Protein AF-A0A965ETP6-F1 (afdb_monomer_lite)

Sequence (610 aa):
ILLRVLRENGYLIGEVPGVQACDGDALMHALIEQGGQDPSWLTEGQLAGNPVRVSAVRYRQWFAALPTRLTDAVVAHWGPPPGDLFVDRSRDPDGEIVFAAMRSGNLVILVQPPRGFGDNPVAIYHDPDLPPSHHYLATYLWLRHEFGAHAMIHLGKHGNLEWLPGKTVGMSGECGTDAALGDLPLIYPFLVNDPGEGTQAKRRAHAVLVDHLIPPMARAETYGDIARLEQLLDEHANIAALDPAKLPAIRQQIWTLMRAAKMDHDLGLEERPGDDSFDDMLLHVDGWLCEIKDVQIRDGLHILGQTPSGSAELDLVLAILRARQLFGGEQHLPGLREALGLAEDGSDDRATVDAAEARARQMLAALQATGWDAARVEEITDDPAIAPILRFAAQEVVPRLAGTAGEIDQVLRALDGRYIAAGPSGSPLRGLVNVLPTGRNFYSVDPKAMPSRLAWETGVAMADSLLARYRADYGDWPRSVGLSAWGTSAMRTSGDDIAEVLALLGVRPVWDDASRRVVGLEAIPLGELGRPRIDVTVRISGFFRDAFPHVVVMLDDAVRLVAALDEPTEQNYVRAHAQADLAAHGDERRATTRIFGSKPGTYGAGLLQL

Secondary structure (DSSP, 8-state):
-HHHHHHHTT------TTTTTT-HHHHHHHHHHTT-S-TTT--HHHHHH-S-EEEHHHHHHHHTTS-HHHHHHHHHHH-STT-STTEE-SS-TT-EEE--EEEETTEEEEPPPP-STTT-HHHHHH-TT-PPPHHHHHHHHHHHHTS--S-EE--SS--SGGGSSS-SSS--TTSHHHHHHTT--EEEEEETT-HHHHHHHHHHS--EEEEEPPPPEEE----HHHHHHHHHHHHHHHHHHH-GGGHHHHHHHHHHHHHHHTHHHHTT-SSPPPTTTHHHHHHHHHHHHHHHHHSEEESS---TTPPP-THHHHHHHHHHHHSPEEETTTEEE--HHHHTT---SS-S-HHHHHHHHHHHHHHHHHHHHTTS-GGGGGGT---TTTHHHHHHIIIIIHHHHHGGGGHHHHHHHHHTTPPPPP-B-S-GGGT-GGG-S-SS--B---TTS-S-HHHHHHHHHHHHHHHHHHHHHHSS--SEEEEEE-HHHHHHHSSHHHHHHHHHHTEEEEE-TTT--EEEEEEPPHHHH-SPBPEEEEEE-HHHHHH-HHHHHHHHHHHHHHHHS---TTTBHHHHHHHHHHHHH--HHHHT--EEESPTT--S-STTT-

Structure (mmCIF, N/CA/C/O backbone):
data_AF-A0A965ETP6-F1
#
_entry.id   AF-A0A965ETP6-F1
#
loop_
_atom_site.group_PDB
_atom_site.id
_atom_site.type_symbol
_atom_site.label_atom_id
_atom_site.label_alt_id
_atom_site.label_comp_id
_atom_site.label_asym_id
_atom_site.label_entity_id
_atom_site.label_seq_id
_atom_site.pdbx_PDB_ins_code
_atom_site.Cartn_x
_atom_site.Cartn_y
_atom_site.Cartn_z
_atom_site.occupancy
_atom_site.B_iso_or_equiv
_atom_site.auth_seq_id
_atom_site.auth_comp_id
_atom_site.auth_asym_id
_atom_site.auth_atom_id
_atom_site.pdbx_PDB_model_num
ATOM 1 N N . ILE A 1 1 ? 16.055 -8.778 17.029 1.00 94.19 1 ILE A N 1
ATOM 2 C CA . ILE A 1 1 ? 15.356 -9.932 17.662 1.00 94.19 1 ILE A CA 1
ATOM 3 C C . ILE A 1 1 ? 15.576 -11.229 16.888 1.00 94.19 1 ILE A C 1
ATOM 5 O O . ILE A 1 1 ? 16.136 -12.141 17.479 1.00 94.19 1 ILE A O 1
ATOM 9 N N . LEU A 1 2 ? 15.236 -11.308 15.592 1.00 96.94 2 LEU A N 1
ATOM 10 C CA . LEU A 1 2 ? 15.428 -12.515 14.763 1.00 96.94 2 LEU A CA 1
ATOM 11 C C . LEU A 1 2 ? 16.804 -13.185 14.943 1.00 96.94 2 LEU A C 1
ATOM 13 O O . LEU A 1 2 ? 16.873 -14.380 15.192 1.00 96.94 2 LEU A O 1
ATOM 17 N N . LEU A 1 3 ? 17.897 -12.415 14.905 1.00 97.31 3 LEU A N 1
ATOM 18 C CA . LEU A 1 3 ? 19.255 -12.946 15.092 1.00 97.31 3 LEU A CA 1
ATOM 19 C C . LEU A 1 3 ? 19.464 -13.633 16.451 1.00 97.31 3 LEU A C 1
ATOM 21 O O . LEU A 1 3 ? 20.119 -14.668 16.530 1.00 97.31 3 LEU A O 1
ATOM 25 N N . ARG A 1 4 ? 18.881 -13.087 17.522 1.00 96.12 4 ARG A N 1
ATOM 26 C CA . ARG A 1 4 ? 18.942 -13.691 18.859 1.00 96.12 4 ARG A CA 1
ATOM 27 C C . ARG A 1 4 ? 18.197 -15.025 18.876 1.00 96.12 4 ARG A C 1
ATOM 29 O O . ARG A 1 4 ? 18.747 -16.011 19.345 1.00 96.12 4 ARG A O 1
ATOM 36 N N . VAL A 1 5 ? 17.008 -15.059 18.280 1.00 96.44 5 VAL A N 1
ATOM 37 C CA . VAL A 1 5 ? 16.199 -16.279 18.177 1.00 96.44 5 VAL A CA 1
ATOM 38 C C . VAL A 1 5 ? 16.895 -17.342 17.318 1.00 96.44 5 VAL A C 1
ATOM 40 O O . VAL A 1 5 ? 16.902 -18.515 17.682 1.00 96.44 5 VAL A O 1
ATOM 43 N N . LEU A 1 6 ? 17.562 -16.953 16.226 1.00 97.38 6 LEU A N 1
ATOM 44 C CA . LEU A 1 6 ? 18.417 -17.859 15.452 1.00 97.38 6 LEU A CA 1
ATOM 45 C C . LEU A 1 6 ? 19.529 -18.453 16.332 1.00 97.38 6 LEU A C 1
ATOM 47 O O . LEU A 1 6 ? 19.716 -19.667 16.345 1.00 97.38 6 LEU A O 1
ATOM 51 N N . ARG A 1 7 ? 20.233 -17.631 17.122 1.00 96.19 7 ARG A N 1
ATOM 52 C CA . ARG A 1 7 ? 21.262 -18.116 18.060 1.00 96.19 7 ARG A CA 1
ATOM 53 C C . ARG A 1 7 ? 20.692 -19.113 19.075 1.00 96.19 7 ARG A C 1
ATOM 55 O O . ARG A 1 7 ? 21.293 -20.157 19.304 1.00 96.19 7 ARG A O 1
ATOM 62 N N . GLU A 1 8 ? 19.538 -18.801 19.658 1.00 96.81 8 GLU A N 1
ATOM 63 C CA . GLU A 1 8 ? 18.832 -19.658 20.624 1.00 96.81 8 GLU A CA 1
ATOM 64 C C . GLU A 1 8 ? 18.399 -20.999 20.006 1.00 96.81 8 GLU A C 1
ATOM 66 O O . GLU A 1 8 ? 18.378 -22.014 20.697 1.00 96.81 8 GLU A O 1
ATOM 71 N N . ASN A 1 9 ? 18.145 -21.028 18.694 1.00 97.31 9 ASN A N 1
ATOM 72 C CA . ASN A 1 9 ? 17.800 -22.230 17.928 1.00 97.31 9 ASN A CA 1
ATOM 73 C C . ASN A 1 9 ? 19.018 -22.916 17.276 1.00 97.31 9 ASN A C 1
ATOM 75 O O . ASN A 1 9 ? 18.871 -23.718 16.357 1.00 97.31 9 ASN A O 1
ATOM 79 N N . GLY A 1 10 ? 20.234 -22.625 17.750 1.00 97.00 10 GLY A N 1
ATOM 80 C CA . GLY A 1 10 ? 21.447 -23.350 17.366 1.00 97.00 10 GLY A CA 1
ATOM 81 C C . GLY A 1 10 ? 22.128 -22.866 16.084 1.00 97.00 10 GLY A C 1
ATOM 82 O O . GLY A 1 10 ? 23.104 -23.482 15.649 1.00 97.00 10 GLY A O 1
ATOM 83 N N . TYR A 1 11 ? 21.682 -21.758 15.486 1.00 97.44 11 TYR A N 1
ATOM 84 C CA . TYR A 1 11 ? 22.394 -21.159 14.358 1.00 97.44 11 TYR A CA 1
ATOM 85 C C . TYR A 1 11 ? 23.701 -20.510 14.829 1.00 97.44 11 TYR A C 1
ATOM 87 O O . TYR A 1 11 ? 23.741 -19.731 15.785 1.00 97.44 11 TYR A O 1
ATOM 95 N N . LEU A 1 12 ? 24.784 -20.777 14.099 1.00 96.81 12 LEU A N 1
ATOM 96 C CA . LEU A 1 12 ? 26.093 -20.171 14.337 1.00 96.81 12 LEU A CA 1
ATOM 97 C C . LEU A 1 12 ? 26.132 -18.747 13.766 1.00 96.81 12 LEU A C 1
ATOM 99 O O . LEU A 1 12 ? 26.648 -18.538 12.676 1.00 96.81 12 LEU A O 1
ATOM 103 N N . ILE A 1 13 ? 25.587 -17.763 14.484 1.00 94.50 13 ILE A N 1
ATOM 104 C CA . ILE A 1 13 ? 25.542 -16.364 14.006 1.00 94.50 13 ILE A CA 1
ATOM 105 C C . ILE A 1 13 ? 26.790 -15.532 14.347 1.00 94.50 13 ILE A C 1
ATOM 107 O O . ILE A 1 13 ? 26.853 -14.364 13.984 1.00 94.50 13 ILE A O 1
ATOM 111 N N . GLY A 1 14 ? 27.746 -16.106 15.088 1.00 93.69 14 GLY A N 1
ATOM 112 C CA . GLY A 1 14 ? 28.944 -15.410 15.565 1.00 93.69 14 GLY A CA 1
ATOM 113 C C . GLY A 1 14 ? 28.653 -14.198 16.463 1.00 93.69 14 GLY A C 1
ATOM 114 O O . GLY A 1 14 ? 27.594 -14.102 17.100 1.00 93.69 14 GLY A O 1
ATOM 115 N N . GLU A 1 15 ? 29.619 -13.281 16.510 1.00 93.25 15 GLU A N 1
ATOM 116 C CA . GLU A 1 15 ? 29.504 -11.987 17.183 1.00 93.25 15 GLU A CA 1
ATOM 117 C C . GLU A 1 15 ? 29.003 -10.935 16.195 1.00 93.25 15 GLU A C 1
ATOM 119 O O . GLU A 1 15 ? 29.654 -10.640 15.193 1.00 93.25 15 GLU A O 1
ATOM 124 N N . VAL A 1 16 ? 27.817 -10.396 16.465 1.00 93.94 16 VAL A N 1
ATOM 125 C CA . VAL A 1 16 ? 27.179 -9.360 15.650 1.00 93.94 16 VAL A CA 1
ATOM 126 C C . VAL A 1 16 ? 26.887 -8.172 16.568 1.00 93.94 16 VAL A C 1
ATOM 128 O O . VAL A 1 16 ? 26.177 -8.362 17.567 1.00 93.94 16 VAL A O 1
ATOM 131 N N . PRO A 1 17 ? 27.409 -6.967 16.265 1.00 94.75 17 PRO A N 1
ATOM 132 C CA . PRO A 1 17 ? 27.145 -5.765 17.049 1.00 94.75 17 PRO A CA 1
ATOM 133 C C . PRO A 1 17 ? 25.648 -5.536 17.280 1.00 94.75 17 PRO A C 1
ATOM 135 O O . PRO A 1 17 ? 24.814 -5.837 16.427 1.00 94.75 17 PRO A O 1
ATOM 138 N N . GLY A 1 18 ? 25.301 -5.071 18.479 1.00 95.38 18 GLY A N 1
ATOM 139 C CA . GLY A 1 18 ? 23.917 -4.817 18.884 1.00 95.38 18 GLY A CA 1
ATOM 140 C C . GLY A 1 18 ? 23.096 -6.053 19.277 1.00 95.38 18 GLY A C 1
ATOM 141 O O . GLY A 1 18 ? 22.195 -5.942 20.104 1.00 95.38 18 GLY A O 1
ATOM 142 N N . VAL A 1 19 ? 23.421 -7.265 18.803 1.00 94.94 19 VAL A N 1
ATOM 143 C CA . VAL A 1 19 ? 22.578 -8.455 19.059 1.00 94.94 19 VAL A CA 1
ATOM 144 C C . VAL A 1 19 ? 22.539 -8.852 20.536 1.00 94.94 19 VAL A C 1
ATOM 146 O O . VAL A 1 19 ? 21.460 -9.126 21.058 1.00 94.94 19 VAL A O 1
ATOM 149 N N . GLN A 1 20 ? 23.686 -8.883 21.224 1.00 92.38 20 GLN A N 1
ATOM 150 C CA . GLN A 1 20 ? 23.729 -9.219 22.655 1.00 92.38 20 GLN A CA 1
ATOM 151 C C . GLN A 1 20 ? 23.128 -8.105 23.525 1.00 92.38 20 GLN A C 1
ATOM 153 O O . GLN A 1 20 ? 22.432 -8.396 24.494 1.00 92.38 20 GLN A O 1
ATOM 158 N N . ALA A 1 21 ? 23.364 -6.844 23.154 1.00 94.19 21 ALA A N 1
ATOM 159 C CA . ALA A 1 21 ? 22.856 -5.669 23.861 1.00 94.19 21 ALA A CA 1
ATOM 160 C C . ALA A 1 21 ? 21.373 -5.366 23.569 1.00 94.19 21 ALA A C 1
ATOM 162 O O . ALA A 1 21 ? 20.794 -4.508 24.223 1.00 94.19 21 ALA A O 1
ATOM 163 N N . CYS A 1 22 ? 20.755 -6.078 22.616 1.00 93.81 22 CYS A N 1
ATOM 164 C CA . CYS A 1 22 ? 19.420 -5.780 22.089 1.00 93.81 22 CYS A CA 1
ATOM 165 C C . CYS A 1 22 ? 19.294 -4.349 21.537 1.00 93.81 22 CYS A C 1
ATOM 167 O O . CYS A 1 22 ? 18.260 -3.708 21.692 1.00 93.81 22 CYS A O 1
ATOM 169 N N . ASP A 1 23 ? 20.342 -3.887 20.862 1.00 96.81 23 ASP A N 1
ATOM 170 C CA . ASP A 1 23 ? 20.470 -2.545 20.308 1.00 96.81 23 ASP A CA 1
ATOM 171 C C . ASP A 1 23 ? 20.410 -2.609 18.772 1.00 96.81 23 ASP A C 1
ATOM 173 O O . ASP A 1 23 ? 21.312 -3.137 18.114 1.00 96.81 23 ASP A O 1
ATOM 177 N N . GLY A 1 24 ? 19.301 -2.128 18.205 1.00 95.50 24 GLY A N 1
ATOM 178 C CA . GLY A 1 24 ? 19.099 -2.073 16.757 1.00 95.50 24 GLY A CA 1
ATOM 179 C C . GLY A 1 24 ? 19.993 -1.043 16.068 1.00 95.50 24 GLY A C 1
ATOM 180 O O . GLY A 1 24 ? 20.446 -1.293 14.951 1.00 95.50 24 GLY A O 1
ATOM 181 N N . ASP A 1 25 ? 20.313 0.060 16.744 1.00 96.31 25 ASP A N 1
ATOM 182 C CA . ASP A 1 25 ? 21.124 1.141 16.187 1.00 96.31 25 ASP A CA 1
ATOM 183 C C . ASP A 1 25 ? 22.576 0.692 16.064 1.00 96.31 25 ASP A C 1
ATOM 185 O O . ASP A 1 25 ? 23.187 0.852 15.010 1.00 96.31 25 ASP A O 1
ATOM 189 N N . ALA A 1 26 ? 23.115 0.025 17.090 1.00 95.69 26 ALA A N 1
ATOM 190 C CA . ALA A 1 26 ? 24.456 -0.555 17.026 1.00 95.69 26 ALA A CA 1
ATOM 191 C C . ALA A 1 26 ? 24.604 -1.580 15.885 1.00 95.69 26 ALA A C 1
ATOM 193 O O . ALA A 1 26 ? 25.652 -1.636 15.240 1.00 95.69 26 ALA A O 1
ATOM 194 N N . LEU A 1 27 ? 23.560 -2.372 15.608 1.00 93.94 27 LEU A N 1
ATOM 195 C CA . LEU A 1 27 ? 23.543 -3.294 14.469 1.00 93.94 27 LEU A CA 1
ATOM 196 C C . LEU A 1 27 ? 23.586 -2.537 13.132 1.00 93.94 27 LEU A C 1
ATOM 198 O O . LEU A 1 27 ? 24.368 -2.893 12.247 1.00 93.94 27 LEU A O 1
ATOM 202 N N . MET A 1 28 ? 22.753 -1.504 12.978 1.00 91.88 28 MET A N 1
ATOM 203 C CA . MET A 1 28 ? 22.665 -0.736 11.735 1.00 91.88 28 MET A CA 1
ATOM 204 C C . MET A 1 28 ? 23.913 0.113 11.484 1.00 91.88 28 MET A C 1
ATOM 206 O O . MET A 1 28 ? 24.421 0.111 10.364 1.00 91.88 28 MET A O 1
ATOM 210 N N . HIS A 1 29 ? 24.457 0.773 12.508 1.00 90.75 29 HIS A N 1
ATOM 211 C CA . HIS A 1 29 ? 25.712 1.519 12.407 1.00 90.75 29 HIS A CA 1
ATOM 212 C C . HIS A 1 29 ? 26.869 0.607 11.999 1.00 90.75 29 HIS A C 1
ATOM 214 O O . HIS A 1 29 ? 27.589 0.933 11.059 1.00 90.75 29 HIS A O 1
ATOM 220 N N . ALA A 1 30 ? 26.986 -0.578 12.610 1.00 89.25 30 ALA A N 1
ATOM 221 C CA . ALA A 1 30 ? 28.007 -1.543 12.219 1.00 89.25 30 ALA A CA 1
ATOM 222 C C . ALA A 1 30 ? 27.857 -1.981 10.755 1.00 89.25 30 ALA A C 1
ATOM 224 O O . ALA A 1 30 ? 28.854 -2.078 10.044 1.00 89.25 30 ALA A O 1
ATOM 225 N N . LEU A 1 31 ? 26.630 -2.215 10.274 1.00 86.56 31 LEU A N 1
ATOM 226 C CA . LEU A 1 31 ? 26.394 -2.562 8.870 1.00 86.56 31 LEU A CA 1
ATOM 227 C C . LEU A 1 31 ? 26.799 -1.427 7.913 1.00 86.56 31 LEU A C 1
ATOM 229 O O . LEU A 1 31 ? 27.405 -1.697 6.878 1.00 86.56 31 LEU A O 1
ATOM 233 N N . ILE A 1 32 ? 26.493 -0.173 8.260 1.00 83.69 32 ILE A N 1
ATOM 234 C CA . ILE A 1 32 ? 26.863 1.015 7.472 1.00 83.69 32 ILE A CA 1
ATOM 235 C C . ILE A 1 32 ? 28.391 1.186 7.433 1.00 83.69 32 ILE A C 1
ATOM 237 O O . ILE A 1 32 ? 28.961 1.427 6.366 1.00 83.69 32 ILE A O 1
ATOM 241 N N . GLU A 1 33 ? 29.066 0.994 8.570 1.00 82.38 33 GLU A N 1
ATOM 242 C CA . GLU A 1 33 ? 30.526 1.085 8.698 1.00 82.38 33 GLU A CA 1
ATOM 243 C C . GLU A 1 33 ? 31.281 0.054 7.848 1.00 82.38 33 GLU A C 1
ATOM 245 O O . GLU A 1 33 ? 32.391 0.345 7.398 1.00 82.38 33 GLU A O 1
ATOM 250 N N . GLN A 1 34 ? 30.683 -1.108 7.549 1.00 76.81 34 GLN A N 1
ATOM 251 C CA . GLN A 1 34 ? 31.262 -2.114 6.640 1.00 76.81 34 GLN A CA 1
ATOM 252 C C . GLN A 1 34 ? 31.211 -1.711 5.151 1.00 76.81 34 GLN A C 1
ATOM 254 O O . GLN A 1 34 ? 31.421 -2.542 4.265 1.00 76.81 34 GLN A O 1
ATOM 259 N N . GLY A 1 35 ? 30.978 -0.427 4.871 1.00 64.19 35 GLY A N 1
ATOM 260 C CA . GLY A 1 35 ? 31.162 0.176 3.558 1.00 64.19 35 GLY A CA 1
ATOM 261 C C . GLY A 1 35 ? 29.895 0.156 2.727 1.00 64.19 35 GLY A C 1
ATOM 262 O O . GLY A 1 35 ? 29.933 -0.361 1.615 1.00 64.19 35 GLY A O 1
ATOM 263 N N . GLY A 1 36 ? 28.793 0.695 3.271 1.00 68.31 36 GLY A N 1
ATOM 264 C CA . GLY A 1 36 ? 27.514 0.857 2.571 1.00 68.31 36 GLY A CA 1
ATOM 265 C C . GLY A 1 36 ? 27.671 1.263 1.099 1.00 68.31 36 GLY A C 1
ATOM 266 O O . GLY A 1 36 ? 28.614 1.949 0.719 1.00 68.31 36 GLY A O 1
ATOM 267 N N . GLN A 1 37 ? 26.745 0.824 0.249 1.00 75.75 37 GLN A N 1
ATOM 268 C CA . GLN A 1 37 ? 26.876 0.923 -1.214 1.00 75.75 37 GLN A CA 1
ATOM 269 C C . GLN A 1 37 ? 26.491 2.309 -1.761 1.00 75.75 37 GLN A C 1
ATOM 271 O O . GLN A 1 37 ? 25.932 2.424 -2.849 1.00 75.75 37 GLN A O 1
ATOM 276 N N . ASP A 1 38 ? 26.781 3.351 -0.984 1.00 74.69 38 ASP A N 1
ATOM 277 C CA . ASP A 1 38 ? 26.650 4.750 -1.366 1.00 74.69 38 ASP A CA 1
ATOM 278 C C . ASP A 1 38 ? 28.061 5.325 -1.582 1.00 74.69 38 ASP A C 1
ATOM 280 O O . ASP A 1 38 ? 28.820 5.462 -0.613 1.00 74.69 38 ASP A O 1
ATOM 284 N N . PRO A 1 39 ? 28.434 5.673 -2.828 1.00 68.62 39 PRO A N 1
ATOM 285 C CA . PRO A 1 39 ? 29.743 6.240 -3.143 1.00 68.62 39 PRO A CA 1
ATOM 286 C C . PRO A 1 39 ? 30.099 7.490 -2.327 1.00 68.62 39 PRO A C 1
ATOM 288 O O . PRO A 1 39 ? 31.278 7.777 -2.147 1.00 68.62 39 PRO A O 1
ATOM 291 N N . SER A 1 40 ? 29.103 8.223 -1.818 1.00 71.31 40 SER A N 1
ATOM 292 C CA . SER A 1 40 ? 29.313 9.439 -1.026 1.00 71.31 40 SER A CA 1
ATOM 293 C C . SER A 1 40 ? 29.797 9.148 0.400 1.00 71.31 40 SER A C 1
ATOM 295 O O . SER A 1 40 ? 30.370 10.028 1.041 1.00 71.31 40 SER A O 1
ATOM 297 N N . TRP A 1 41 ? 29.598 7.922 0.895 1.00 70.50 41 TRP A N 1
ATOM 298 C CA . TRP A 1 41 ? 29.967 7.493 2.252 1.00 70.50 41 TRP A CA 1
ATOM 299 C C . TRP A 1 41 ? 30.992 6.353 2.270 1.00 70.50 41 TRP A C 1
ATOM 301 O O . TRP A 1 41 ? 31.484 5.983 3.336 1.00 70.50 41 TRP A O 1
ATOM 311 N N . LEU A 1 42 ? 31.331 5.804 1.102 1.00 74.62 42 LEU A N 1
ATOM 312 C CA . LEU A 1 42 ? 32.296 4.724 0.953 1.00 74.62 42 LEU A CA 1
ATOM 313 C C . LEU A 1 42 ? 33.728 5.265 0.837 1.00 74.62 42 LEU A C 1
ATOM 315 O O . LEU A 1 42 ? 34.107 5.877 -0.159 1.00 74.62 42 LEU A O 1
ATOM 319 N N . THR A 1 43 ? 34.562 4.983 1.836 1.00 80.25 43 THR A N 1
ATOM 320 C CA . THR A 1 43 ? 35.993 5.328 1.803 1.00 80.25 43 THR A CA 1
ATOM 321 C C . THR A 1 43 ? 36.830 4.275 1.066 1.00 80.25 43 THR A C 1
ATOM 323 O O . THR A 1 43 ? 36.511 3.084 1.076 1.00 80.25 43 THR A O 1
ATOM 326 N N . GLU A 1 44 ? 37.974 4.683 0.500 1.00 76.06 44 GLU A N 1
ATOM 327 C CA . GLU A 1 44 ? 38.943 3.753 -0.110 1.00 76.06 44 GLU A CA 1
ATOM 328 C C . GLU A 1 44 ? 39.408 2.667 0.873 1.00 76.06 44 GLU A C 1
ATOM 330 O O . GLU A 1 44 ? 39.568 1.510 0.491 1.00 76.06 44 GLU A O 1
ATOM 335 N N . GLY A 1 45 ? 39.582 3.018 2.153 1.00 76.38 45 GLY A N 1
ATOM 336 C CA . GLY A 1 45 ? 39.966 2.070 3.199 1.00 76.38 45 GLY A CA 1
ATOM 337 C C . GLY A 1 45 ? 38.895 1.009 3.464 1.00 76.38 45 GLY A C 1
ATOM 338 O O . GLY A 1 45 ? 39.230 -0.167 3.604 1.00 76.38 45 GLY A O 1
ATOM 339 N N . GLN A 1 46 ? 37.615 1.399 3.477 1.00 78.81 46 GLN A N 1
ATOM 340 C CA . GLN A 1 46 ? 36.498 0.455 3.597 1.00 78.81 46 GLN A CA 1
ATOM 341 C C . GLN A 1 46 ? 36.426 -0.471 2.382 1.00 78.81 46 GLN A C 1
ATOM 343 O O . GLN A 1 46 ? 36.308 -1.680 2.555 1.00 78.81 46 GLN A O 1
ATOM 348 N N . LEU A 1 47 ? 36.568 0.065 1.166 1.00 76.75 47 LEU A N 1
ATOM 349 C CA . LEU A 1 47 ? 36.544 -0.726 -0.067 1.00 76.75 47 LEU A CA 1
ATOM 350 C C . LEU A 1 47 ? 37.727 -1.713 -0.143 1.00 76.75 47 LEU A C 1
ATOM 352 O O . LEU A 1 47 ? 37.533 -2.915 -0.334 1.00 76.75 47 LEU A O 1
ATOM 356 N N . ALA A 1 48 ? 38.958 -1.234 0.060 1.00 76.25 48 ALA A N 1
ATOM 357 C CA . ALA A 1 48 ? 40.168 -2.054 -0.016 1.00 76.25 48 ALA A CA 1
ATOM 358 C C . ALA A 1 48 ? 40.271 -3.074 1.133 1.00 76.25 48 ALA A C 1
ATOM 360 O O . ALA A 1 48 ? 40.837 -4.160 0.962 1.00 76.25 48 ALA A O 1
ATOM 361 N N . GLY A 1 49 ? 39.737 -2.733 2.309 1.00 76.12 49 GLY A N 1
ATOM 362 C CA . GLY A 1 49 ? 39.709 -3.582 3.500 1.00 76.12 49 GLY A CA 1
ATOM 363 C C . GLY A 1 49 ? 38.604 -4.640 3.504 1.00 76.12 49 GLY A C 1
ATOM 364 O O . GLY A 1 49 ? 38.678 -5.580 4.295 1.00 76.12 49 GLY A O 1
ATOM 365 N N . ASN A 1 50 ? 37.607 -4.528 2.624 1.00 76.69 50 ASN A N 1
ATOM 366 C CA . ASN A 1 50 ? 36.432 -5.391 2.649 1.00 76.69 50 ASN A CA 1
ATOM 367 C C . ASN A 1 50 ? 36.789 -6.861 2.324 1.00 76.69 50 ASN A C 1
ATOM 369 O O . ASN A 1 50 ? 37.402 -7.131 1.287 1.00 76.69 50 ASN A O 1
ATOM 373 N N . PRO A 1 51 ? 36.414 -7.837 3.173 1.00 76.88 51 PRO A N 1
ATOM 374 C CA . PRO A 1 51 ? 36.716 -9.250 2.947 1.00 76.88 51 PRO A CA 1
ATOM 375 C C . PRO A 1 51 ? 35.769 -9.936 1.947 1.00 76.88 51 PRO A C 1
ATOM 377 O O . PRO A 1 51 ? 36.011 -11.081 1.558 1.00 76.88 51 PRO A O 1
ATOM 380 N N . VAL A 1 52 ? 34.670 -9.287 1.555 1.00 85.38 52 VAL A N 1
ATOM 381 C CA . VAL A 1 52 ? 33.643 -9.829 0.660 1.00 85.38 52 VAL A CA 1
ATOM 382 C C . VAL A 1 52 ? 33.884 -9.325 -0.755 1.00 85.38 52 VAL A C 1
ATOM 384 O O . VAL A 1 52 ? 33.513 -8.210 -1.118 1.00 85.38 52 VAL A O 1
ATOM 387 N N . ARG A 1 53 ? 34.545 -10.170 -1.548 1.00 90.00 53 ARG A N 1
ATOM 388 C CA . ARG A 1 53 ? 35.022 -9.845 -2.891 1.00 90.00 53 ARG A CA 1
ATOM 389 C C . ARG A 1 53 ? 34.797 -11.030 -3.825 1.00 90.00 53 ARG A C 1
ATOM 391 O O . ARG A 1 53 ? 34.915 -12.170 -3.384 1.00 90.00 53 ARG A O 1
ATOM 398 N N . VAL A 1 54 ? 34.512 -10.763 -5.096 1.00 94.56 54 VAL A N 1
ATOM 399 C CA . VAL A 1 54 ? 34.480 -11.764 -6.176 1.00 94.56 54 VAL A CA 1
ATOM 400 C C . VAL A 1 54 ? 35.511 -11.374 -7.224 1.00 94.56 54 VAL A C 1
ATOM 402 O O . VAL A 1 54 ? 35.482 -10.254 -7.735 1.00 94.56 54 VAL A O 1
ATOM 405 N N . SER A 1 55 ? 36.403 -12.298 -7.587 1.00 95.81 55 SER A N 1
ATOM 406 C CA . SER A 1 55 ? 37.383 -12.029 -8.642 1.00 95.81 55 SER A CA 1
ATOM 407 C C . SER A 1 55 ? 36.696 -11.839 -9.992 1.00 95.81 55 SER A C 1
ATOM 409 O O . SER A 1 55 ? 35.762 -12.568 -10.355 1.00 95.81 55 SER A O 1
ATOM 411 N N . ALA A 1 56 ? 37.183 -10.889 -10.789 1.00 97.06 56 ALA A N 1
ATOM 412 C CA . ALA A 1 56 ? 36.624 -10.635 -12.109 1.00 97.06 56 ALA A CA 1
ATOM 413 C C . ALA A 1 56 ? 36.717 -11.867 -13.020 1.00 97.06 56 ALA A C 1
ATOM 415 O O . ALA A 1 56 ? 35.823 -12.100 -13.830 1.00 97.06 56 ALA A O 1
ATOM 416 N N . VAL A 1 57 ? 37.751 -12.703 -12.862 1.00 96.56 57 VAL A N 1
ATOM 417 C CA . VAL A 1 57 ? 37.884 -13.977 -13.587 1.00 96.56 57 VAL A CA 1
ATOM 418 C C . VAL A 1 57 ? 36.713 -14.910 -13.280 1.00 96.56 57 VAL A C 1
ATOM 420 O O . VAL A 1 57 ? 36.076 -15.417 -14.206 1.00 96.56 57 VAL A O 1
ATOM 423 N N . ARG A 1 58 ? 36.399 -15.117 -11.995 1.00 96.06 58 ARG A N 1
ATOM 424 C CA . ARG A 1 58 ? 35.291 -15.980 -11.570 1.00 96.06 58 ARG A CA 1
ATOM 425 C C . ARG A 1 58 ? 33.955 -15.436 -12.059 1.00 96.06 58 ARG A C 1
ATOM 427 O O . ARG A 1 58 ? 33.148 -16.190 -12.604 1.00 96.06 58 ARG A O 1
ATOM 434 N N . TYR A 1 59 ? 33.755 -14.129 -11.913 1.00 98.12 59 TYR A N 1
ATOM 435 C CA . TYR A 1 59 ? 32.550 -13.463 -12.378 1.00 98.12 59 TYR A CA 1
ATOM 436 C C . TYR A 1 59 ? 32.361 -13.599 -13.894 1.00 98.12 59 TYR A C 1
ATOM 438 O O . TYR A 1 59 ? 31.289 -14.001 -14.337 1.00 98.12 59 TYR A O 1
ATOM 446 N N . ARG A 1 60 ? 33.408 -13.353 -14.695 1.00 98.25 60 ARG A N 1
ATOM 447 C CA . ARG A 1 60 ? 33.371 -13.496 -16.161 1.00 98.25 60 ARG A CA 1
ATOM 448 C C . ARG A 1 60 ? 32.995 -14.910 -16.599 1.00 98.25 60 ARG A C 1
ATOM 450 O O . ARG A 1 60 ? 32.197 -15.058 -17.519 1.00 98.25 60 ARG A O 1
ATOM 457 N N . GLN A 1 61 ? 33.537 -15.937 -15.941 1.00 97.56 61 GLN A N 1
ATOM 458 C CA . GLN A 1 61 ? 33.209 -17.336 -16.243 1.00 97.56 61 GLN A CA 1
ATOM 459 C C . GLN A 1 61 ? 31.726 -17.639 -16.020 1.00 97.56 61 GLN A C 1
ATOM 461 O O . GLN A 1 61 ? 31.102 -18.291 -16.852 1.00 97.56 61 GLN A O 1
ATOM 466 N N . TRP A 1 62 ? 31.161 -17.162 -14.909 1.00 97.88 62 TRP A N 1
ATOM 467 C CA . TRP A 1 62 ? 29.738 -17.325 -14.623 1.00 97.88 62 TRP A CA 1
ATOM 468 C C . TRP A 1 62 ? 28.866 -16.507 -15.581 1.00 97.88 62 TRP A C 1
ATOM 470 O O . TRP A 1 62 ? 27.922 -17.036 -16.159 1.00 97.88 62 TRP A O 1
ATOM 480 N N . PHE A 1 63 ? 29.215 -15.238 -15.799 1.00 98.38 63 PHE A N 1
ATOM 481 C CA . PHE A 1 63 ? 28.463 -14.326 -16.656 1.00 98.38 63 PHE A CA 1
ATOM 482 C C . PHE A 1 63 ? 28.389 -14.834 -18.103 1.00 98.38 63 PHE A C 1
ATOM 484 O O . PHE A 1 63 ? 27.341 -14.738 -18.730 1.00 98.38 63 PHE A O 1
ATOM 491 N N . ALA A 1 64 ? 29.459 -15.458 -18.608 1.00 97.94 64 ALA A N 1
ATOM 492 C CA . ALA A 1 64 ? 29.493 -16.064 -19.940 1.00 97.94 64 ALA A CA 1
ATOM 493 C C . ALA A 1 64 ? 28.555 -17.277 -20.113 1.00 97.94 64 ALA A C 1
ATOM 495 O O . ALA A 1 64 ? 28.292 -17.678 -21.244 1.00 97.94 64 ALA A O 1
ATOM 496 N N . ALA A 1 65 ? 28.065 -17.872 -19.020 1.00 97.00 65 ALA A N 1
ATOM 497 C CA . ALA A 1 65 ? 27.094 -18.965 -19.062 1.00 97.00 65 ALA A CA 1
ATOM 498 C C . ALA A 1 65 ? 25.633 -18.477 -19.069 1.00 97.00 65 ALA A C 1
ATOM 500 O O . ALA A 1 65 ? 24.724 -19.286 -19.266 1.00 97.00 65 ALA A O 1
ATOM 501 N N . LEU A 1 66 ? 25.391 -17.179 -18.844 1.00 97.94 66 LEU A N 1
ATOM 502 C CA . LEU A 1 66 ? 24.052 -16.599 -18.898 1.00 97.94 66 LEU A CA 1
ATOM 503 C C . LEU A 1 66 ? 23.573 -16.439 -20.353 1.00 97.94 66 LEU A C 1
ATOM 505 O O . LEU A 1 66 ? 24.391 -16.301 -21.266 1.00 97.94 66 LEU A O 1
ATOM 509 N N . PRO A 1 67 ? 22.250 -16.421 -20.599 1.00 98.12 67 PRO A N 1
ATOM 510 C CA . PRO A 1 67 ? 21.711 -16.188 -21.934 1.00 98.12 67 PRO A CA 1
ATOM 511 C C . PRO A 1 67 ? 22.155 -14.850 -22.531 1.00 98.12 67 PRO A C 1
ATOM 513 O O . PRO A 1 67 ? 22.118 -13.814 -21.862 1.00 98.12 67 PRO A O 1
ATOM 516 N N . THR A 1 68 ? 22.479 -14.867 -23.827 1.00 97.38 68 THR A N 1
ATOM 517 C CA . THR A 1 68 ? 23.070 -13.719 -24.531 1.00 97.38 68 THR A CA 1
ATOM 518 C C . THR A 1 68 ? 22.210 -12.466 -24.456 1.00 97.38 68 THR A C 1
ATOM 520 O O . THR A 1 68 ? 22.725 -11.377 -24.252 1.00 97.38 68 THR A O 1
ATOM 523 N N . ARG A 1 69 ? 20.880 -12.602 -24.520 1.00 96.56 69 ARG A N 1
ATOM 524 C CA . ARG A 1 69 ? 19.971 -11.454 -24.417 1.00 96.56 69 ARG A CA 1
ATOM 525 C C . ARG A 1 69 ? 20.157 -10.667 -23.117 1.00 96.56 69 ARG A C 1
ATOM 527 O O . ARG A 1 69 ? 20.086 -9.440 -23.133 1.00 96.56 69 ARG A O 1
ATOM 534 N N . LEU A 1 70 ? 20.373 -11.364 -22.000 1.00 97.62 70 LEU A N 1
ATOM 535 C CA . LEU A 1 70 ? 20.623 -10.721 -20.714 1.00 97.62 70 LEU A CA 1
ATOM 536 C C . LEU A 1 70 ? 22.030 -10.125 -20.683 1.00 97.62 70 LEU A C 1
ATOM 538 O O . LEU A 1 70 ? 22.186 -8.969 -20.291 1.00 97.62 70 LEU A O 1
ATOM 542 N N . THR A 1 71 ? 23.044 -10.884 -21.106 1.00 98.31 71 THR A N 1
ATOM 543 C CA . THR A 1 71 ? 24.430 -10.405 -21.064 1.00 98.31 71 THR A CA 1
ATOM 544 C C . THR A 1 71 ? 24.643 -9.195 -21.962 1.00 98.31 71 THR A C 1
ATOM 546 O O . THR A 1 71 ? 25.287 -8.245 -21.534 1.00 98.31 71 THR A O 1
ATOM 549 N N . ASP A 1 72 ? 24.055 -9.183 -23.159 1.00 98.25 72 ASP A N 1
ATOM 550 C CA . ASP A 1 72 ? 24.147 -8.074 -24.111 1.00 98.25 72 ASP A CA 1
ATOM 551 C C . ASP A 1 72 ? 23.497 -6.811 -23.540 1.00 98.25 72 ASP A C 1
ATOM 553 O O . ASP A 1 72 ? 24.077 -5.730 -23.622 1.00 98.25 72 ASP A O 1
ATOM 557 N N . ALA A 1 73 ? 22.329 -6.941 -22.897 1.00 96.94 73 ALA A N 1
ATOM 558 C CA . ALA A 1 73 ? 21.665 -5.816 -22.246 1.00 96.94 73 ALA A CA 1
ATOM 559 C C . ALA A 1 73 ? 22.519 -5.241 -21.106 1.00 96.94 73 ALA A C 1
ATOM 561 O O . ALA A 1 73 ? 22.699 -4.024 -21.030 1.00 96.94 73 ALA A O 1
ATOM 562 N N . VAL A 1 74 ? 23.060 -6.105 -20.237 1.00 97.88 74 VAL A N 1
ATOM 563 C CA . VAL A 1 74 ? 23.940 -5.691 -19.135 1.00 97.88 74 VAL A CA 1
ATOM 564 C C . VAL A 1 74 ? 25.189 -5.004 -19.685 1.00 97.88 74 VAL A C 1
ATOM 566 O O . VAL A 1 74 ? 25.501 -3.907 -19.239 1.00 97.88 74 VAL A O 1
ATOM 569 N N . VAL A 1 75 ? 25.858 -5.590 -20.683 1.00 98.12 75 VAL A N 1
ATOM 570 C CA . VAL A 1 75 ? 27.087 -5.027 -21.261 1.00 98.12 75 VAL A CA 1
ATOM 571 C C . VAL A 1 75 ? 26.837 -3.689 -21.951 1.00 98.12 75 VAL A C 1
ATOM 573 O O . VAL A 1 75 ? 27.654 -2.778 -21.834 1.00 98.12 75 VAL A O 1
ATOM 576 N N . ALA A 1 76 ? 25.695 -3.534 -22.624 1.00 96.44 76 ALA A N 1
ATOM 577 C CA . ALA A 1 76 ? 25.329 -2.279 -23.270 1.00 96.44 76 ALA A CA 1
ATOM 578 C C . ALA A 1 76 ? 25.208 -1.107 -22.279 1.00 96.44 76 ALA A C 1
ATOM 580 O O . ALA A 1 76 ? 25.533 0.019 -22.644 1.00 96.44 76 ALA A O 1
ATOM 581 N N . HIS A 1 77 ? 24.770 -1.364 -21.040 1.00 94.81 77 HIS A N 1
ATOM 582 C CA . HIS A 1 77 ? 24.578 -0.320 -20.024 1.00 94.81 77 HIS A CA 1
ATOM 583 C C . HIS A 1 77 ? 25.758 -0.184 -19.059 1.00 94.81 77 HIS A C 1
ATOM 585 O O . HIS A 1 77 ? 26.045 0.915 -18.595 1.00 94.81 77 HIS A O 1
ATOM 591 N N . TRP A 1 78 ? 26.425 -1.292 -18.739 1.00 96.00 78 TRP A N 1
ATOM 592 C CA . TRP A 1 78 ? 27.401 -1.375 -17.648 1.00 96.00 78 TRP A CA 1
ATOM 593 C C . TRP A 1 78 ? 28.823 -1.709 -18.115 1.00 96.00 78 TRP A C 1
ATOM 595 O O . TRP A 1 78 ? 29.712 -1.884 -17.281 1.00 96.00 78 TRP A O 1
ATOM 605 N N . GLY A 1 79 ? 29.047 -1.775 -19.431 1.00 97.44 79 GLY A N 1
ATOM 606 C CA . GLY A 1 79 ? 30.333 -2.126 -20.025 1.00 97.44 79 GLY A CA 1
ATOM 607 C C . GLY A 1 79 ? 30.635 -3.627 -19.956 1.00 97.44 79 GLY A C 1
ATOM 608 O O . GLY A 1 79 ? 29.799 -4.424 -19.545 1.00 97.44 79 GLY A O 1
ATOM 609 N N . PRO A 1 80 ? 31.817 -4.071 -20.407 1.00 97.94 80 PRO A N 1
ATOM 610 C CA . PRO A 1 80 ? 32.207 -5.471 -20.291 1.00 97.94 80 PRO A CA 1
ATOM 611 C C . PRO A 1 80 ? 32.430 -5.877 -18.818 1.00 97.94 80 PRO A C 1
ATOM 613 O O . PRO A 1 80 ? 32.916 -5.070 -18.023 1.00 97.94 80 PRO A O 1
ATOM 616 N N . PRO A 1 81 ? 32.173 -7.146 -18.439 1.00 97.88 81 PRO A N 1
ATOM 617 C CA . PRO A 1 81 ? 32.433 -7.629 -17.082 1.00 97.88 81 PRO A CA 1
ATOM 618 C C . PRO A 1 81 ? 33.926 -7.479 -16.705 1.00 97.88 81 PRO A C 1
ATOM 620 O O . PRO A 1 81 ? 34.793 -7.849 -17.506 1.00 97.88 81 PRO A O 1
ATOM 623 N N . PRO A 1 82 ? 34.267 -7.009 -15.487 1.00 97.25 82 PRO A N 1
ATOM 624 C CA . PRO A 1 82 ? 33.413 -6.886 -14.297 1.00 97.25 82 PRO A CA 1
ATOM 625 C C . PRO A 1 82 ? 32.639 -5.558 -14.162 1.00 97.25 82 PRO A C 1
ATOM 627 O O . PRO A 1 82 ? 31.997 -5.353 -13.135 1.00 97.25 82 PRO A O 1
ATOM 630 N N . GLY A 1 83 ? 32.672 -4.676 -15.165 1.00 95.62 83 GLY A N 1
ATOM 631 C CA . GLY A 1 83 ? 32.201 -3.293 -15.052 1.00 95.62 83 GLY A CA 1
ATOM 632 C C . GLY A 1 83 ? 33.152 -2.418 -14.235 1.00 95.62 83 GLY A C 1
ATOM 633 O O . GLY A 1 83 ? 34.306 -2.787 -14.011 1.00 95.62 83 GLY A O 1
ATOM 634 N N . ASP A 1 84 ? 32.647 -1.271 -13.776 1.00 91.62 84 ASP A N 1
ATOM 635 C CA . ASP A 1 84 ? 33.420 -0.302 -12.983 1.00 91.62 84 ASP A CA 1
ATOM 636 C C . ASP A 1 84 ? 32.821 0.001 -11.598 1.00 91.62 84 ASP A C 1
ATOM 638 O O . ASP A 1 84 ? 33.512 0.536 -10.732 1.00 91.62 84 ASP A O 1
ATOM 642 N N . LEU A 1 85 ? 31.562 -0.379 -11.346 1.00 89.75 85 LEU A N 1
ATOM 643 C CA . LEU A 1 85 ? 30.921 -0.168 -10.045 1.00 89.75 85 LEU A CA 1
ATOM 644 C C . LEU A 1 85 ? 31.520 -1.090 -8.979 1.00 89.75 85 LEU A C 1
ATOM 646 O O . LEU A 1 85 ? 31.437 -2.313 -9.096 1.00 89.75 85 LEU A O 1
ATOM 650 N N . PHE A 1 86 ? 32.074 -0.482 -7.926 1.00 89.56 86 PHE A N 1
ATOM 651 C CA . PHE A 1 86 ? 32.675 -1.164 -6.774 1.00 89.56 86 PHE A CA 1
ATOM 652 C C . PHE A 1 86 ? 33.755 -2.192 -7.159 1.00 89.56 86 PHE A C 1
ATOM 654 O O . PHE A 1 86 ? 33.881 -3.244 -6.533 1.00 89.56 86 PHE A O 1
ATOM 661 N N . VAL A 1 87 ? 34.543 -1.890 -8.197 1.00 91.44 87 VAL A N 1
ATOM 662 C CA . VAL A 1 87 ? 35.665 -2.732 -8.631 1.00 91.44 87 VAL A CA 1
ATOM 663 C C . VAL A 1 87 ? 36.974 -2.195 -8.066 1.00 91.44 87 VAL A C 1
ATOM 665 O O . VAL A 1 87 ? 37.440 -1.123 -8.449 1.00 91.44 87 VAL A O 1
ATOM 668 N N . ASP A 1 88 ? 37.601 -2.973 -7.190 1.00 90.31 88 ASP A N 1
ATOM 669 C CA . ASP A 1 88 ? 38.927 -2.685 -6.654 1.00 90.31 88 ASP A CA 1
ATOM 670 C C . ASP A 1 88 ? 39.997 -3.449 -7.450 1.00 90.31 88 ASP A C 1
ATOM 672 O O . ASP A 1 88 ? 39.921 -4.665 -7.629 1.00 90.31 88 ASP A O 1
ATOM 676 N N . ARG A 1 89 ? 41.005 -2.720 -7.936 1.00 92.38 89 ARG A N 1
ATOM 677 C CA . ARG A 1 89 ? 42.137 -3.252 -8.717 1.00 92.38 89 ARG A CA 1
ATOM 678 C C . ARG A 1 89 ? 43.463 -3.203 -7.946 1.00 92.38 89 ARG A C 1
ATOM 680 O O . ARG A 1 89 ? 44.524 -3.419 -8.524 1.00 92.38 89 ARG A O 1
ATOM 687 N N . SER A 1 90 ? 43.425 -2.897 -6.647 1.00 88.75 90 SER A N 1
ATOM 688 C CA . SER A 1 90 ? 44.625 -2.764 -5.809 1.00 88.75 90 SER A CA 1
ATOM 689 C C . SER A 1 90 ? 45.346 -4.095 -5.555 1.00 88.75 90 SER A C 1
ATOM 691 O O . SER A 1 90 ? 46.570 -4.110 -5.437 1.00 88.75 90 SER A O 1
ATOM 693 N N . ARG A 1 91 ? 44.601 -5.209 -5.476 1.00 87.38 91 ARG A N 1
ATOM 694 C CA . ARG A 1 91 ? 45.136 -6.559 -5.204 1.00 87.38 91 ARG A CA 1
ATOM 695 C C . ARG A 1 91 ? 45.299 -7.406 -6.462 1.00 87.38 91 ARG A C 1
ATOM 697 O O . ARG A 1 91 ? 46.273 -8.147 -6.569 1.00 87.38 91 ARG A O 1
ATOM 704 N N . ASP A 1 92 ? 44.353 -7.289 -7.388 1.00 90.94 92 ASP A N 1
ATOM 705 C CA . ASP A 1 92 ? 44.332 -8.000 -8.663 1.00 90.94 92 ASP A CA 1
ATOM 706 C C . ASP A 1 92 ? 44.126 -6.979 -9.795 1.00 90.94 92 ASP A C 1
ATOM 708 O O . ASP A 1 92 ? 43.093 -6.298 -9.806 1.00 90.94 92 ASP A O 1
ATOM 712 N N . PRO A 1 93 ? 45.070 -6.842 -10.746 1.00 92.69 93 PRO A N 1
ATOM 713 C CA . PRO A 1 93 ? 44.912 -5.924 -11.871 1.00 92.69 93 PRO A CA 1
ATOM 714 C C . PRO A 1 93 ? 43.719 -6.275 -12.776 1.00 92.69 93 PRO A C 1
ATOM 716 O O . PRO A 1 93 ? 43.185 -5.376 -13.428 1.00 92.69 93 PRO A O 1
ATOM 719 N N . ASP A 1 94 ? 43.262 -7.535 -12.794 1.00 93.00 94 ASP A N 1
ATOM 720 C CA . ASP A 1 94 ? 42.054 -7.945 -13.523 1.00 93.00 94 ASP A CA 1
ATOM 721 C C . ASP A 1 94 ? 40.756 -7.474 -12.837 1.00 93.00 94 ASP A C 1
ATOM 723 O O . ASP A 1 94 ? 39.695 -7.463 -13.477 1.00 93.00 94 ASP A O 1
ATOM 727 N N . GLY A 1 95 ? 40.848 -7.061 -11.568 1.00 94.88 95 GLY A N 1
ATOM 728 C CA . GLY A 1 95 ? 39.785 -6.490 -10.746 1.00 94.88 95 GLY A CA 1
ATOM 729 C C . GLY A 1 95 ? 39.066 -7.484 -9.834 1.00 94.88 95 GLY A C 1
ATOM 730 O O . GLY A 1 95 ? 38.873 -8.657 -10.157 1.00 94.88 95 GLY A O 1
ATOM 731 N N . GLU A 1 96 ? 38.601 -6.980 -8.696 1.00 94.56 96 GLU A N 1
ATOM 732 C CA . GLU A 1 96 ? 37.722 -7.683 -7.765 1.00 94.56 96 GLU A CA 1
ATOM 733 C C . GLU A 1 96 ? 36.488 -6.825 -7.481 1.00 94.56 96 GLU A C 1
ATOM 735 O O . GLU A 1 96 ? 36.603 -5.654 -7.127 1.00 94.56 96 GLU A O 1
ATOM 740 N N . ILE A 1 97 ? 35.300 -7.407 -7.639 1.00 93.81 97 ILE A N 1
ATOM 741 C CA . ILE A 1 97 ? 34.033 -6.748 -7.317 1.00 93.81 97 ILE A CA 1
ATOM 742 C C . ILE A 1 97 ? 33.820 -6.860 -5.807 1.00 93.81 97 ILE A C 1
ATOM 744 O O . ILE A 1 97 ? 33.851 -7.969 -5.271 1.00 93.81 97 ILE A O 1
ATOM 748 N N . VAL A 1 98 ? 33.611 -5.735 -5.131 1.00 89.69 98 VAL A N 1
ATOM 749 C CA . VAL A 1 98 ? 33.516 -5.634 -3.670 1.00 89.69 98 VAL A CA 1
ATOM 750 C C . VAL A 1 98 ? 32.089 -5.296 -3.247 1.00 89.69 98 VAL A C 1
ATOM 752 O O . VAL A 1 98 ? 31.450 -4.475 -3.893 1.00 89.69 98 VAL A O 1
ATOM 755 N N . PHE A 1 99 ? 31.605 -5.879 -2.144 1.00 85.19 99 PHE A N 1
ATOM 756 C CA . PHE A 1 99 ? 30.237 -5.652 -1.654 1.00 85.19 99 PHE A CA 1
ATOM 757 C C . PHE A 1 99 ? 30.207 -5.286 -0.174 1.00 85.19 99 PHE A C 1
ATOM 759 O O . PHE A 1 99 ? 30.857 -5.935 0.645 1.00 85.19 99 PHE A O 1
ATOM 766 N N . ALA A 1 100 ? 29.370 -4.318 0.194 1.00 79.94 100 ALA A N 1
ATOM 767 C CA . ALA A 1 100 ? 29.072 -4.007 1.592 1.00 79.94 100 ALA A CA 1
ATOM 768 C C . ALA A 1 100 ? 28.377 -5.194 2.276 1.00 79.94 100 ALA A C 1
ATOM 770 O O . ALA A 1 100 ? 27.214 -5.489 1.980 1.00 79.94 100 ALA A O 1
ATOM 771 N N . ALA A 1 101 ? 29.073 -5.885 3.176 1.00 85.62 101 ALA A N 1
ATOM 772 C CA . ALA A 1 101 ? 28.522 -7.035 3.877 1.00 85.62 101 ALA A CA 1
ATOM 773 C C . ALA A 1 101 ? 29.244 -7.285 5.203 1.00 85.62 101 ALA A C 1
ATOM 775 O O . ALA A 1 101 ? 30.470 -7.260 5.286 1.00 85.62 101 ALA A O 1
ATOM 776 N N . MET A 1 102 ? 28.470 -7.615 6.231 1.00 88.12 102 MET A N 1
ATOM 777 C CA . MET A 1 102 ? 28.959 -8.052 7.530 1.00 88.12 102 MET A CA 1
ATOM 778 C C . MET A 1 102 ? 28.788 -9.567 7.643 1.00 88.12 102 MET A C 1
ATOM 780 O O . MET A 1 102 ? 27.669 -10.074 7.749 1.00 88.12 102 MET A O 1
ATOM 784 N N . ARG A 1 103 ? 29.903 -10.301 7.615 1.00 90.00 103 ARG A N 1
ATOM 785 C CA . ARG A 1 103 ? 29.918 -11.752 7.848 1.00 90.00 103 ARG A CA 1
ATOM 786 C C . ARG A 1 103 ? 30.212 -12.046 9.315 1.00 90.00 103 ARG A C 1
ATOM 788 O O . ARG A 1 103 ? 31.155 -11.489 9.869 1.00 90.00 103 ARG A O 1
ATOM 795 N N . SER A 1 104 ? 29.454 -12.958 9.915 1.00 92.44 104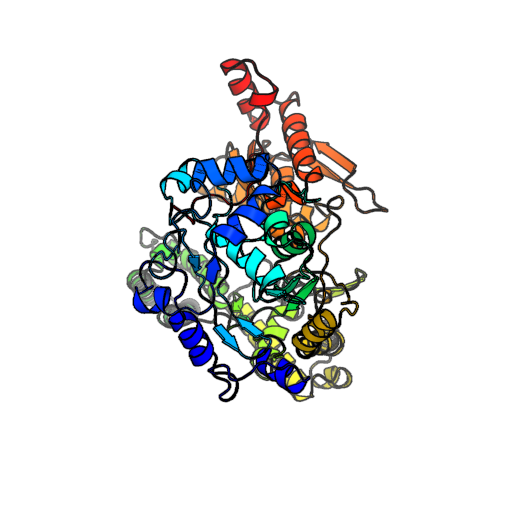 SER A N 1
ATOM 796 C CA . SER A 1 104 ? 29.709 -13.452 11.268 1.00 92.44 104 SER A CA 1
ATOM 797 C C . SER A 1 104 ? 29.224 -14.894 11.418 1.00 92.44 104 SER A C 1
ATOM 799 O O . SER A 1 104 ? 28.049 -15.195 11.218 1.00 92.44 104 SER A O 1
ATOM 801 N N . GLY A 1 105 ? 30.144 -15.819 11.712 1.00 92.94 105 GLY A N 1
ATOM 802 C CA . GLY A 1 105 ? 29.851 -17.256 11.693 1.00 92.94 105 GLY A CA 1
ATOM 803 C C . GLY A 1 105 ? 29.308 -17.719 10.333 1.00 92.94 105 GLY A C 1
ATOM 804 O O . GLY A 1 105 ? 29.911 -17.455 9.296 1.00 92.94 105 GLY A O 1
ATOM 805 N N . ASN A 1 106 ? 28.148 -18.375 10.351 1.00 96.06 106 ASN A N 1
ATOM 806 C CA . ASN A 1 106 ? 27.390 -18.829 9.181 1.00 96.06 106 ASN A CA 1
ATOM 807 C C . ASN A 1 106 ? 26.324 -17.812 8.730 1.00 96.06 106 ASN A C 1
ATOM 809 O O . ASN A 1 106 ? 25.400 -18.171 8.001 1.00 96.06 106 ASN A O 1
ATOM 813 N N . LEU A 1 107 ? 26.411 -16.558 9.180 1.00 95.69 107 LEU A N 1
ATOM 814 C CA . LEU A 1 107 ? 25.509 -15.477 8.802 1.00 95.69 107 LEU A CA 1
ATOM 815 C C . LEU A 1 107 ? 26.249 -14.433 7.962 1.00 95.69 107 LEU A C 1
ATOM 817 O O . LEU A 1 107 ? 27.390 -14.067 8.248 1.00 95.69 107 LEU A O 1
ATOM 821 N N . VAL A 1 108 ? 25.555 -13.899 6.961 1.00 94.25 108 VAL A N 1
ATOM 822 C CA . VAL A 1 108 ? 25.926 -12.645 6.309 1.00 94.25 108 VAL A CA 1
ATOM 823 C C . VAL A 1 108 ? 24.740 -11.691 6.347 1.00 94.25 108 VAL A C 1
ATOM 825 O O . VAL A 1 108 ? 23.615 -12.077 6.035 1.00 94.25 108 VAL A O 1
ATOM 828 N N . ILE A 1 109 ? 24.997 -10.450 6.749 1.00 93.50 109 ILE A N 1
ATOM 829 C CA . ILE A 1 109 ? 24.048 -9.339 6.688 1.00 93.50 109 ILE A CA 1
ATOM 830 C C . ILE A 1 109 ? 24.585 -8.362 5.654 1.00 93.50 109 ILE A C 1
ATOM 832 O O . ILE A 1 109 ? 25.727 -7.918 5.761 1.00 93.50 109 ILE A O 1
ATOM 836 N N . LEU A 1 110 ? 23.786 -8.046 4.642 1.00 90.88 110 LEU A N 1
ATOM 837 C CA . LEU A 1 110 ? 24.174 -7.120 3.585 1.00 90.88 110 LEU A CA 1
ATOM 838 C C . LEU A 1 110 ? 23.016 -6.210 3.211 1.00 90.88 110 LEU A C 1
ATOM 840 O O . LEU A 1 110 ? 21.849 -6.581 3.339 1.00 90.88 110 LEU A O 1
ATOM 844 N N . VAL A 1 111 ? 23.365 -5.020 2.736 1.00 88.88 111 VAL A N 1
ATOM 845 C CA . VAL A 1 111 ? 22.413 -4.111 2.101 1.00 88.88 111 VAL A CA 1
ATOM 846 C C . VAL A 1 111 ? 22.201 -4.597 0.673 1.00 88.88 111 VAL A C 1
ATOM 848 O O . VAL A 1 111 ? 23.165 -4.927 -0.021 1.00 88.88 111 VAL A O 1
ATOM 851 N N . GLN A 1 112 ? 20.944 -4.674 0.234 1.00 91.81 112 GLN A N 1
ATOM 852 C CA . GLN A 1 112 ? 20.650 -5.070 -1.138 1.00 91.81 112 GLN A CA 1
ATOM 853 C C . GLN A 1 112 ? 21.335 -4.114 -2.126 1.00 91.81 112 GLN A C 1
ATOM 855 O O . GLN A 1 112 ? 21.270 -2.899 -1.918 1.00 91.81 112 GLN A O 1
ATOM 860 N N . PRO A 1 113 ? 21.932 -4.623 -3.221 1.00 91.12 113 PRO A N 1
ATOM 861 C CA . PRO A 1 113 ? 22.628 -3.745 -4.138 1.00 91.12 113 PRO A CA 1
ATOM 862 C C . PRO A 1 113 ? 21.758 -2.676 -4.799 1.00 91.12 113 PRO A C 1
ATOM 864 O O . PRO A 1 113 ? 20.570 -2.923 -5.070 1.00 91.12 113 PRO A O 1
ATOM 867 N N . PRO A 1 114 ? 22.326 -1.484 -5.076 1.00 89.88 114 PRO A N 1
ATOM 868 C CA . PRO A 1 114 ? 21.587 -0.394 -5.676 1.00 89.88 114 PRO A CA 1
ATOM 869 C C . PRO A 1 114 ? 21.118 -0.788 -7.071 1.00 89.88 114 PRO A C 1
ATOM 871 O O . PRO A 1 114 ? 21.752 -1.551 -7.802 1.00 89.88 114 PRO A O 1
ATOM 874 N N . ARG A 1 115 ? 19.977 -0.221 -7.456 1.00 90.38 115 ARG A N 1
ATOM 875 C CA . ARG A 1 115 ? 19.335 -0.505 -8.738 1.00 90.38 115 ARG A CA 1
ATOM 876 C C . ARG A 1 115 ? 20.120 0.033 -9.945 1.00 90.38 115 ARG A C 1
ATOM 878 O O . ARG A 1 115 ? 19.922 -0.482 -11.046 1.00 90.38 115 ARG A O 1
ATOM 885 N N . GLY A 1 116 ? 20.958 1.053 -9.731 1.00 84.44 116 GLY A N 1
ATOM 886 C CA . GLY A 1 116 ? 21.836 1.674 -10.731 1.00 84.44 116 GLY A CA 1
ATOM 887 C C . GLY A 1 116 ? 21.366 3.023 -11.299 1.00 84.44 116 GLY A C 1
ATOM 888 O O . GLY A 1 116 ? 22.117 3.660 -12.025 1.00 84.44 116 GLY A O 1
ATOM 889 N N . PHE A 1 117 ? 20.158 3.502 -10.976 1.00 82.44 117 PHE A N 1
ATOM 890 C CA . PHE A 1 117 ? 19.660 4.785 -11.510 1.00 82.44 117 PHE A CA 1
ATOM 891 C C . PHE A 1 117 ? 20.463 6.008 -11.031 1.00 82.44 117 PHE A C 1
ATOM 893 O O . PHE A 1 117 ? 20.617 6.955 -11.793 1.00 82.44 117 PHE A O 1
ATOM 900 N N . GLY A 1 118 ? 21.013 5.979 -9.810 1.00 79.94 118 GLY A N 1
ATOM 901 C CA . GLY A 1 118 ? 21.899 7.045 -9.317 1.00 79.94 118 GLY A CA 1
ATOM 902 C C . GLY A 1 118 ? 23.257 7.078 -10.028 1.00 79.94 118 GLY A C 1
ATOM 903 O O . GLY A 1 118 ? 23.804 8.152 -10.252 1.00 79.94 118 GLY A O 1
ATOM 904 N N . ASP A 1 119 ? 23.761 5.913 -10.447 1.00 79.56 119 ASP A N 1
ATOM 905 C CA . ASP A 1 119 ? 25.030 5.774 -11.175 1.00 79.56 119 ASP A CA 1
ATOM 906 C C . ASP A 1 119 ? 24.896 6.110 -12.671 1.00 79.56 119 ASP A C 1
ATOM 908 O O . ASP A 1 119 ? 25.883 6.418 -13.338 1.00 79.56 119 ASP A O 1
ATOM 912 N N . ASN A 1 120 ? 23.671 6.072 -13.208 1.00 74.88 120 ASN A N 1
ATOM 913 C CA . ASN A 1 120 ? 23.348 6.516 -14.561 1.00 74.88 120 ASN A CA 1
ATOM 914 C C . ASN A 1 120 ? 22.072 7.384 -14.569 1.00 74.88 120 ASN A C 1
ATOM 916 O O . ASN A 1 120 ? 20.998 6.898 -14.933 1.00 74.88 120 ASN A O 1
ATOM 920 N N . PRO A 1 121 ? 22.166 8.683 -14.224 1.00 76.88 121 PRO A N 1
ATOM 921 C CA . PRO A 1 121 ? 21.002 9.567 -14.189 1.00 76.88 121 PRO A CA 1
ATOM 922 C C . PRO A 1 121 ? 20.306 9.738 -15.548 1.00 76.88 121 PRO A C 1
ATOM 924 O O . PRO A 1 121 ? 19.107 9.996 -15.604 1.00 76.88 121 PRO A O 1
ATOM 927 N N . VAL A 1 122 ? 21.025 9.554 -16.665 1.00 71.94 122 VAL A N 1
ATOM 928 C CA . VAL A 1 122 ? 20.436 9.593 -18.017 1.00 71.94 122 VAL A CA 1
ATOM 929 C C . VAL A 1 122 ? 19.433 8.446 -18.208 1.00 71.94 122 VAL A C 1
ATOM 931 O O . VAL A 1 122 ? 18.384 8.647 -18.824 1.00 71.94 122 VAL A O 1
ATOM 934 N N . ALA A 1 123 ? 19.691 7.281 -17.603 1.00 68.25 123 ALA A N 1
ATOM 935 C CA . ALA A 1 123 ? 18.790 6.127 -17.644 1.00 68.25 123 ALA A CA 1
ATOM 936 C C . ALA A 1 123 ? 17.439 6.388 -16.961 1.00 68.25 123 ALA A C 1
ATOM 938 O O . ALA A 1 123 ? 16.452 5.742 -17.305 1.00 68.25 123 ALA A O 1
ATOM 939 N N . ILE A 1 124 ? 17.352 7.353 -16.038 1.00 77.81 124 ILE A N 1
ATOM 940 C CA . ILE A 1 124 ? 16.076 7.746 -15.417 1.00 77.81 124 ILE A CA 1
ATOM 941 C C . ILE A 1 124 ? 15.092 8.254 -16.481 1.00 77.81 124 ILE A C 1
ATOM 943 O O . ILE A 1 124 ? 13.903 7.940 -16.428 1.00 77.81 124 ILE A O 1
ATOM 947 N N . TYR A 1 125 ? 15.591 9.000 -17.472 1.00 49.91 125 TYR A N 1
ATOM 948 C CA . TYR A 1 125 ? 14.776 9.600 -18.530 1.00 49.91 125 TYR A CA 1
ATOM 949 C C . TYR A 1 125 ? 14.441 8.625 -19.663 1.00 49.91 125 TYR A C 1
ATOM 951 O O . TYR A 1 125 ? 13.377 8.741 -20.275 1.00 49.91 125 TYR A O 1
ATOM 959 N N . HIS A 1 126 ? 15.347 7.694 -19.972 1.00 72.31 126 HIS A N 1
ATOM 960 C CA . HIS A 1 126 ? 15.281 6.914 -21.212 1.00 72.31 126 HIS A CA 1
ATOM 961 C C . HIS A 1 126 ? 15.102 5.405 -21.010 1.00 72.31 126 HIS A C 1
ATOM 963 O O . HIS A 1 126 ? 14.478 4.762 -21.858 1.00 72.31 126 HIS A O 1
ATOM 969 N N . ASP A 1 127 ? 15.547 4.851 -19.878 1.00 79.75 127 ASP A N 1
ATOM 970 C CA . ASP A 1 127 ? 15.758 3.409 -19.715 1.00 79.75 127 ASP A CA 1
ATOM 971 C C . ASP A 1 127 ? 15.039 2.854 -18.470 1.00 79.75 127 ASP A C 1
ATOM 973 O O . ASP A 1 127 ? 15.668 2.399 -17.507 1.00 79.75 127 ASP A O 1
ATOM 977 N N . PRO A 1 128 ? 13.691 2.803 -18.464 1.00 84.25 128 PRO A N 1
ATOM 978 C CA . PRO A 1 128 ? 12.949 2.148 -17.384 1.00 84.25 128 PRO A CA 1
ATOM 979 C C . PRO A 1 128 ? 13.252 0.637 -17.289 1.00 84.25 128 PRO A C 1
ATOM 981 O O . PRO A 1 128 ? 12.933 -0.006 -16.289 1.00 84.25 128 PRO A O 1
ATOM 984 N N . ASP A 1 129 ? 13.846 0.055 -18.334 1.00 90.06 129 ASP A N 1
ATOM 985 C CA . ASP A 1 129 ? 14.354 -1.315 -18.435 1.00 90.06 129 ASP A CA 1
ATOM 986 C C . ASP A 1 129 ? 15.850 -1.459 -18.120 1.00 90.06 129 ASP A C 1
ATOM 988 O O . ASP A 1 129 ? 16.411 -2.508 -18.433 1.00 90.06 129 ASP A O 1
ATOM 992 N N . LEU A 1 130 ? 16.485 -0.478 -17.461 1.00 93.12 130 LEU A N 1
ATOM 993 C CA . LEU A 1 130 ? 17.884 -0.553 -17.015 1.00 93.12 130 LEU A CA 1
ATOM 994 C C . LEU A 1 130 ? 18.190 -1.944 -16.418 1.00 93.12 130 LEU A C 1
ATOM 996 O O . LEU A 1 130 ? 17.560 -2.309 -15.430 1.00 93.12 130 LEU A O 1
ATOM 1000 N N . PRO A 1 131 ? 19.097 -2.770 -16.954 1.00 96.31 131 PRO A N 1
ATOM 1001 C CA . PRO A 1 131 ? 19.368 -4.096 -16.393 1.00 96.31 131 PRO A CA 1
ATOM 1002 C C . PRO A 1 131 ? 20.113 -4.003 -15.047 1.00 96.31 131 PRO A C 1
ATOM 1004 O O . PRO A 1 131 ? 20.669 -2.946 -14.734 1.00 96.31 131 PRO A O 1
ATOM 1007 N N . PRO A 1 132 ? 20.151 -5.076 -14.229 1.00 97.12 132 PRO A N 1
ATOM 1008 C CA . PRO A 1 132 ? 21.010 -5.099 -13.044 1.00 97.12 132 PRO A CA 1
ATOM 1009 C C . PRO A 1 132 ? 22.481 -4.898 -13.438 1.00 97.12 132 PRO A C 1
ATOM 1011 O O . PRO A 1 132 ? 22.923 -5.395 -14.475 1.00 97.12 132 PRO A O 1
ATOM 1014 N N . SER A 1 133 ? 23.239 -4.180 -12.608 1.00 97.06 133 SER A N 1
ATOM 1015 C CA . SER A 1 133 ? 24.673 -3.974 -12.833 1.00 97.06 133 SER A CA 1
ATOM 1016 C C . SER A 1 133 ? 25.477 -5.250 -12.587 1.00 97.06 133 SER A C 1
ATOM 1018 O O . SER A 1 133 ? 25.001 -6.207 -11.967 1.00 97.06 133 SER A O 1
ATOM 1020 N N . HIS A 1 134 ? 26.738 -5.260 -13.028 1.00 97.81 134 HIS A N 1
ATOM 1021 C CA . HIS A 1 134 ? 27.619 -6.384 -12.729 1.00 97.81 134 HIS A CA 1
ATOM 1022 C C . HIS A 1 134 ? 27.840 -6.576 -11.222 1.00 97.81 134 HIS A C 1
ATOM 1024 O O . HIS A 1 134 ? 27.843 -7.711 -10.755 1.00 97.81 134 HIS A O 1
ATOM 1030 N N . HIS A 1 135 ? 27.931 -5.484 -10.460 1.00 95.25 135 HIS A N 1
ATOM 1031 C CA . HIS A 1 135 ? 27.993 -5.513 -8.999 1.00 95.25 135 HIS A CA 1
ATOM 1032 C C . HIS A 1 135 ? 26.754 -6.180 -8.379 1.00 95.25 135 HIS A C 1
ATOM 1034 O O . HIS A 1 135 ? 26.883 -7.079 -7.544 1.00 95.25 135 HIS A O 1
ATOM 1040 N N . TYR A 1 136 ? 25.556 -5.820 -8.853 1.00 96.75 136 TYR A N 1
ATOM 1041 C CA . TYR A 1 136 ? 24.306 -6.434 -8.409 1.00 96.75 136 TYR A CA 1
ATOM 1042 C C . TYR A 1 136 ? 24.322 -7.954 -8.622 1.00 96.75 136 TYR A C 1
ATOM 1044 O O . TYR A 1 136 ? 24.091 -8.727 -7.692 1.00 96.75 136 TYR A O 1
ATOM 1052 N N . LEU A 1 137 ? 24.627 -8.393 -9.846 1.00 98.00 137 LEU A N 1
ATOM 1053 C CA . LEU A 1 137 ? 24.655 -9.813 -10.203 1.00 98.00 137 LEU A CA 1
ATOM 1054 C C . LEU A 1 137 ? 25.732 -10.581 -9.427 1.00 98.00 137 LEU A C 1
ATOM 1056 O O . LEU A 1 137 ? 25.474 -11.676 -8.926 1.00 98.00 137 LEU A O 1
ATOM 1060 N N . ALA A 1 138 ? 26.921 -9.996 -9.281 1.00 97.31 138 ALA A N 1
ATOM 1061 C CA . ALA A 1 138 ? 28.026 -10.613 -8.564 1.00 97.31 138 ALA A CA 1
ATOM 1062 C C . ALA A 1 138 ? 27.733 -10.788 -7.062 1.00 97.31 138 ALA A C 1
ATOM 1064 O O . ALA A 1 138 ? 28.154 -11.792 -6.492 1.00 97.31 138 ALA A O 1
ATOM 1065 N N . THR A 1 139 ? 26.948 -9.895 -6.439 1.00 95.25 139 THR A N 1
ATOM 1066 C CA . THR A 1 139 ? 26.524 -10.055 -5.032 1.00 95.25 139 THR A CA 1
ATOM 1067 C C . THR A 1 139 ? 25.709 -11.335 -4.848 1.00 95.25 139 THR A C 1
ATOM 1069 O O . THR A 1 139 ? 25.960 -12.124 -3.936 1.00 95.25 139 THR A O 1
ATOM 1072 N N . TYR A 1 140 ? 24.738 -11.576 -5.731 1.00 96.81 140 TYR A N 1
ATOM 1073 C CA . TYR A 1 140 ? 23.881 -12.758 -5.634 1.00 96.81 140 TYR A CA 1
ATOM 1074 C C . TYR A 1 140 ? 24.590 -14.045 -6.078 1.00 96.81 140 TYR A C 1
ATOM 1076 O O . TYR A 1 140 ? 24.396 -15.092 -5.458 1.00 96.81 140 TYR A O 1
ATOM 1084 N N . LEU A 1 141 ? 25.481 -13.975 -7.075 1.00 96.56 141 LEU A N 1
ATOM 1085 C CA . LEU A 1 141 ? 26.412 -15.065 -7.398 1.00 96.56 141 LEU A CA 1
ATOM 1086 C C . LEU A 1 141 ? 27.233 -15.464 -6.163 1.00 96.56 141 LEU A C 1
ATOM 1088 O O . LEU A 1 141 ? 27.336 -16.652 -5.846 1.00 96.56 141 LEU A O 1
ATOM 1092 N N . TRP A 1 142 ? 27.786 -14.472 -5.461 1.00 96.31 142 TRP A N 1
ATOM 1093 C CA . TRP A 1 142 ? 28.589 -14.675 -4.262 1.00 96.31 142 TRP A CA 1
ATOM 1094 C C . TRP A 1 142 ? 27.788 -15.375 -3.157 1.00 96.31 142 TRP A C 1
ATOM 1096 O O . TRP A 1 142 ? 28.236 -16.399 -2.634 1.00 96.31 142 TRP A O 1
ATOM 1106 N N . LEU A 1 143 ? 26.574 -14.892 -2.862 1.00 96.38 143 LEU A N 1
ATOM 1107 C CA . LEU A 1 143 ? 25.670 -15.511 -1.886 1.00 96.38 143 LEU A CA 1
ATOM 1108 C C . LEU A 1 143 ? 25.406 -16.990 -2.187 1.00 96.38 143 LEU A C 1
ATOM 1110 O O . LEU A 1 143 ? 25.419 -17.822 -1.283 1.00 96.38 143 LEU A O 1
ATOM 1114 N N . ARG A 1 144 ? 25.181 -17.328 -3.458 1.00 95.75 144 ARG A N 1
ATOM 1115 C CA . ARG A 1 144 ? 24.811 -18.684 -3.878 1.00 95.75 144 ARG A CA 1
ATOM 1116 C C . ARG A 1 144 ? 25.979 -19.657 -3.878 1.00 95.75 144 ARG A C 1
ATOM 1118 O O . ARG A 1 144 ? 25.815 -20.806 -3.486 1.00 95.75 144 ARG A O 1
ATOM 1125 N N . HIS A 1 145 ? 27.138 -19.225 -4.366 1.00 94.44 145 HIS A N 1
ATOM 1126 C CA . HIS A 1 145 ? 28.193 -20.156 -4.769 1.00 94.44 145 HIS A CA 1
ATOM 1127 C C . HIS A 1 145 ? 29.479 -20.045 -3.956 1.00 94.44 145 HIS A C 1
ATOM 1129 O O . HIS A 1 145 ? 30.233 -21.013 -3.916 1.00 94.44 145 HIS A O 1
ATOM 1135 N N . GLU A 1 146 ? 29.742 -18.900 -3.327 1.00 93.88 146 GLU A N 1
ATOM 1136 C CA . GLU A 1 146 ? 30.951 -18.704 -2.521 1.00 93.88 146 GLU A CA 1
ATOM 1137 C C . GLU A 1 146 ? 30.635 -18.676 -1.030 1.00 93.88 146 GLU A C 1
ATOM 1139 O O . GLU A 1 146 ? 31.293 -19.363 -0.254 1.00 93.88 146 GLU A O 1
ATOM 1144 N N . PHE A 1 147 ? 29.596 -17.942 -0.626 1.00 95.56 147 PHE A N 1
ATOM 1145 C CA . PHE A 1 147 ? 29.042 -18.086 0.718 1.00 95.56 147 PHE A CA 1
ATOM 1146 C C . PHE A 1 147 ? 28.327 -19.427 0.887 1.00 95.56 147 PHE A C 1
ATOM 1148 O O . PHE A 1 147 ? 28.407 -20.037 1.949 1.00 95.56 147 PHE A O 1
ATOM 1155 N N . GLY A 1 148 ? 27.629 -19.875 -0.163 1.00 96.81 148 GLY A N 1
ATOM 1156 C CA . GLY A 1 148 ? 26.830 -21.096 -0.118 1.00 96.81 148 GLY A CA 1
ATOM 1157 C C . GLY A 1 148 ? 25.608 -20.952 0.786 1.00 96.81 148 GLY A C 1
ATOM 1158 O O . GLY A 1 148 ? 25.344 -21.833 1.601 1.00 96.81 148 GLY A O 1
ATOM 1159 N N . ALA A 1 149 ? 24.879 -19.832 0.683 1.00 98.06 149 ALA A N 1
ATOM 1160 C CA . ALA A 1 149 ? 23.652 -19.622 1.444 1.00 98.06 149 ALA A CA 1
ATOM 1161 C C . ALA A 1 149 ? 22.666 -20.775 1.202 1.00 98.06 149 ALA A C 1
ATOM 1163 O O . ALA A 1 149 ? 22.311 -21.072 0.064 1.00 98.06 149 ALA A O 1
ATOM 1164 N N . HIS A 1 150 ? 22.171 -21.377 2.284 1.00 98.56 150 HIS A N 1
ATOM 1165 C CA . HIS A 1 150 ? 21.083 -22.356 2.206 1.00 98.56 150 HIS A CA 1
ATOM 1166 C C . HIS A 1 150 ? 19.719 -21.690 1.988 1.00 98.56 150 HIS A C 1
ATOM 1168 O O . HIS A 1 150 ? 18.821 -22.292 1.410 1.00 98.56 150 HIS A O 1
ATOM 1174 N N . ALA A 1 151 ? 19.562 -20.456 2.468 1.00 98.44 151 ALA A N 1
ATOM 1175 C CA . ALA A 1 151 ? 18.376 -19.629 2.303 1.00 98.44 151 ALA A CA 1
ATOM 1176 C C . ALA A 1 151 ? 18.754 -18.153 2.477 1.00 98.44 151 ALA A C 1
ATOM 1178 O O . ALA A 1 151 ? 19.758 -17.828 3.117 1.00 98.44 151 ALA A O 1
ATOM 1179 N N . MET A 1 152 ? 17.927 -17.262 1.938 1.00 98.19 152 MET A N 1
ATOM 1180 C CA . MET A 1 152 ? 18.016 -15.819 2.125 1.00 98.19 152 MET A CA 1
ATOM 1181 C C . MET A 1 152 ? 16.762 -15.316 2.833 1.00 98.19 152 MET A C 1
ATOM 1183 O O . MET A 1 152 ? 15.650 -15.684 2.458 1.00 98.19 152 MET A O 1
ATOM 1187 N N . ILE A 1 153 ? 16.944 -14.440 3.823 1.00 98.56 153 ILE A N 1
ATOM 1188 C CA . ILE A 1 153 ? 15.848 -13.701 4.452 1.00 98.56 153 ILE A CA 1
ATOM 1189 C C . ILE A 1 153 ? 15.928 -12.256 3.982 1.00 98.56 153 ILE A C 1
ATOM 1191 O O . ILE A 1 153 ? 16.932 -11.590 4.227 1.00 98.56 153 ILE A O 1
ATOM 1195 N N . HIS A 1 154 ? 14.877 -11.769 3.331 1.00 97.81 154 HIS A N 1
ATOM 1196 C CA . HIS A 1 154 ? 14.762 -10.356 2.984 1.00 97.81 154 HIS A CA 1
ATOM 1197 C C . HIS A 1 154 ? 13.881 -9.661 4.023 1.00 97.81 154 HIS A C 1
ATOM 1199 O O . HIS A 1 154 ? 12.746 -10.071 4.238 1.00 97.81 154 HIS A O 1
ATOM 1205 N N . LEU A 1 155 ? 14.399 -8.645 4.715 1.00 95.00 155 LEU A N 1
ATOM 1206 C CA . LEU A 1 155 ? 13.673 -7.984 5.801 1.00 95.00 155 LEU A CA 1
ATOM 1207 C C . LEU A 1 155 ? 12.962 -6.722 5.307 1.00 95.00 155 LEU A C 1
ATOM 1209 O O . LEU A 1 155 ? 13.613 -5.731 4.992 1.00 95.00 155 LEU A O 1
ATOM 1213 N N . GLY A 1 156 ? 11.627 -6.757 5.313 1.00 77.69 156 GLY A N 1
ATOM 1214 C CA . GLY A 1 156 ? 10.774 -5.593 5.085 1.00 77.69 156 GLY A CA 1
ATOM 1215 C C . GLY A 1 156 ? 10.312 -5.412 3.637 1.00 77.69 156 GLY A C 1
ATOM 1216 O O . GLY A 1 156 ? 11.010 -5.742 2.676 1.00 77.69 156 GLY A O 1
ATOM 1217 N N . LYS A 1 157 ? 9.105 -4.859 3.493 1.00 82.81 157 LYS A N 1
ATOM 1218 C CA . LYS A 1 157 ? 8.520 -4.440 2.215 1.00 82.81 157 LYS A CA 1
ATOM 1219 C C . LYS A 1 157 ? 9.216 -3.161 1.722 1.00 82.81 157 LYS A C 1
ATOM 1221 O O . LYS A 1 157 ? 9.155 -2.145 2.403 1.00 82.81 157 LYS A O 1
ATOM 1226 N N . HIS A 1 158 ? 9.833 -3.135 0.545 1.00 88.69 158 HIS A N 1
ATOM 1227 C CA . HIS A 1 158 ? 10.295 -4.281 -0.242 1.00 88.69 158 HIS A CA 1
ATOM 1228 C C . HIS A 1 158 ? 11.677 -4.002 -0.841 1.00 88.69 158 HIS A C 1
ATOM 1230 O O . HIS A 1 158 ? 12.106 -2.851 -0.924 1.00 88.69 158 HIS A O 1
ATOM 1236 N N . GLY A 1 159 ? 12.349 -5.062 -1.280 1.00 91.75 159 GLY A N 1
ATOM 1237 C CA . GLY A 1 159 ? 13.564 -4.997 -2.066 1.00 91.75 159 GLY A CA 1
ATOM 1238 C C . GLY A 1 159 ? 13.281 -4.672 -3.530 1.00 91.75 159 GLY A C 1
ATOM 1239 O O . GLY A 1 159 ? 12.152 -4.434 -3.949 1.00 91.75 159 GLY A O 1
ATOM 1240 N N . ASN A 1 160 ? 14.335 -4.661 -4.338 1.00 95.31 160 ASN A N 1
ATOM 1241 C CA . ASN A 1 160 ? 14.288 -4.337 -5.763 1.00 95.31 160 ASN A CA 1
ATOM 1242 C C . ASN A 1 160 ? 14.469 -5.564 -6.690 1.00 95.31 160 ASN A C 1
ATOM 1244 O O . ASN A 1 160 ? 14.381 -5.419 -7.911 1.00 95.31 160 ASN A O 1
ATOM 1248 N N . LEU A 1 161 ? 14.691 -6.767 -6.141 1.00 97.62 161 LEU A N 1
ATOM 1249 C CA . LEU A 1 161 ? 15.062 -7.979 -6.894 1.00 97.62 161 LEU A CA 1
ATOM 1250 C C . LEU A 1 161 ? 13.889 -8.512 -7.719 1.00 97.62 161 LEU A C 1
ATOM 1252 O O . LEU A 1 161 ? 14.007 -8.781 -8.917 1.00 97.62 161 LEU A O 1
ATOM 1256 N N . GLU A 1 162 ? 12.725 -8.606 -7.092 1.00 97.62 162 GLU A N 1
ATOM 1257 C CA . GLU A 1 162 ? 11.458 -9.022 -7.684 1.00 97.62 162 GLU A CA 1
ATOM 1258 C C . GLU A 1 162 ? 10.885 -7.985 -8.664 1.00 97.62 162 GLU A C 1
ATOM 1260 O O . GLU A 1 162 ? 9.890 -8.253 -9.337 1.00 97.62 162 GLU A O 1
ATOM 1265 N N . TRP A 1 163 ? 11.533 -6.824 -8.793 1.00 97.19 163 TRP A N 1
ATOM 1266 C CA . TRP A 1 163 ? 11.175 -5.725 -9.695 1.00 97.19 163 TRP A CA 1
ATOM 1267 C C . TRP A 1 163 ? 12.188 -5.519 -10.826 1.00 97.19 163 TRP A C 1
ATOM 1269 O O . TRP A 1 163 ? 12.027 -4.607 -11.640 1.00 97.19 163 TRP A O 1
ATOM 1279 N N . LEU A 1 164 ? 13.218 -6.366 -10.928 1.00 97.50 164 LEU A N 1
ATOM 1280 C CA . LEU A 1 164 ? 14.164 -6.302 -12.040 1.00 97.50 164 LEU A CA 1
ATOM 1281 C C . LEU A 1 164 ? 13.467 -6.556 -13.390 1.00 97.50 164 LEU A C 1
ATOM 1283 O O . LEU A 1 164 ? 12.458 -7.280 -13.441 1.00 97.50 164 LEU A O 1
ATOM 1287 N N . PRO A 1 165 ? 13.997 -5.999 -14.496 1.00 97.38 165 PRO A N 1
ATOM 1288 C CA . PRO A 1 165 ? 13.435 -6.215 -15.820 1.00 97.38 165 PRO A CA 1
ATOM 1289 C C . PRO A 1 165 ? 13.342 -7.701 -16.180 1.00 97.38 165 PRO A C 1
ATOM 1291 O O . PRO A 1 165 ? 14.234 -8.502 -15.880 1.00 97.38 165 PRO A O 1
ATOM 1294 N N . GLY A 1 166 ? 12.237 -8.084 -16.815 1.00 97.12 166 GLY A N 1
ATOM 1295 C CA . GLY A 1 166 ? 11.994 -9.461 -17.241 1.00 97.12 166 GLY A CA 1
ATOM 1296 C C . GLY A 1 166 ? 10.519 -9.745 -17.492 1.00 97.12 166 GLY A C 1
ATOM 1297 O O . GLY A 1 166 ? 9.691 -8.840 -17.517 1.00 97.12 166 GLY A O 1
ATOM 1298 N N . LYS A 1 167 ? 10.169 -11.023 -17.650 1.00 98.00 167 LYS A N 1
ATOM 1299 C CA . LYS A 1 167 ? 8.769 -11.456 -17.780 1.00 98.00 167 LYS A CA 1
ATOM 1300 C C . LYS A 1 167 ? 7.948 -11.066 -16.543 1.00 98.00 167 LYS A C 1
ATOM 1302 O O . LYS A 1 167 ? 8.497 -10.877 -15.455 1.00 98.00 167 LYS A O 1
ATOM 1307 N N . THR A 1 168 ? 6.637 -10.958 -16.740 1.00 96.69 168 THR A N 1
ATOM 1308 C CA . THR A 1 168 ? 5.651 -10.599 -15.709 1.00 96.69 168 THR A CA 1
ATOM 1309 C C . THR A 1 168 ? 5.559 -11.670 -14.615 1.00 96.69 168 THR A C 1
ATOM 1311 O O . THR A 1 168 ? 5.605 -11.376 -13.429 1.00 96.69 168 THR A O 1
ATOM 1314 N N . VAL A 1 169 ? 5.505 -12.940 -15.016 1.00 95.56 169 VAL A N 1
ATOM 1315 C CA . VAL A 1 169 ? 5.555 -14.146 -14.175 1.00 95.56 169 VAL A CA 1
ATOM 1316 C C . VAL A 1 169 ? 6.071 -15.311 -15.029 1.00 95.56 169 VAL A C 1
ATOM 1318 O O . VAL A 1 169 ? 6.082 -15.206 -16.257 1.00 95.56 169 VAL A O 1
ATOM 1321 N N . GLY A 1 170 ? 6.498 -16.416 -14.407 1.00 96.94 170 GLY A N 1
ATOM 1322 C CA . GLY A 1 170 ? 7.062 -17.560 -15.131 1.00 96.94 170 GLY A CA 1
ATOM 1323 C C . GLY A 1 170 ? 8.428 -17.193 -15.698 1.00 96.94 170 GLY A C 1
ATOM 1324 O O . GLY A 1 170 ? 8.597 -17.038 -16.909 1.00 96.94 170 GLY A O 1
ATOM 1325 N N . MET A 1 171 ? 9.369 -16.948 -14.787 1.00 98.00 171 MET A N 1
ATOM 1326 C CA . MET A 1 171 ? 10.683 -16.406 -15.113 1.00 98.00 171 MET A CA 1
ATOM 1327 C C . MET A 1 171 ? 11.445 -17.326 -16.073 1.00 98.00 171 MET A C 1
ATOM 1329 O O . MET A 1 171 ? 11.289 -18.543 -16.060 1.00 98.00 171 MET A O 1
ATOM 1333 N N . SER A 1 172 ? 12.244 -16.716 -16.944 1.00 98.00 172 SER A N 1
ATOM 1334 C CA . SER A 1 172 ? 13.179 -17.406 -17.836 1.00 98.00 172 SER A CA 1
ATOM 1335 C C . SER A 1 172 ? 14.609 -17.079 -17.429 1.00 98.00 172 SER A C 1
ATOM 1337 O O . SER A 1 172 ? 14.814 -16.029 -16.825 1.00 98.00 172 SER A O 1
ATOM 1339 N N . GLY A 1 173 ? 15.593 -17.845 -17.913 1.00 96.12 173 GLY A N 1
ATOM 1340 C CA . GLY A 1 173 ? 17.017 -17.532 -17.711 1.00 96.12 173 GLY A CA 1
ATOM 1341 C C . GLY A 1 173 ? 17.467 -16.155 -18.231 1.00 96.12 173 GLY A C 1
ATOM 1342 O O . GLY A 1 173 ? 18.539 -15.682 -17.880 1.00 96.12 173 GLY A O 1
ATOM 1343 N N . GLU A 1 174 ? 16.660 -15.492 -19.070 1.00 97.00 174 GLU A N 1
ATOM 1344 C CA . GLU A 1 174 ? 16.901 -14.118 -19.543 1.00 97.00 174 GLU A CA 1
ATOM 1345 C C . GLU A 1 174 ? 16.424 -13.032 -18.556 1.00 97.00 174 GLU A C 1
ATOM 1347 O O . GLU A 1 174 ? 16.660 -11.846 -18.782 1.00 97.00 174 GLU A O 1
ATOM 1352 N N . CYS A 1 175 ? 15.698 -13.392 -17.494 1.00 98.38 175 CYS A N 1
ATOM 1353 C CA . CYS A 1 175 ? 15.160 -12.430 -16.536 1.00 98.38 175 CYS A CA 1
ATOM 1354 C C . CYS A 1 175 ? 16.213 -12.050 -15.489 1.00 98.38 175 CYS A C 1
ATOM 1356 O O . CYS A 1 175 ? 16.824 -12.929 -14.886 1.00 98.38 175 CYS A O 1
ATOM 1358 N N . GLY A 1 176 ? 16.338 -10.755 -15.171 1.00 97.88 176 GLY A N 1
ATOM 1359 C CA . GLY A 1 176 ? 17.313 -10.289 -14.175 1.00 97.88 176 GLY A CA 1
ATOM 1360 C C . GLY A 1 176 ? 17.119 -10.921 -12.791 1.00 97.88 176 GLY A C 1
ATOM 1361 O O . GLY A 1 176 ? 18.092 -11.304 -12.147 1.00 97.88 176 GLY A O 1
ATOM 1362 N N . THR A 1 177 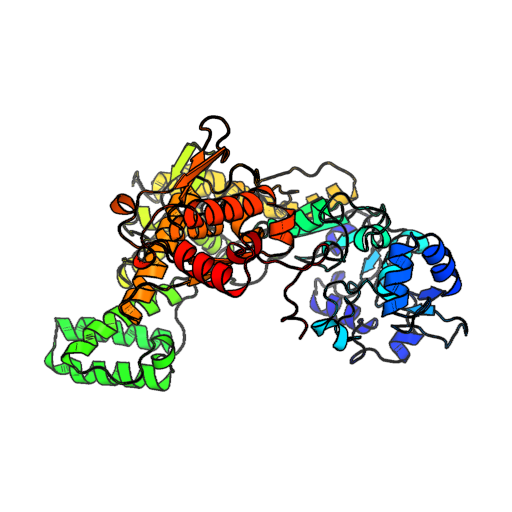? 15.864 -11.092 -12.362 1.00 97.94 177 THR A N 1
ATOM 1363 C CA . THR A 1 177 ? 15.521 -11.741 -11.086 1.00 97.94 177 THR A CA 1
ATOM 1364 C C . THR A 1 177 ? 15.985 -13.198 -11.024 1.00 97.94 177 THR A C 1
ATOM 1366 O O . THR A 1 177 ? 16.521 -13.615 -10.002 1.00 97.94 177 THR A O 1
ATOM 1369 N N . ASP A 1 178 ? 15.817 -13.951 -12.115 1.00 98.38 178 ASP A N 1
ATOM 1370 C CA . ASP A 1 178 ? 16.200 -15.368 -12.205 1.00 98.38 178 ASP A CA 1
ATOM 1371 C C . ASP A 1 178 ? 17.723 -15.526 -12.206 1.00 98.38 178 ASP A C 1
ATOM 1373 O O . ASP A 1 178 ? 18.277 -16.282 -11.409 1.00 98.38 178 ASP A O 1
ATOM 1377 N N . ALA A 1 179 ? 18.416 -14.718 -13.015 1.00 98.00 179 ALA A N 1
ATOM 1378 C CA . ALA A 1 179 ? 19.872 -14.722 -13.072 1.00 98.00 179 ALA A CA 1
ATOM 1379 C C . ALA A 1 179 ? 20.512 -14.383 -11.716 1.00 98.00 179 ALA A C 1
ATOM 1381 O O . ALA A 1 179 ? 21.489 -15.022 -11.324 1.00 98.00 179 ALA A O 1
ATOM 1382 N N . ALA A 1 180 ? 19.951 -13.413 -10.984 1.00 98.06 180 ALA A N 1
ATOM 1383 C CA . ALA A 1 180 ? 20.406 -13.075 -9.642 1.00 98.06 180 ALA A CA 1
ATOM 1384 C C . ALA A 1 180 ? 20.094 -14.207 -8.644 1.00 98.06 180 ALA A C 1
ATOM 1386 O O . ALA A 1 180 ? 21.008 -14.846 -8.120 1.00 98.06 180 ALA A O 1
ATOM 1387 N N . LEU A 1 181 ? 18.812 -14.489 -8.397 1.00 98.31 181 LEU A N 1
ATOM 1388 C CA . LEU A 1 181 ? 18.390 -15.348 -7.288 1.00 98.31 181 LEU A CA 1
ATOM 1389 C C . LEU A 1 181 ? 18.660 -16.841 -7.532 1.00 98.31 181 LEU A C 1
ATOM 1391 O O . LEU A 1 181 ? 19.077 -17.543 -6.610 1.00 98.31 181 LEU A O 1
ATOM 1395 N N . GLY A 1 182 ? 18.448 -17.317 -8.763 1.00 97.50 182 GLY A N 1
ATOM 1396 C CA . GLY A 1 182 ? 18.455 -18.736 -9.128 1.00 97.50 182 GLY A CA 1
ATOM 1397 C C . GLY A 1 182 ? 17.705 -19.608 -8.125 1.00 97.50 182 GLY A C 1
ATOM 1398 O O . GLY A 1 182 ? 16.610 -19.262 -7.705 1.00 97.50 182 GLY A O 1
ATOM 1399 N N . ASP A 1 183 ? 18.314 -20.710 -7.693 1.00 98.00 183 ASP A N 1
ATOM 1400 C CA . ASP A 1 183 ? 17.644 -21.692 -6.828 1.00 98.00 183 ASP A CA 1
ATOM 1401 C C . ASP A 1 183 ? 17.663 -21.341 -5.329 1.00 98.00 183 ASP A C 1
ATOM 1403 O O . ASP A 1 183 ? 17.248 -22.157 -4.507 1.00 98.00 183 ASP A O 1
ATOM 1407 N N . LEU A 1 184 ? 18.170 -20.163 -4.940 1.00 98.56 184 LEU A N 1
ATOM 1408 C CA . LEU A 1 184 ? 18.284 -19.789 -3.529 1.00 98.56 184 LEU A CA 1
ATOM 1409 C C . LEU A 1 184 ? 16.885 -19.586 -2.918 1.00 98.56 184 LEU A C 1
ATOM 1411 O O . LEU A 1 184 ? 16.160 -18.693 -3.374 1.00 98.56 184 LEU A O 1
ATOM 1415 N N . PRO A 1 185 ? 16.492 -20.353 -1.880 1.00 98.75 185 PRO A N 1
ATOM 1416 C CA . PRO A 1 185 ? 15.216 -20.150 -1.209 1.00 98.75 185 PRO A CA 1
ATOM 1417 C C . PRO A 1 185 ? 15.127 -18.748 -0.607 1.00 98.75 185 PRO A C 1
ATOM 1419 O O . PRO A 1 185 ? 16.009 -18.330 0.147 1.00 98.75 185 PRO A O 1
ATOM 1422 N N . LEU A 1 186 ? 14.049 -18.035 -0.926 1.00 98.81 186 LEU A N 1
ATOM 1423 C CA . LEU A 1 186 ? 13.778 -16.693 -0.425 1.00 98.81 186 LEU A CA 1
ATOM 1424 C C . LEU A 1 186 ? 12.652 -16.737 0.608 1.00 98.81 186 LEU A C 1
ATOM 1426 O O . LEU A 1 186 ? 11.507 -17.029 0.274 1.00 98.81 186 LEU A O 1
ATOM 1430 N N . ILE A 1 187 ? 12.975 -16.414 1.857 1.00 98.88 187 ILE A N 1
ATOM 1431 C CA . ILE A 1 187 ? 12.016 -16.225 2.946 1.00 98.88 187 ILE A CA 1
ATOM 1432 C C . ILE A 1 187 ? 11.842 -14.728 3.154 1.00 98.88 187 ILE A C 1
ATOM 1434 O O . ILE A 1 187 ? 12.821 -13.988 3.245 1.00 98.88 187 ILE A O 1
ATOM 1438 N N . TYR A 1 188 ? 10.600 -14.268 3.221 1.00 98.69 188 TYR A N 1
ATOM 1439 C CA . TYR A 1 188 ? 10.333 -12.842 3.155 1.00 98.69 188 TYR A CA 1
ATOM 1440 C C . TYR A 1 188 ? 9.287 -12.403 4.189 1.00 98.69 188 TYR A C 1
ATOM 1442 O O . TYR A 1 188 ? 8.085 -12.494 3.930 1.00 98.69 188 TYR A O 1
ATOM 1450 N N . PRO A 1 189 ? 9.726 -11.899 5.359 1.00 98.50 189 PRO A N 1
ATOM 1451 C CA . PRO A 1 189 ? 8.880 -11.110 6.241 1.00 98.50 189 PRO A CA 1
ATOM 1452 C C . PRO A 1 189 ? 8.237 -9.925 5.514 1.00 98.50 189 PRO A C 1
ATOM 1454 O O . PRO A 1 189 ? 8.946 -9.034 5.042 1.00 98.50 189 PRO A O 1
ATOM 1457 N N . PHE A 1 190 ? 6.907 -9.927 5.406 1.00 98.50 190 PHE A N 1
ATOM 1458 C CA . PHE A 1 190 ? 6.173 -8.990 4.548 1.00 98.50 190 PHE A CA 1
ATOM 1459 C C . PHE A 1 190 ? 4.937 -8.417 5.242 1.00 98.50 190 PHE A C 1
ATOM 1461 O O . PHE A 1 190 ? 4.250 -9.116 5.971 1.00 98.50 190 PHE A O 1
ATOM 1468 N N . LEU A 1 191 ? 4.603 -7.156 4.997 1.00 98.19 191 LEU A N 1
ATOM 1469 C CA . LEU A 1 191 ? 3.457 -6.520 5.642 1.00 98.19 191 LEU A CA 1
ATOM 1470 C C . LEU A 1 191 ? 2.120 -7.122 5.153 1.00 98.19 191 LEU A C 1
ATOM 1472 O O . LEU A 1 191 ? 1.870 -7.177 3.948 1.00 98.19 191 LEU A O 1
ATOM 1476 N N . VAL A 1 192 ? 1.243 -7.540 6.078 1.00 97.75 192 VAL A N 1
ATOM 1477 C CA . VAL A 1 192 ? -0.026 -8.240 5.762 1.00 97.75 192 VAL A CA 1
ATOM 1478 C C . VAL A 1 192 ? -0.991 -7.430 4.885 1.00 97.75 192 VAL A C 1
ATOM 1480 O O . VAL A 1 192 ? -1.761 -8.001 4.107 1.00 97.75 192 VAL A O 1
ATOM 1483 N N . ASN A 1 193 ? -0.941 -6.097 4.974 1.00 95.69 193 ASN A N 1
ATOM 1484 C CA . ASN A 1 193 ? -1.816 -5.200 4.222 1.00 95.69 193 ASN A CA 1
ATOM 1485 C C . ASN A 1 193 ? -1.210 -4.685 2.905 1.00 95.69 193 ASN A C 1
ATOM 1487 O O . ASN A 1 193 ? -1.853 -3.856 2.266 1.00 95.69 193 ASN A O 1
ATOM 1491 N N . ASP A 1 194 ? -0.065 -5.222 2.463 1.00 95.88 194 ASP A N 1
ATOM 1492 C CA . ASP A 1 194 ? 0.567 -4.921 1.167 1.00 95.88 194 ASP A CA 1
ATOM 1493 C C . ASP A 1 194 ? 0.553 -6.144 0.223 1.00 95.88 194 ASP A C 1
ATOM 1495 O O . ASP A 1 194 ? 1.596 -6.683 -0.176 1.00 95.88 194 ASP A O 1
ATOM 1499 N N . PRO A 1 195 ? -0.647 -6.623 -0.157 1.00 95.19 195 PRO A N 1
ATOM 1500 C CA . PRO A 1 195 ? -0.811 -7.871 -0.893 1.00 95.19 195 PRO A CA 1
ATOM 1501 C C . PRO A 1 195 ? -0.207 -7.844 -2.294 1.00 95.19 195 PRO A C 1
ATOM 1503 O O . PRO A 1 195 ? 0.238 -8.881 -2.798 1.00 95.19 195 PRO A O 1
ATOM 1506 N N . GLY A 1 196 ? -0.205 -6.676 -2.943 1.00 94.50 196 GLY A N 1
ATOM 1507 C CA . GLY A 1 196 ? 0.277 -6.543 -4.310 1.00 94.50 196 GLY A CA 1
ATOM 1508 C C . GLY A 1 196 ? 1.770 -6.815 -4.397 1.00 94.50 196 GLY A C 1
ATOM 1509 O O . GLY A 1 196 ? 2.217 -7.712 -5.111 1.00 94.50 196 GLY A O 1
ATOM 1510 N N . GLU A 1 197 ? 2.544 -6.089 -3.604 1.00 95.94 197 GLU A N 1
ATOM 1511 C CA . GLU A 1 197 ? 3.995 -6.200 -3.610 1.00 95.94 197 GLU A CA 1
ATOM 1512 C C . GLU A 1 197 ? 4.477 -7.564 -3.104 1.00 95.94 197 GLU A C 1
ATOM 1514 O O . GLU A 1 197 ? 5.359 -8.159 -3.723 1.00 95.94 197 GLU A O 1
ATOM 1519 N N . GLY A 1 198 ? 3.838 -8.138 -2.078 1.00 97.25 198 GLY A N 1
ATOM 1520 C CA . GLY A 1 198 ? 4.181 -9.496 -1.649 1.00 97.25 198 GLY A CA 1
ATOM 1521 C C . GLY A 1 198 ? 3.847 -10.545 -2.715 1.00 97.25 198 GLY A C 1
ATOM 1522 O O . GLY A 1 198 ? 4.623 -11.471 -2.951 1.00 97.25 198 GLY A O 1
ATOM 1523 N N . THR A 1 199 ? 2.737 -10.381 -3.446 1.00 98.19 199 THR A N 1
ATOM 1524 C CA . THR A 1 199 ? 2.407 -11.260 -4.581 1.00 98.19 199 THR A CA 1
ATOM 1525 C C . THR A 1 199 ? 3.462 -11.178 -5.689 1.00 98.19 199 THR A C 1
ATOM 1527 O O . THR A 1 199 ? 3.762 -12.202 -6.310 1.00 98.19 199 THR A O 1
ATOM 1530 N N . GLN A 1 200 ? 4.055 -10.004 -5.923 1.00 97.88 200 GLN A N 1
ATOM 1531 C CA . GLN A 1 200 ? 5.145 -9.852 -6.888 1.00 97.88 200 GLN A CA 1
ATOM 1532 C C . GLN A 1 200 ? 6.368 -10.685 -6.486 1.00 97.88 200 GLN A C 1
ATOM 1534 O O . GLN A 1 200 ? 6.868 -11.467 -7.299 1.00 97.88 200 GLN A O 1
ATOM 1539 N N . ALA A 1 201 ? 6.788 -10.600 -5.220 1.00 98.31 201 ALA A N 1
ATOM 1540 C CA . ALA A 1 201 ? 7.890 -11.403 -4.692 1.00 98.31 201 ALA A CA 1
ATOM 1541 C C . ALA A 1 201 ? 7.613 -12.914 -4.812 1.00 98.31 201 ALA A C 1
ATOM 1543 O O . ALA A 1 201 ? 8.461 -13.669 -5.292 1.00 98.31 201 ALA A O 1
ATOM 1544 N N . LYS A 1 202 ? 6.392 -13.362 -4.483 1.00 98.56 202 LYS A N 1
ATOM 1545 C CA . LYS A 1 202 ? 5.981 -14.772 -4.636 1.00 98.56 202 LYS A CA 1
ATOM 1546 C C . LYS A 1 202 ? 6.091 -15.262 -6.082 1.00 98.56 202 LYS A C 1
ATOM 1548 O O . LYS A 1 202 ? 6.513 -16.389 -6.323 1.00 98.56 202 LYS A O 1
ATOM 1553 N N . ARG A 1 203 ? 5.671 -14.438 -7.048 1.00 98.38 203 ARG A N 1
ATOM 1554 C CA . ARG A 1 203 ? 5.548 -14.826 -8.465 1.00 98.38 203 ARG A CA 1
ATOM 1555 C C . ARG A 1 203 ? 6.848 -14.707 -9.253 1.00 98.38 203 ARG A C 1
ATOM 1557 O O . ARG A 1 203 ? 7.058 -15.501 -10.169 1.00 98.38 203 ARG A O 1
ATOM 1564 N N . ARG A 1 204 ? 7.685 -13.714 -8.940 1.00 98.44 204 ARG A N 1
ATOM 1565 C CA . ARG A 1 204 ? 8.903 -13.405 -9.710 1.00 98.44 204 ARG A CA 1
ATOM 1566 C C . ARG A 1 204 ? 10.192 -13.860 -9.035 1.00 98.44 204 ARG A C 1
ATOM 1568 O O . ARG A 1 204 ? 11.190 -13.992 -9.730 1.00 98.44 204 ARG A O 1
ATOM 1575 N N . ALA A 1 205 ? 10.166 -14.111 -7.728 1.00 98.25 205 ALA A N 1
ATOM 1576 C CA . ALA A 1 205 ? 11.341 -14.465 -6.930 1.00 98.25 205 ALA A CA 1
ATOM 1577 C C . ALA A 1 205 ? 11.104 -15.677 -6.007 1.00 98.25 205 ALA A C 1
ATOM 1579 O O . ALA A 1 205 ? 11.798 -15.821 -5.006 1.00 98.25 205 ALA A O 1
ATOM 1580 N N . HIS A 1 206 ? 10.078 -16.496 -6.298 1.00 98.25 206 HIS A N 1
ATOM 1581 C CA . HIS A 1 206 ? 9.698 -17.706 -5.540 1.00 98.25 206 HIS A CA 1
ATOM 1582 C C . HIS A 1 206 ? 9.705 -17.526 -4.012 1.00 98.25 206 HIS A C 1
ATOM 1584 O O . HIS A 1 206 ? 10.029 -18.448 -3.263 1.00 98.25 206 HIS A O 1
ATOM 1590 N N . ALA A 1 207 ? 9.327 -16.331 -3.549 1.00 98.56 207 ALA A N 1
ATOM 1591 C CA . ALA A 1 207 ? 9.368 -15.991 -2.138 1.00 98.56 207 ALA A CA 1
ATOM 1592 C C . ALA A 1 207 ? 8.327 -16.785 -1.333 1.00 98.56 207 ALA A C 1
ATOM 1594 O O . ALA A 1 207 ? 7.140 -16.829 -1.678 1.00 98.56 207 ALA A O 1
ATOM 1595 N N . VAL A 1 208 ? 8.762 -17.349 -0.210 1.00 98.81 208 VAL A N 1
ATOM 1596 C CA . VAL A 1 208 ? 7.894 -17.799 0.877 1.00 98.81 208 VAL A CA 1
ATOM 1597 C C . VAL A 1 208 ? 7.700 -16.615 1.808 1.00 98.81 208 VAL A C 1
ATOM 1599 O O . VAL A 1 208 ? 8.617 -16.228 2.534 1.00 98.81 208 VAL A O 1
ATOM 1602 N N . LEU A 1 209 ? 6.510 -16.017 1.774 1.00 98.69 209 LEU A N 1
ATOM 1603 C CA . LEU A 1 209 ? 6.206 -14.924 2.683 1.00 98.69 209 LEU A CA 1
ATOM 1604 C C . LEU A 1 209 ? 5.963 -15.468 4.090 1.00 98.69 209 LEU A C 1
ATOM 1606 O O . LEU A 1 209 ? 5.387 -16.545 4.264 1.00 98.69 209 LEU A O 1
ATOM 1610 N N . VAL A 1 210 ? 6.375 -14.685 5.075 1.00 98.62 210 VAL A N 1
ATOM 1611 C CA . VAL A 1 210 ? 5.933 -14.810 6.462 1.00 98.62 210 VAL A CA 1
ATOM 1612 C C . VAL A 1 210 ? 5.366 -13.453 6.821 1.00 98.62 210 VAL A C 1
ATOM 1614 O O . VAL A 1 210 ? 6.111 -12.524 7.118 1.00 98.62 210 VAL A O 1
ATOM 1617 N N . ASP A 1 211 ? 4.061 -13.286 6.656 1.00 98.50 211 ASP A N 1
ATOM 1618 C CA . ASP A 1 211 ? 3.469 -11.974 6.838 1.00 98.50 211 ASP A CA 1
ATOM 1619 C C . ASP A 1 211 ? 3.589 -11.484 8.282 1.00 98.50 211 ASP A C 1
ATOM 1621 O O . ASP A 1 211 ? 3.721 -12.276 9.216 1.00 98.50 211 ASP A O 1
ATOM 1625 N N . HIS A 1 212 ? 3.608 -10.168 8.454 1.00 98.62 212 HIS A N 1
ATOM 1626 C CA . HIS A 1 212 ? 3.700 -9.538 9.756 1.00 98.62 212 HIS A CA 1
ATOM 1627 C C . HIS A 1 212 ? 2.623 -8.479 9.955 1.00 98.62 212 HIS A C 1
ATOM 1629 O O . HIS A 1 212 ? 2.065 -7.936 8.990 1.00 98.62 212 HIS A O 1
ATOM 1635 N N . LEU A 1 213 ? 2.346 -8.188 11.224 1.00 98.50 213 LEU A N 1
ATOM 1636 C CA . LEU A 1 213 ? 1.326 -7.238 11.640 1.00 98.50 213 LEU A CA 1
ATOM 1637 C C . LEU A 1 213 ? 1.627 -5.821 11.134 1.00 98.50 213 LEU A C 1
ATOM 1639 O O . LEU A 1 213 ? 2.772 -5.445 10.860 1.00 98.50 213 LEU A O 1
ATOM 1643 N N . ILE A 1 214 ? 0.557 -5.041 10.990 1.00 98.19 214 ILE A N 1
ATOM 1644 C CA . ILE A 1 214 ? 0.633 -3.593 10.793 1.00 98.19 214 ILE A CA 1
ATOM 1645 C C . ILE A 1 214 ? 1.291 -2.918 12.011 1.00 98.19 214 ILE A C 1
ATOM 1647 O O . ILE A 1 214 ? 1.306 -3.509 13.093 1.00 98.19 214 ILE A O 1
ATOM 1651 N N . PRO A 1 215 ? 1.850 -1.700 11.870 1.00 97.31 215 PRO A N 1
ATOM 1652 C CA . PRO A 1 215 ? 2.286 -0.937 13.036 1.00 97.31 215 PRO A CA 1
ATOM 1653 C C . PRO A 1 215 ? 1.134 -0.740 14.037 1.00 97.31 215 PRO A C 1
ATOM 1655 O O . PRO A 1 215 ? -0.033 -0.805 13.639 1.00 97.31 215 PRO A O 1
ATOM 1658 N N . PRO A 1 216 ? 1.443 -0.468 15.318 1.00 95.88 216 PRO A N 1
ATOM 1659 C CA . PRO A 1 216 ? 0.428 -0.002 16.255 1.00 95.88 216 PRO A CA 1
ATOM 1660 C C . PRO A 1 216 ? -0.256 1.245 15.685 1.00 95.88 216 PRO A C 1
ATOM 1662 O O . PRO A 1 216 ? 0.400 2.111 15.100 1.00 95.88 216 PRO A O 1
ATOM 1665 N N . MET A 1 217 ? -1.577 1.302 15.825 1.00 97.88 217 MET A N 1
ATOM 1666 C CA . MET A 1 217 ? -2.415 2.380 15.310 1.00 97.88 217 MET A CA 1
ATOM 1667 C C . MET A 1 217 ? -3.094 3.080 16.477 1.00 97.88 217 MET A C 1
ATOM 1669 O O . MET A 1 217 ? -3.512 2.407 17.417 1.00 97.88 217 MET A O 1
ATOM 1673 N N . ALA A 1 218 ? -3.220 4.399 16.388 1.00 95.75 218 ALA A N 1
ATOM 1674 C CA . ALA A 1 218 ? -3.963 5.210 17.337 1.00 95.75 218 ALA A CA 1
ATOM 1675 C C . ALA A 1 218 ? -4.693 6.346 16.611 1.00 95.75 218 ALA A C 1
ATOM 1677 O O . ALA A 1 218 ? -4.374 6.697 15.469 1.00 95.75 218 ALA A O 1
ATOM 1678 N N . ARG A 1 219 ? -5.670 6.935 17.300 1.00 97.00 219 ARG A N 1
ATOM 1679 C CA . ARG A 1 219 ? -6.319 8.172 16.867 1.00 97.00 219 ARG A CA 1
ATOM 1680 C C . ARG A 1 219 ? -5.294 9.314 16.864 1.00 97.00 219 ARG A C 1
ATOM 1682 O O . ARG A 1 219 ? -4.467 9.381 17.770 1.00 97.00 219 ARG A O 1
ATOM 1689 N N . ALA A 1 220 ? -5.326 10.179 15.851 1.00 96.62 220 ALA A N 1
ATOM 1690 C CA . ALA A 1 220 ? -4.345 11.257 15.702 1.00 96.62 220 ALA A CA 1
ATOM 1691 C C . ALA A 1 220 ? -4.376 12.275 16.853 1.00 96.62 220 ALA A C 1
ATOM 1693 O O . ALA A 1 220 ? -3.320 12.764 17.257 1.00 96.62 220 ALA A O 1
ATOM 1694 N N . GLU A 1 221 ? -5.570 12.541 17.394 1.00 95.75 221 GLU A N 1
ATOM 1695 C CA . GLU A 1 221 ? -5.830 13.574 18.402 1.00 95.75 221 GLU A CA 1
ATOM 1696 C C . GLU A 1 221 ? -5.479 14.997 17.926 1.00 95.75 221 GLU A C 1
ATOM 1698 O O . GLU A 1 221 ? -4.929 15.234 16.850 1.00 95.75 221 GLU A O 1
ATOM 1703 N N . THR A 1 222 ? -5.824 15.993 18.739 1.00 95.12 222 THR A N 1
ATOM 1704 C CA . THR A 1 222 ? -5.460 17.396 18.496 1.00 95.12 222 THR A CA 1
ATOM 1705 C C . THR A 1 222 ? -4.202 17.791 19.264 1.00 95.12 222 THR A C 1
ATOM 1707 O O . THR A 1 222 ? -3.997 17.363 20.400 1.00 95.12 222 THR A O 1
ATOM 1710 N N . TYR A 1 223 ? -3.407 18.709 18.711 1.00 95.06 223 TYR A N 1
ATOM 1711 C CA . TYR A 1 223 ? -2.249 19.295 19.391 1.00 95.06 223 TYR A CA 1
ATOM 1712 C C . TYR A 1 223 ? -2.055 20.769 19.017 1.00 95.06 223 TYR A C 1
ATOM 1714 O O . TYR A 1 223 ? -2.585 21.252 18.017 1.00 95.06 223 TYR A O 1
ATOM 1722 N N . GLY A 1 224 ? -1.271 21.498 19.819 1.00 97.00 224 GLY A N 1
ATOM 1723 C CA . GLY A 1 224 ? -0.866 22.875 19.517 1.00 97.00 224 GLY A CA 1
ATOM 1724 C C . GLY A 1 224 ? -2.044 23.799 19.188 1.00 97.00 224 GLY A C 1
ATOM 1725 O O . GLY A 1 224 ? -3.004 23.888 19.950 1.00 97.00 224 GLY A O 1
ATOM 1726 N N . ASP A 1 225 ? -1.964 24.489 18.050 1.00 97.38 225 ASP A N 1
ATOM 1727 C CA . ASP A 1 225 ? -3.007 25.403 17.573 1.00 97.38 225 ASP A CA 1
ATOM 1728 C C . ASP A 1 225 ? -4.326 24.729 17.203 1.00 97.38 225 ASP A C 1
ATOM 1730 O O . ASP A 1 225 ? -5.372 25.351 17.351 1.00 97.38 225 ASP A O 1
ATOM 1734 N N . ILE A 1 226 ? -4.300 23.463 16.784 1.00 96.56 226 ILE A N 1
ATOM 1735 C CA . ILE A 1 226 ? -5.511 22.707 16.441 1.00 96.56 226 ILE A CA 1
ATOM 1736 C C . ILE A 1 226 ? -6.352 22.480 17.705 1.00 96.56 226 ILE A C 1
ATOM 1738 O O . ILE A 1 226 ? -7.550 22.740 17.709 1.00 96.56 226 ILE A O 1
ATOM 1742 N N . ALA A 1 227 ? -5.709 22.109 18.817 1.00 96.44 227 ALA A N 1
ATOM 1743 C CA . ALA A 1 227 ? -6.383 21.976 20.111 1.00 96.44 227 ALA A CA 1
ATOM 1744 C C . ALA A 1 227 ? -6.896 23.327 20.649 1.00 96.44 227 ALA A C 1
ATOM 1746 O O . ALA A 1 227 ? -7.931 23.390 21.308 1.00 96.44 227 ALA A O 1
ATOM 1747 N N . ARG A 1 228 ? -6.187 24.432 20.365 1.00 96.81 228 ARG A N 1
ATOM 1748 C CA . ARG A 1 228 ? -6.669 25.786 20.698 1.00 96.81 228 ARG A CA 1
ATOM 1749 C C . ARG A 1 228 ? -7.897 26.167 19.876 1.00 96.81 228 ARG A C 1
ATOM 1751 O O . ARG A 1 228 ? -8.812 26.773 20.421 1.00 96.81 228 ARG A O 1
ATOM 1758 N N . LEU A 1 229 ? -7.918 25.823 18.588 1.00 97.19 229 LEU A N 1
ATOM 1759 C CA . LEU A 1 229 ? -9.065 26.073 17.721 1.00 97.19 229 LEU A CA 1
ATOM 1760 C C . LEU A 1 229 ? -10.286 25.298 18.211 1.00 97.19 229 LEU A C 1
ATOM 1762 O O . LEU A 1 229 ? -11.350 25.893 18.330 1.00 97.19 229 LEU A O 1
ATOM 1766 N N . GLU A 1 230 ? -10.112 24.029 18.581 1.00 95.62 230 GLU A N 1
ATOM 1767 C CA . GLU A 1 230 ? -11.176 23.216 19.174 1.00 95.62 230 GLU A CA 1
ATOM 1768 C C . GLU A 1 230 ? -11.842 23.912 20.373 1.00 95.62 230 GLU A C 1
ATOM 1770 O O . GLU A 1 230 ? -13.061 24.069 20.411 1.00 95.62 230 GLU A O 1
ATOM 1775 N N . GLN A 1 231 ? -11.037 24.429 21.306 1.00 96.38 231 GLN A N 1
ATOM 1776 C CA . GLN A 1 231 ? -11.535 25.157 22.479 1.00 96.38 231 GLN A CA 1
ATOM 1777 C C . GLN A 1 231 ? -12.320 26.421 22.102 1.00 96.38 231 GLN A C 1
ATOM 1779 O O . GLN A 1 231 ? -13.323 26.737 22.742 1.00 96.38 231 GLN A O 1
ATOM 1784 N N . LEU A 1 232 ? -11.879 27.150 21.072 1.00 97.12 232 LEU A N 1
ATOM 1785 C CA . LEU A 1 232 ? -12.578 28.347 20.600 1.00 97.12 232 LEU A CA 1
ATOM 1786 C C . LEU A 1 232 ? -13.900 28.015 19.897 1.00 97.12 232 LEU A C 1
ATOM 1788 O O . LEU A 1 232 ? -14.832 28.813 19.988 1.00 97.12 232 LEU A O 1
ATOM 1792 N N . LEU A 1 233 ? -14.000 26.869 19.216 1.00 95.25 233 LEU A N 1
ATOM 1793 C CA . LEU A 1 233 ? -15.254 26.401 18.613 1.00 95.25 233 LEU A CA 1
ATOM 1794 C C . LEU A 1 233 ? -16.274 26.024 19.695 1.00 95.25 233 LEU A C 1
ATOM 1796 O O . LEU A 1 233 ? -17.427 26.450 19.628 1.00 95.25 233 LEU A O 1
ATOM 1800 N N . ASP A 1 234 ? -15.838 25.335 20.753 1.00 93.50 234 ASP A N 1
ATOM 1801 C CA . ASP A 1 234 ? -16.694 25.034 21.907 1.00 93.50 234 ASP A CA 1
ATOM 1802 C C . ASP A 1 234 ? -17.153 26.320 22.625 1.00 93.50 234 ASP A C 1
ATOM 1804 O O . ASP A 1 234 ? -18.313 26.451 23.036 1.00 93.50 234 ASP A O 1
ATOM 1808 N N . GLU A 1 235 ? -16.263 27.307 22.779 1.00 95.31 235 GLU A N 1
ATOM 1809 C CA . GLU A 1 235 ? -16.616 28.617 23.336 1.00 95.31 235 GLU A CA 1
ATOM 1810 C C . GLU A 1 235 ? -17.599 29.371 22.428 1.00 95.31 235 GLU A C 1
ATOM 1812 O O . GLU A 1 235 ? -18.564 29.958 22.926 1.00 95.31 235 GLU A O 1
ATOM 1817 N N . HIS A 1 236 ? -17.409 29.321 21.105 1.00 95.50 236 HIS A N 1
ATOM 1818 C CA . HIS A 1 236 ? -18.333 29.912 20.135 1.00 95.50 236 HIS A CA 1
ATOM 1819 C C . HIS A 1 236 ? -19.733 29.309 20.258 1.00 95.50 236 HIS A C 1
ATOM 1821 O O . HIS A 1 236 ? -20.684 30.076 20.415 1.00 95.50 236 HIS A O 1
ATOM 1827 N N . ALA A 1 237 ? -19.865 27.980 20.301 1.00 92.25 237 ALA A N 1
ATOM 1828 C CA . ALA A 1 237 ? -21.158 27.311 20.448 1.00 92.25 237 ALA A CA 1
ATOM 1829 C C . ALA A 1 237 ? -21.880 27.723 21.747 1.00 92.25 237 ALA A C 1
ATOM 1831 O O . ALA A 1 237 ? -23.081 28.014 21.747 1.00 92.25 237 ALA A O 1
ATOM 1832 N N . ASN A 1 238 ? -21.139 27.838 22.856 1.00 92.62 238 ASN A N 1
ATOM 1833 C CA . ASN A 1 238 ? -21.678 28.322 24.129 1.00 92.62 238 ASN A CA 1
ATOM 1834 C C . ASN A 1 238 ? -22.128 29.791 24.056 1.00 92.62 238 ASN A C 1
ATOM 1836 O O . ASN A 1 238 ? -23.206 30.138 24.547 1.00 92.62 238 ASN A O 1
ATOM 1840 N N . ILE A 1 239 ? -21.327 30.664 23.439 1.00 94.44 239 ILE A N 1
ATOM 1841 C CA . ILE A 1 239 ? -21.662 32.082 23.247 1.00 94.44 239 ILE A CA 1
ATOM 1842 C C . ILE A 1 239 ? -22.884 32.235 22.335 1.00 94.44 239 ILE A C 1
ATOM 1844 O O . ILE A 1 239 ? -23.762 33.041 22.642 1.00 94.44 239 ILE A O 1
ATOM 1848 N N . ALA A 1 240 ? -22.984 31.446 21.264 1.00 92.12 240 ALA A N 1
ATOM 1849 C CA . ALA A 1 240 ? -24.126 31.449 20.354 1.00 92.12 240 ALA A CA 1
ATOM 1850 C C . ALA A 1 240 ? -25.441 31.131 21.084 1.00 92.12 240 ALA A C 1
ATOM 1852 O O . ALA A 1 240 ? -26.467 31.751 20.804 1.00 92.12 240 ALA A O 1
ATOM 1853 N N . ALA A 1 241 ? -25.407 30.211 22.052 1.00 92.94 241 ALA A N 1
ATOM 1854 C CA . ALA A 1 241 ? -26.578 29.830 22.836 1.00 92.94 241 ALA A CA 1
ATOM 1855 C C . ALA A 1 241 ? -26.913 30.810 23.979 1.00 92.94 241 ALA A C 1
ATOM 1857 O O . ALA A 1 241 ? -28.089 30.990 24.303 1.00 92.94 241 ALA A O 1
ATOM 1858 N N . LEU A 1 242 ? -25.906 31.420 24.618 1.00 94.00 242 LEU A N 1
ATOM 1859 C CA . LEU A 1 242 ? -26.078 32.149 25.885 1.00 94.00 242 LEU A CA 1
ATOM 1860 C C . LEU A 1 242 ? -25.943 33.674 25.779 1.00 94.00 242 LEU A C 1
ATOM 1862 O O . LEU A 1 242 ? -26.618 34.391 26.517 1.00 94.00 242 LEU A O 1
ATOM 1866 N N . ASP A 1 243 ? -25.069 34.187 24.910 1.00 94.12 243 ASP A N 1
ATOM 1867 C CA . ASP A 1 243 ? -24.778 35.623 24.786 1.00 94.12 243 ASP A CA 1
ATOM 1868 C C . ASP A 1 243 ? -24.4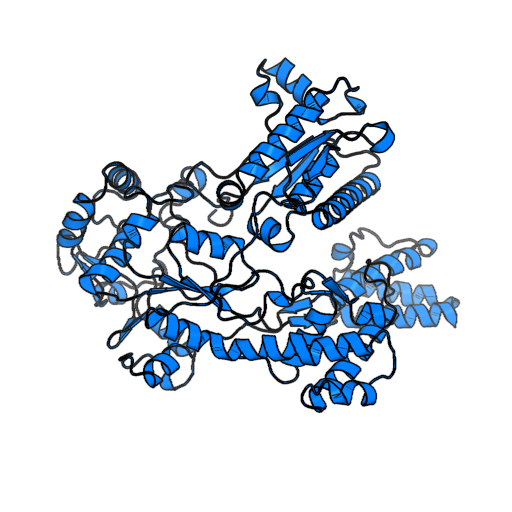08 36.014 23.337 1.00 94.12 243 ASP A C 1
ATOM 1870 O O . ASP A 1 243 ? -23.255 36.365 23.054 1.00 94.12 243 ASP A O 1
ATOM 1874 N N . PRO A 1 244 ? -25.375 35.995 22.393 1.00 91.69 244 PRO A N 1
ATOM 1875 C CA . PRO A 1 244 ? -25.106 36.228 20.970 1.00 91.69 244 PRO A CA 1
ATOM 1876 C C . PRO A 1 244 ? -24.442 37.577 20.662 1.00 91.69 244 PRO A C 1
ATOM 1878 O O . PRO A 1 244 ? -23.769 37.727 19.643 1.00 91.69 244 PRO A O 1
ATOM 1881 N N . ALA A 1 245 ? -24.579 38.565 21.556 1.00 93.06 245 ALA A N 1
ATOM 1882 C CA . ALA A 1 245 ? -23.942 39.872 21.416 1.00 93.06 245 ALA A CA 1
ATOM 1883 C C . ALA A 1 245 ? -22.401 39.794 21.413 1.00 93.06 245 ALA A C 1
ATOM 1885 O O . ALA A 1 245 ? -21.744 40.717 20.930 1.00 93.06 245 ALA A O 1
ATOM 1886 N N . LYS A 1 246 ? -21.815 38.700 21.921 1.00 93.56 246 LYS A N 1
ATOM 1887 C CA . LYS A 1 246 ? -20.363 38.463 21.938 1.00 93.56 246 LYS A CA 1
ATOM 1888 C C . LYS A 1 246 ? -19.834 37.674 20.737 1.00 93.56 246 LYS A C 1
ATOM 1890 O O . LYS A 1 246 ? -18.613 37.563 20.607 1.00 93.56 246 LYS A O 1
ATOM 1895 N N . LEU A 1 247 ? -20.694 37.187 19.836 1.00 93.75 247 LEU A N 1
ATOM 1896 C CA . LEU A 1 247 ? -20.272 36.418 18.656 1.00 93.75 247 LEU A CA 1
ATOM 1897 C C . LEU A 1 247 ? -19.182 37.110 17.818 1.00 93.75 247 LEU A C 1
ATOM 1899 O O . LEU A 1 247 ? -18.193 36.452 17.493 1.00 93.75 247 LEU A O 1
ATOM 1903 N N . PRO A 1 248 ? -19.245 38.427 17.533 1.00 94.19 248 PRO A N 1
ATOM 1904 C CA . PRO A 1 248 ? -18.196 39.082 16.749 1.00 94.19 248 PRO A CA 1
ATOM 1905 C C . PRO A 1 248 ? -16.795 38.967 17.373 1.00 94.19 248 PRO A C 1
ATOM 1907 O O . PRO A 1 248 ? -15.803 38.853 16.654 1.00 94.19 248 PRO A O 1
ATOM 1910 N N . ALA A 1 249 ? -16.697 38.958 18.707 1.00 94.50 249 ALA A N 1
ATOM 1911 C CA . ALA A 1 249 ? -15.416 38.880 19.403 1.00 94.50 249 ALA A CA 1
ATOM 1912 C C . ALA A 1 249 ? -14.788 37.481 19.306 1.00 94.50 249 ALA A C 1
ATOM 1914 O O . ALA A 1 249 ? -13.594 37.374 19.027 1.00 94.50 249 ALA A O 1
ATOM 1915 N N . ILE A 1 250 ? -15.573 36.416 19.503 1.00 96.38 250 ILE A N 1
ATOM 1916 C CA . ILE A 1 250 ? -15.070 35.038 19.383 1.00 96.38 250 ILE A CA 1
ATOM 1917 C C . ILE A 1 250 ? -14.768 34.682 17.920 1.00 96.38 250 ILE A C 1
ATOM 1919 O O . ILE A 1 250 ? -13.716 34.113 17.640 1.00 96.38 250 ILE A O 1
ATOM 1923 N N . ARG A 1 251 ? -15.587 35.144 16.962 1.00 96.38 251 ARG A N 1
ATOM 1924 C CA . ARG A 1 251 ? -15.311 35.001 15.519 1.00 96.38 251 ARG A CA 1
ATOM 1925 C C . ARG A 1 251 ? -13.983 35.653 15.123 1.00 96.38 251 ARG A C 1
ATOM 1927 O O . ARG A 1 251 ? -13.200 35.069 14.376 1.00 96.38 251 ARG A O 1
ATOM 1934 N N . GLN A 1 252 ? -13.684 36.840 15.659 1.00 95.81 252 GLN A N 1
ATOM 1935 C CA . GLN A 1 252 ? -12.399 37.503 15.427 1.00 95.81 252 GLN A CA 1
ATOM 1936 C C . GLN A 1 252 ? -11.222 36.706 16.012 1.00 95.81 252 GLN A C 1
ATOM 1938 O O . GLN A 1 252 ? -10.166 36.645 15.380 1.00 95.81 252 GLN A O 1
ATOM 1943 N N . GLN A 1 253 ? -11.383 36.096 17.192 1.00 97.38 253 GLN A N 1
ATOM 1944 C CA . GLN A 1 253 ? -10.349 35.249 17.800 1.00 97.38 253 GLN A CA 1
ATOM 1945 C C . GLN A 1 253 ? -10.089 33.989 16.971 1.00 97.38 253 GLN A C 1
ATOM 1947 O O . GLN A 1 253 ? -8.933 33.730 16.640 1.00 97.38 253 GLN A O 1
ATOM 1952 N N . ILE A 1 254 ? -11.149 33.280 16.566 1.00 97.44 254 ILE A N 1
ATOM 1953 C CA . ILE A 1 254 ? -11.066 32.102 15.692 1.00 97.44 254 ILE A CA 1
ATOM 1954 C C . ILE A 1 254 ? -10.335 32.455 14.396 1.00 97.44 254 ILE A C 1
ATOM 1956 O O . ILE A 1 254 ? -9.328 31.835 14.065 1.00 97.44 254 ILE A O 1
ATOM 1960 N N . TRP A 1 255 ? -10.759 33.517 13.705 1.00 97.25 255 TRP A N 1
ATOM 1961 C CA . TRP A 1 255 ? -10.117 33.930 12.455 1.00 97.25 255 TRP A CA 1
ATOM 1962 C C . TRP A 1 255 ? -8.642 34.312 12.636 1.00 97.25 255 TRP A C 1
ATOM 1964 O O . TRP A 1 255 ? -7.788 33.960 11.821 1.00 97.25 255 TRP A O 1
ATOM 1974 N N . THR A 1 256 ? -8.328 35.028 13.719 1.00 97.38 256 THR A N 1
ATOM 1975 C CA . THR A 1 256 ? -6.948 35.424 14.032 1.00 97.38 256 THR A CA 1
ATOM 1976 C C . THR A 1 256 ? -6.071 34.196 14.267 1.00 97.38 256 THR A C 1
ATOM 1978 O O . THR A 1 256 ? -4.954 34.148 13.751 1.00 97.38 256 THR A O 1
ATOM 1981 N N . LEU A 1 257 ? -6.582 33.196 14.993 1.00 97.75 257 LEU A N 1
ATOM 1982 C CA . LEU A 1 257 ? -5.889 31.933 15.223 1.00 97.75 257 LEU A CA 1
ATOM 1983 C C . LEU A 1 257 ? -5.660 31.180 13.909 1.00 97.75 257 LEU A C 1
ATOM 1985 O O . LEU A 1 257 ? -4.520 30.840 13.604 1.00 97.75 257 LEU A O 1
ATOM 1989 N N . MET A 1 258 ? -6.711 30.992 13.106 1.00 97.38 258 MET A N 1
ATOM 1990 C CA . MET A 1 258 ? -6.633 30.271 11.832 1.00 97.38 258 MET A CA 1
ATOM 1991 C C . MET A 1 258 ? -5.581 30.885 10.901 1.00 97.38 258 MET A C 1
ATOM 1993 O O . MET A 1 258 ? -4.720 30.173 10.390 1.00 97.38 258 MET A O 1
ATOM 1997 N N . ARG A 1 259 ? -5.571 32.219 10.756 1.00 96.62 259 ARG A N 1
ATOM 1998 C CA . ARG A 1 259 ? -4.586 32.941 9.929 1.00 96.62 259 ARG A CA 1
ATOM 1999 C C . ARG A 1 259 ? -3.160 32.868 10.468 1.00 96.62 259 ARG A C 1
ATOM 2001 O O . ARG A 1 259 ? -2.207 32.848 9.683 1.00 96.62 259 ARG A O 1
ATOM 2008 N N . ALA A 1 260 ? -2.996 32.880 11.790 1.00 97.06 260 ALA A N 1
ATOM 2009 C CA . ALA A 1 260 ? -1.687 32.752 12.423 1.00 97.06 260 ALA A CA 1
ATOM 2010 C C . ALA A 1 260 ? -1.118 31.334 12.254 1.00 97.06 260 ALA A C 1
ATOM 2012 O O . ALA A 1 260 ? 0.071 31.190 11.976 1.00 97.06 260 ALA A O 1
ATOM 2013 N N . ALA A 1 261 ? -1.976 30.317 12.366 1.00 96.88 261 ALA A N 1
ATOM 2014 C CA . ALA A 1 261 ? -1.627 28.902 12.269 1.00 96.88 261 ALA A CA 1
ATOM 2015 C C . ALA A 1 261 ? -1.651 28.340 10.835 1.00 96.88 261 ALA A C 1
ATOM 2017 O O . ALA A 1 261 ? -1.322 27.175 10.645 1.00 96.88 261 ALA A O 1
ATOM 2018 N N . LYS A 1 262 ? -1.998 29.163 9.836 1.00 97.06 262 LYS A N 1
ATOM 2019 C CA . LYS A 1 262 ? -2.108 28.798 8.412 1.00 97.06 262 LYS A CA 1
ATOM 2020 C C . LYS A 1 262 ? -3.235 27.830 8.052 1.00 97.06 262 LYS A C 1
ATOM 2022 O O . LYS A 1 262 ? -3.261 27.355 6.927 1.00 97.06 262 LYS A O 1
ATOM 2027 N N . MET A 1 263 ? -4.212 27.645 8.937 1.00 97.12 263 MET A N 1
ATOM 2028 C CA . MET A 1 263 ? -5.387 26.795 8.691 1.00 97.12 263 MET A CA 1
ATOM 2029 C C . MET A 1 263 ? -6.307 27.353 7.596 1.00 97.12 263 MET A C 1
ATOM 2031 O O . MET A 1 263 ? -7.102 26.627 7.014 1.00 97.12 263 MET A O 1
ATOM 2035 N N . ASP A 1 264 ? -6.197 28.646 7.285 1.00 93.81 264 ASP A N 1
ATOM 2036 C CA . ASP A 1 264 ? -6.842 29.250 6.121 1.00 93.81 264 ASP A CA 1
ATOM 2037 C C . ASP A 1 264 ? -6.391 28.607 4.801 1.00 93.81 264 ASP A C 1
ATOM 2039 O O . ASP A 1 264 ? -7.191 28.489 3.878 1.00 93.81 264 ASP A O 1
ATOM 2043 N N . HIS A 1 265 ? -5.144 28.131 4.720 1.00 93.69 265 HIS A N 1
ATOM 2044 C CA . HIS A 1 265 ? -4.672 27.361 3.572 1.00 93.69 265 HIS A CA 1
ATOM 2045 C C . HIS A 1 265 ? -5.309 25.964 3.527 1.00 93.69 265 HIS A C 1
ATOM 2047 O O . HIS A 1 265 ? -5.792 25.557 2.474 1.00 93.69 265 HIS A O 1
ATOM 2053 N N . ASP A 1 266 ? -5.341 25.246 4.654 1.00 91.06 266 ASP A N 1
ATOM 2054 C CA . ASP A 1 266 ? -5.944 23.910 4.771 1.00 91.06 266 ASP A CA 1
ATOM 2055 C C . ASP A 1 266 ? -7.424 23.900 4.357 1.00 91.06 266 ASP A C 1
ATOM 2057 O O . ASP A 1 266 ? -7.875 22.983 3.675 1.00 91.06 266 ASP A O 1
ATOM 2061 N N . LEU A 1 267 ? -8.158 24.950 4.728 1.00 92.75 267 LEU A N 1
ATOM 2062 C CA . LEU A 1 267 ? -9.593 25.105 4.475 1.00 92.75 267 LEU A CA 1
ATOM 2063 C C . LEU A 1 267 ? -9.913 25.837 3.159 1.00 92.75 267 LEU A C 1
ATOM 2065 O O . LEU A 1 267 ? -11.081 26.068 2.854 1.00 92.75 267 LEU A O 1
ATOM 2069 N N . GLY A 1 268 ? -8.899 26.247 2.387 1.00 92.38 268 GLY A N 1
ATOM 2070 C CA . GLY A 1 268 ? -9.092 26.960 1.118 1.00 92.38 268 GLY A CA 1
ATOM 2071 C C . GLY A 1 268 ? -9.742 28.345 1.257 1.00 92.38 268 GLY A C 1
ATOM 2072 O O . GLY A 1 268 ? -10.479 28.774 0.371 1.00 92.38 268 GLY A O 1
ATOM 2073 N N . LEU A 1 269 ? -9.494 29.049 2.364 1.00 91.81 269 LEU A N 1
ATOM 2074 C CA . LEU A 1 269 ? -10.076 30.356 2.677 1.00 91.81 269 LEU A CA 1
ATOM 2075 C C . LEU A 1 269 ? -9.109 31.493 2.310 1.00 91.81 269 LEU A C 1
ATOM 2077 O O . LEU A 1 269 ? -8.208 31.836 3.076 1.00 91.81 269 LEU A O 1
ATOM 2081 N N . GLU A 1 270 ? -9.309 32.123 1.150 1.00 89.62 270 GLU A N 1
ATOM 2082 C CA . GLU A 1 270 ? -8.481 33.264 0.716 1.00 89.62 270 GLU A CA 1
ATOM 2083 C C . GLU A 1 270 ? -8.745 34.537 1.540 1.00 89.62 270 GLU A C 1
ATOM 2085 O O . GLU A 1 270 ? -7.818 35.273 1.896 1.00 89.62 270 GLU A O 1
ATOM 2090 N N . GLU A 1 271 ? -10.013 34.779 1.879 1.00 91.81 271 GLU A N 1
ATOM 2091 C CA . GLU A 1 271 ? -10.479 35.959 2.607 1.00 91.81 271 GLU A CA 1
ATOM 2092 C C . GLU A 1 271 ? -11.377 35.577 3.790 1.00 91.81 271 GLU A C 1
ATOM 2094 O O . GLU A 1 271 ? -11.921 34.475 3.862 1.00 91.81 271 GLU A O 1
ATOM 2099 N N . ARG A 1 272 ? -11.544 36.509 4.738 1.00 92.25 272 ARG A N 1
ATOM 2100 C CA . ARG A 1 272 ? -12.451 36.315 5.876 1.00 92.25 272 ARG A CA 1
ATOM 2101 C C . ARG A 1 272 ? -13.904 36.378 5.382 1.00 92.25 272 ARG A C 1
ATOM 2103 O O . ARG A 1 272 ? -14.277 37.418 4.834 1.00 92.25 272 ARG A O 1
ATOM 2110 N N . PRO A 1 273 ? -14.745 35.363 5.652 1.00 91.69 273 PRO A N 1
ATOM 2111 C CA . PRO A 1 273 ? -16.175 35.447 5.369 1.00 91.69 273 PRO A CA 1
ATOM 2112 C C . PRO A 1 273 ? -16.834 36.621 6.105 1.00 91.69 273 PRO A C 1
ATOM 2114 O O . PRO A 1 273 ? -16.408 37.004 7.200 1.00 91.69 273 PRO A O 1
ATOM 2117 N N . GLY A 1 274 ? -17.906 37.168 5.527 1.00 88.94 274 GLY A N 1
ATOM 2118 C CA . GLY A 1 274 ? -18.748 38.146 6.217 1.00 88.94 274 GLY A CA 1
ATOM 2119 C C . GLY A 1 274 ? -19.399 37.538 7.462 1.00 88.94 274 GLY A C 1
ATOM 2120 O O . GLY A 1 274 ? -19.590 36.323 7.531 1.00 88.94 274 GLY A O 1
ATOM 2121 N N . ASP A 1 275 ? -19.766 38.375 8.435 1.00 85.38 275 ASP A N 1
ATOM 2122 C CA . ASP A 1 275 ? -20.289 37.915 9.732 1.00 85.38 275 ASP A CA 1
ATOM 2123 C C . ASP A 1 275 ? -21.551 37.039 9.608 1.00 85.38 275 ASP A C 1
ATOM 2125 O O . ASP A 1 275 ? -21.734 36.141 10.428 1.00 85.38 275 ASP A O 1
ATOM 2129 N N . ASP A 1 276 ? -22.374 37.251 8.577 1.00 86.19 276 ASP A N 1
ATOM 2130 C CA . ASP A 1 276 ? -23.594 36.468 8.315 1.00 86.19 276 ASP A CA 1
ATOM 2131 C C . ASP A 1 276 ? -23.303 35.060 7.762 1.00 86.19 276 ASP A C 1
ATOM 2133 O O . ASP A 1 276 ? -24.138 34.172 7.874 1.00 86.19 276 ASP A O 1
ATOM 2137 N N . SER A 1 277 ? -22.114 34.853 7.187 1.00 89.75 277 SER A N 1
ATOM 2138 C CA . SER A 1 277 ? -21.647 33.584 6.595 1.00 89.75 277 SER A CA 1
ATOM 2139 C C . SER A 1 277 ? -20.546 32.902 7.414 1.00 89.75 277 SER A C 1
ATOM 2141 O O . SER A 1 277 ? -20.035 31.850 7.037 1.00 89.75 277 SER A O 1
ATOM 2143 N N . PHE A 1 278 ? -20.114 33.529 8.512 1.00 92.19 278 PHE A N 1
ATOM 2144 C CA . PHE A 1 278 ? -18.982 33.043 9.294 1.00 92.19 278 PHE A CA 1
ATOM 2145 C C . PHE A 1 278 ? -19.313 31.730 10.002 1.00 92.19 278 PHE A C 1
ATOM 2147 O O . PHE A 1 278 ? -18.476 30.837 10.036 1.00 92.19 278 PHE A O 1
ATOM 2154 N N . ASP A 1 279 ? -20.529 31.598 10.532 1.00 90.06 279 ASP A N 1
ATOM 2155 C CA . ASP A 1 279 ? -20.934 30.391 11.255 1.00 90.06 279 ASP A CA 1
ATOM 2156 C C . ASP A 1 279 ? -21.124 29.195 10.303 1.00 90.06 279 ASP A C 1
ATOM 2158 O O . ASP A 1 279 ? -20.763 28.082 10.667 1.00 90.06 279 ASP A O 1
ATOM 2162 N N . ASP A 1 280 ? -21.561 29.420 9.057 1.00 89.75 280 ASP A N 1
ATOM 2163 C CA . ASP A 1 280 ? -21.586 28.374 8.021 1.00 89.75 280 ASP A CA 1
ATOM 2164 C C . ASP A 1 280 ? -20.168 27.879 7.691 1.00 89.75 280 ASP A C 1
ATOM 2166 O O . ASP A 1 280 ? -19.942 26.682 7.520 1.00 89.75 280 ASP A O 1
ATOM 2170 N N . MET A 1 281 ? -19.186 28.788 7.649 1.00 93.81 281 MET A N 1
ATOM 2171 C CA . MET A 1 281 ? -17.776 28.413 7.505 1.00 93.81 281 MET A CA 1
ATOM 2172 C C . MET A 1 281 ? -17.295 27.593 8.707 1.00 93.81 281 MET A C 1
ATOM 2174 O O . MET A 1 281 ? -16.581 26.614 8.509 1.00 93.81 281 MET A O 1
ATOM 2178 N N . LEU A 1 282 ? -17.723 27.919 9.932 1.00 93.12 282 LEU A N 1
ATOM 2179 C CA . LEU A 1 282 ? -17.357 27.132 11.113 1.00 93.12 282 LEU A CA 1
ATOM 2180 C C . LEU A 1 282 ? -17.880 25.694 11.062 1.00 93.12 282 LEU A C 1
ATOM 2182 O O . LEU A 1 282 ? -17.177 24.817 11.545 1.00 93.12 282 LEU A O 1
ATOM 2186 N N . LEU A 1 283 ? -19.017 25.421 10.413 1.00 90.69 283 LEU A N 1
ATOM 2187 C CA . LEU A 1 283 ? -19.469 24.039 10.185 1.00 90.69 283 LEU A CA 1
ATOM 2188 C C . LEU A 1 283 ? -18.466 23.244 9.335 1.00 90.69 283 LEU A C 1
ATOM 2190 O O . LEU A 1 283 ? -18.203 22.075 9.611 1.00 90.69 283 LEU A O 1
ATOM 2194 N N . HIS A 1 284 ? -17.862 23.883 8.327 1.00 90.56 284 HIS A N 1
ATOM 2195 C CA . HIS A 1 284 ? -16.790 23.268 7.543 1.00 90.56 284 HIS A CA 1
ATOM 2196 C C . HIS A 1 284 ? -15.524 23.048 8.385 1.00 90.56 284 HIS A C 1
ATOM 2198 O O . HIS A 1 284 ? -14.899 21.992 8.284 1.00 90.56 284 HIS A O 1
ATOM 2204 N N . VAL A 1 285 ? -15.175 24.009 9.249 1.00 93.62 285 VAL A N 1
ATOM 2205 C CA . VAL A 1 285 ? -14.043 23.884 10.182 1.00 93.62 285 VAL A CA 1
ATOM 2206 C C . VAL A 1 285 ? -14.261 22.756 11.185 1.00 93.62 285 VAL A C 1
ATOM 2208 O O . VAL A 1 285 ? -13.329 21.995 11.426 1.00 93.62 285 VAL A O 1
ATOM 2211 N N . ASP A 1 286 ? -15.463 22.620 11.748 1.00 91.38 286 ASP A N 1
ATOM 2212 C CA . ASP A 1 286 ? -15.807 21.546 12.684 1.00 91.38 286 ASP A CA 1
ATOM 2213 C C . ASP A 1 286 ? -15.672 20.169 12.022 1.00 91.38 286 ASP A C 1
ATOM 2215 O O . ASP A 1 286 ? -15.066 19.274 12.611 1.00 91.38 286 ASP A O 1
ATOM 2219 N N . GLY A 1 287 ? -16.162 20.012 10.786 1.00 91.81 287 GLY A N 1
ATOM 2220 C CA . GLY A 1 287 ? -15.998 18.778 10.011 1.00 91.81 287 GLY A CA 1
ATOM 2221 C C . GLY A 1 287 ? -14.528 18.449 9.741 1.00 91.81 287 GLY A C 1
ATOM 2222 O O . GLY A 1 287 ? -14.068 17.354 10.062 1.00 91.81 287 GLY A O 1
ATOM 2223 N N . TRP A 1 288 ? -13.756 19.420 9.240 1.00 94.25 288 TRP A N 1
ATOM 2224 C CA . TRP A 1 288 ? -12.314 19.261 9.012 1.00 94.25 288 TRP A CA 1
ATOM 2225 C C . TRP A 1 288 ? -11.561 18.894 10.297 1.00 94.25 288 TRP A C 1
ATOM 2227 O O . TRP A 1 288 ? -10.755 17.963 10.300 1.00 94.25 288 TRP A O 1
ATOM 2237 N N . LEU A 1 289 ? -11.845 19.590 11.401 1.00 94.12 289 LEU A N 1
ATOM 2238 C CA . LEU A 1 289 ? -11.228 19.342 12.700 1.00 94.12 289 LEU A CA 1
ATOM 2239 C C . LEU A 1 289 ? -11.564 17.938 13.217 1.00 94.12 289 LEU A C 1
ATOM 2241 O O . LEU A 1 289 ? -10.683 17.251 13.735 1.00 94.12 289 LEU A O 1
ATOM 2245 N N . CYS A 1 290 ? -12.819 17.510 13.062 1.00 93.75 290 CYS A N 1
ATOM 2246 C CA . CYS A 1 290 ? -13.261 16.169 13.420 1.00 93.75 290 CYS A CA 1
ATOM 2247 C C . CYS A 1 290 ? -12.482 15.102 12.640 1.00 93.75 290 CYS A C 1
ATOM 2249 O O . CYS A 1 290 ? -11.925 14.188 13.246 1.00 93.75 290 CYS A O 1
ATOM 2251 N N . GLU A 1 291 ? -12.369 15.244 11.317 1.00 93.38 291 GLU A N 1
ATOM 2252 C CA . GLU A 1 291 ? -11.664 14.279 10.467 1.00 93.38 291 GLU A CA 1
ATOM 2253 C C . GLU A 1 291 ? -10.173 14.163 10.817 1.00 93.38 291 GLU A C 1
ATOM 2255 O O . GLU A 1 291 ? -9.667 13.054 11.012 1.00 93.38 291 GLU A O 1
ATOM 2260 N N . ILE A 1 292 ? -9.455 15.288 10.941 1.00 95.44 292 ILE A N 1
ATOM 2261 C CA . ILE A 1 292 ? -8.010 15.258 11.232 1.00 95.44 292 ILE A CA 1
ATOM 2262 C C . ILE A 1 292 ? -7.707 14.774 12.651 1.00 95.44 292 ILE A C 1
ATOM 2264 O O . ILE A 1 292 ? -6.646 14.196 12.877 1.00 95.44 292 ILE A O 1
ATOM 2268 N N . LYS A 1 293 ? -8.620 15.004 13.604 1.00 96.56 293 LYS A N 1
ATOM 2269 C CA . LYS A 1 293 ? -8.512 14.501 14.975 1.00 96.56 293 LYS A CA 1
ATOM 2270 C C . LYS A 1 293 ? -8.767 13.001 15.017 1.00 96.56 293 LYS A C 1
ATOM 2272 O O . LYS A 1 293 ? -8.049 12.281 15.710 1.00 96.56 293 LYS A O 1
ATOM 2277 N N . ASP A 1 294 ? -9.791 12.535 14.302 1.00 96.75 294 ASP A N 1
ATOM 2278 C CA . ASP A 1 294 ? -10.289 11.167 14.416 1.00 96.75 294 ASP A CA 1
ATOM 2279 C C . ASP A 1 294 ? -9.545 10.151 13.540 1.00 96.75 294 ASP A C 1
ATOM 2281 O O . ASP A 1 294 ? -9.611 8.947 13.804 1.00 96.75 294 ASP A O 1
ATOM 2285 N N . VAL A 1 295 ? -8.810 10.594 12.517 1.00 95.62 295 VAL A N 1
ATOM 2286 C CA . VAL A 1 295 ? -8.102 9.690 11.604 1.00 95.62 295 VAL A CA 1
ATOM 2287 C C . VAL A 1 295 ? -7.102 8.782 12.335 1.00 95.62 295 VAL A C 1
ATOM 2289 O O . VAL A 1 295 ? -6.373 9.193 13.239 1.00 95.62 295 VAL A O 1
ATOM 2292 N N . GLN A 1 296 ? -7.057 7.513 11.922 1.00 97.00 296 GLN A N 1
ATOM 2293 C CA . GLN A 1 296 ? -6.106 6.534 12.445 1.00 97.00 296 GLN A CA 1
ATOM 2294 C C . GLN A 1 296 ? -4.724 6.736 11.820 1.00 97.00 296 G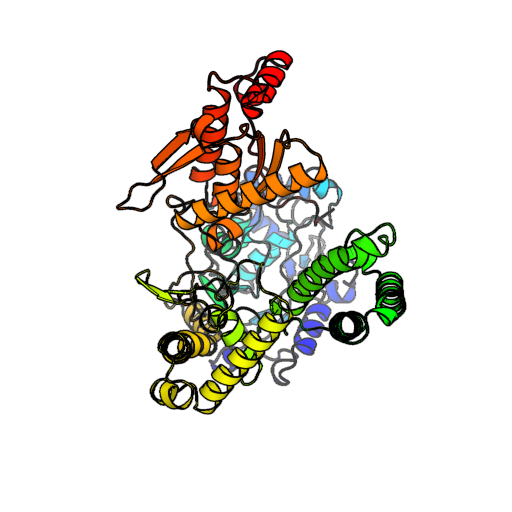LN A C 1
ATOM 2296 O O . GLN A 1 296 ? -4.560 6.648 10.600 1.00 97.00 296 GLN A O 1
ATOM 2301 N N . ILE A 1 297 ? -3.714 6.936 12.663 1.00 96.50 297 ILE A N 1
ATOM 2302 C CA . ILE A 1 297 ? -2.307 7.054 12.273 1.00 96.50 297 ILE A CA 1
ATOM 2303 C C . ILE A 1 297 ? -1.468 5.983 12.971 1.00 96.50 297 ILE A C 1
ATOM 2305 O O . ILE A 1 297 ? -1.896 5.364 13.941 1.00 96.50 297 ILE A O 1
ATOM 2309 N N . ARG A 1 298 ? -0.257 5.741 12.463 1.00 95.62 298 ARG A N 1
ATOM 2310 C CA . ARG A 1 298 ? 0.698 4.848 13.134 1.00 95.62 298 ARG A CA 1
ATOM 2311 C C . ARG A 1 298 ? 1.237 5.520 14.402 1.00 95.62 298 ARG A C 1
ATOM 2313 O O . ARG A 1 298 ? 1.731 6.642 14.312 1.00 95.62 298 ARG A O 1
ATOM 2320 N N . ASP A 1 299 ? 1.229 4.808 15.523 1.00 95.00 299 ASP A N 1
ATOM 2321 C CA . ASP A 1 299 ? 1.808 5.238 16.809 1.00 95.00 299 ASP A CA 1
ATOM 2322 C C . ASP A 1 299 ? 3.107 4.471 17.121 1.00 95.00 299 ASP A C 1
ATOM 2324 O O . ASP A 1 299 ? 3.367 3.979 18.216 1.00 95.00 299 ASP A O 1
ATOM 2328 N N . GLY A 1 300 ? 3.912 4.262 16.079 1.00 95.25 300 GLY A N 1
ATOM 2329 C CA . GLY A 1 300 ? 5.149 3.495 16.147 1.00 95.25 300 GLY A CA 1
ATOM 2330 C C . GLY A 1 300 ? 5.371 2.622 14.919 1.00 95.25 300 GLY A C 1
ATOM 2331 O O . GLY A 1 300 ? 4.784 2.828 13.853 1.00 95.25 300 GLY A O 1
ATOM 2332 N N . LEU A 1 301 ? 6.256 1.639 15.074 1.00 97.00 301 LEU A N 1
ATOM 2333 C CA . LEU A 1 301 ? 6.593 0.648 14.057 1.00 97.00 301 LEU A CA 1
ATOM 2334 C C . LEU A 1 301 ? 6.387 -0.757 14.614 1.00 97.00 301 LEU A C 1
ATOM 2336 O O . LEU A 1 301 ? 6.566 -0.994 15.808 1.00 97.00 301 LEU A O 1
ATOM 2340 N N . HIS A 1 302 ? 6.040 -1.692 13.732 1.00 97.75 302 HIS A N 1
ATOM 2341 C CA . HIS A 1 302 ? 5.993 -3.103 14.096 1.00 97.75 302 HIS A CA 1
ATOM 2342 C C . HIS A 1 302 ? 7.401 -3.647 14.346 1.00 97.75 302 HIS A C 1
ATOM 2344 O O . HIS A 1 302 ? 8.350 -3.315 13.632 1.00 97.75 302 HIS A O 1
ATOM 2350 N N . ILE A 1 303 ? 7.514 -4.541 15.322 1.00 97.62 303 ILE A N 1
ATOM 2351 C CA . ILE A 1 303 ? 8.714 -5.324 15.587 1.00 97.62 303 ILE A CA 1
ATOM 2352 C C . ILE A 1 303 ? 8.338 -6.792 15.380 1.00 97.62 303 ILE A C 1
ATOM 2354 O O . ILE A 1 303 ? 7.473 -7.313 16.075 1.00 97.62 303 ILE A O 1
ATOM 2358 N N . LEU A 1 304 ? 8.992 -7.466 14.429 1.00 97.62 304 LEU A N 1
ATOM 2359 C CA . LEU A 1 304 ? 8.662 -8.844 14.042 1.00 97.62 304 LEU A CA 1
ATOM 2360 C C . LEU A 1 304 ? 8.601 -9.781 15.264 1.00 97.62 304 LEU A C 1
ATOM 2362 O O . LEU A 1 304 ? 9.566 -9.861 16.030 1.00 97.62 304 LEU A O 1
ATOM 2366 N N . GLY A 1 305 ? 7.486 -10.494 15.428 1.00 96.69 305 GLY A N 1
ATOM 2367 C CA . GLY A 1 305 ? 7.229 -11.391 16.559 1.00 96.69 305 GLY A CA 1
ATOM 2368 C C . GLY A 1 305 ? 6.780 -10.701 17.853 1.00 96.69 305 GLY A C 1
ATOM 2369 O O . GLY A 1 305 ? 6.536 -11.383 18.846 1.00 96.69 305 GLY A O 1
ATOM 2370 N N . GLN A 1 306 ? 6.673 -9.370 17.890 1.00 97.00 306 GLN A N 1
ATOM 2371 C CA . GLN A 1 306 ? 6.214 -8.637 19.068 1.00 97.00 306 GLN A CA 1
ATOM 2372 C C . GLN A 1 306 ? 4.721 -8.333 18.958 1.00 97.00 306 GLN A C 1
ATOM 2374 O O . GLN A 1 306 ? 4.282 -7.590 18.085 1.00 97.00 306 GLN A O 1
ATOM 2379 N N . THR A 1 307 ? 3.934 -8.901 19.871 1.00 95.50 307 THR A N 1
ATOM 2380 C CA . THR A 1 307 ? 2.497 -8.608 19.957 1.00 95.50 307 THR A CA 1
ATOM 2381 C C . THR A 1 307 ? 2.286 -7.256 20.651 1.00 95.50 307 THR A C 1
ATOM 2383 O O . THR A 1 307 ? 2.974 -6.988 21.643 1.00 95.50 307 THR A O 1
ATOM 2386 N N . PRO A 1 308 ? 1.357 -6.403 20.175 1.00 96.31 308 PRO A N 1
ATOM 2387 C CA . PRO A 1 308 ? 0.928 -5.219 20.914 1.00 96.31 308 PRO A CA 1
ATOM 2388 C C . PRO A 1 308 ? 0.439 -5.589 22.320 1.00 96.31 308 PRO A C 1
ATOM 2390 O O . PRO A 1 308 ? -0.154 -6.644 22.520 1.00 96.31 308 PRO A O 1
ATOM 2393 N N . SER A 1 309 ? 0.681 -4.725 23.304 1.00 95.94 309 SER A N 1
ATOM 2394 C CA . SER A 1 309 ? 0.264 -4.952 24.695 1.00 95.94 309 SER A CA 1
ATOM 2395 C C . SER A 1 309 ? -0.114 -3.638 25.370 1.00 95.94 309 SER A C 1
ATOM 2397 O O . SER A 1 309 ? 0.404 -2.587 24.988 1.00 95.94 309 SER A O 1
ATOM 2399 N N . GLY A 1 310 ? -0.959 -3.686 26.402 1.00 97.12 310 GLY A N 1
ATOM 2400 C CA . GLY A 1 310 ? -1.362 -2.489 27.143 1.00 97.12 310 GLY A CA 1
ATOM 2401 C C . GLY A 1 310 ? -2.146 -1.518 26.257 1.00 97.12 310 GLY A C 1
ATOM 2402 O O . GLY A 1 310 ? -3.067 -1.939 25.557 1.00 97.12 310 GLY A O 1
ATOM 2403 N N . SER A 1 311 ? -1.777 -0.232 26.263 1.00 96.88 311 SER A N 1
ATOM 2404 C CA . SER A 1 311 ? -2.462 0.790 25.458 1.00 96.88 311 SER A CA 1
ATOM 2405 C C . SER A 1 311 ? -2.398 0.499 23.960 1.00 96.88 311 SER A C 1
ATOM 2407 O O . SER A 1 311 ? -3.427 0.552 23.307 1.00 96.88 311 SER A O 1
ATOM 2409 N N . ALA A 1 312 ? -1.248 0.066 23.434 1.00 97.50 312 ALA A N 1
ATOM 2410 C CA . ALA A 1 312 ? -1.102 -0.230 22.007 1.00 97.50 312 ALA A CA 1
ATOM 2411 C C . ALA A 1 312 ? -2.002 -1.389 21.531 1.00 97.50 312 ALA A C 1
ATOM 2413 O O . ALA A 1 312 ? -2.445 -1.397 20.386 1.00 97.50 312 ALA A O 1
ATOM 2414 N N . GLU A 1 313 ? -2.282 -2.374 22.396 1.00 98.50 313 GLU A N 1
ATOM 2415 C CA . GLU A 1 313 ? -3.269 -3.423 22.097 1.00 98.50 313 GLU A CA 1
ATOM 2416 C C . GLU A 1 313 ? -4.687 -2.846 22.081 1.00 98.50 313 GLU A C 1
ATOM 2418 O O . GLU A 1 313 ? -5.440 -3.099 21.144 1.00 98.50 313 GLU A O 1
ATOM 2423 N N . LEU A 1 314 ? -5.034 -2.041 23.090 1.00 98.62 314 LEU A N 1
ATOM 2424 C CA . LEU A 1 314 ? -6.341 -1.394 23.192 1.00 98.62 314 LEU A CA 1
ATOM 2425 C C . LEU A 1 314 ? -6.622 -0.486 21.985 1.00 98.62 314 LEU A C 1
ATOM 2427 O O . LEU A 1 314 ? -7.690 -0.591 21.387 1.00 98.62 314 LEU A O 1
ATOM 2431 N N . ASP A 1 315 ? -5.665 0.366 21.619 1.00 98.50 315 ASP A N 1
ATOM 2432 C CA . ASP A 1 315 ? -5.766 1.315 20.506 1.00 98.50 315 ASP A CA 1
ATOM 2433 C C . ASP A 1 315 ? -5.908 0.584 19.164 1.00 98.50 315 ASP A C 1
ATOM 2435 O O . ASP A 1 315 ? -6.761 0.929 18.343 1.00 98.50 315 ASP A O 1
ATOM 2439 N N . LEU A 1 316 ? -5.163 -0.509 18.971 1.00 98.50 316 LEU A N 1
ATOM 2440 C CA . LEU A 1 316 ? -5.287 -1.325 17.768 1.00 98.50 316 LEU A CA 1
ATOM 2441 C C . LEU A 1 316 ? -6.633 -2.065 17.696 1.00 98.50 316 LEU A C 1
ATOM 2443 O O . LEU A 1 316 ? -7.237 -2.128 16.625 1.00 98.50 316 LEU A O 1
ATOM 2447 N N . VAL A 1 317 ? -7.126 -2.619 18.811 1.00 98.62 317 VAL A N 1
ATOM 2448 C CA . VAL A 1 317 ? -8.446 -3.274 18.856 1.00 98.62 317 VAL A CA 1
ATOM 2449 C C . VAL A 1 317 ? -9.562 -2.256 18.601 1.00 98.62 317 VAL A C 1
ATOM 2451 O O . VAL A 1 317 ? -10.479 -2.555 17.836 1.00 98.62 317 VAL A O 1
ATOM 2454 N N . LEU A 1 318 ? -9.462 -1.044 19.160 1.00 98.50 318 LEU A N 1
ATOM 2455 C CA . LEU A 1 318 ? -10.357 0.079 18.853 1.00 98.50 318 LEU A CA 1
ATOM 2456 C C . LEU A 1 318 ? -10.386 0.378 17.351 1.00 98.50 318 LEU A C 1
ATOM 2458 O O . LEU A 1 318 ? -11.459 0.407 16.748 1.00 98.50 318 LEU A O 1
ATOM 2462 N N . ALA A 1 319 ? -9.212 0.530 16.736 1.00 98.25 319 ALA A N 1
ATOM 2463 C CA . ALA A 1 319 ? -9.088 0.827 15.314 1.00 98.25 319 ALA A CA 1
ATOM 2464 C C . ALA A 1 319 ? -9.696 -0.275 14.426 1.00 98.25 319 ALA A C 1
ATOM 2466 O O . ALA A 1 319 ? -10.356 0.025 13.433 1.00 98.25 319 ALA A O 1
ATOM 2467 N N . ILE A 1 320 ? -9.511 -1.552 14.787 1.00 98.31 320 ILE A N 1
ATOM 2468 C CA . ILE A 1 320 ? -10.098 -2.695 14.066 1.00 98.31 320 ILE A CA 1
ATOM 2469 C C . ILE A 1 320 ? -11.626 -2.679 14.162 1.00 98.31 320 ILE A C 1
ATOM 2471 O O . ILE A 1 320 ? -12.304 -2.887 13.155 1.00 98.31 320 ILE A O 1
ATOM 2475 N N . LEU A 1 321 ? -12.169 -2.440 15.360 1.00 98.25 321 LEU A N 1
ATOM 2476 C CA . LEU A 1 321 ? -13.607 -2.506 15.629 1.00 98.25 321 LEU A CA 1
ATOM 2477 C C . LEU A 1 321 ? -14.372 -1.257 15.192 1.00 98.25 321 LEU A C 1
ATOM 2479 O O . LEU A 1 321 ? -15.599 -1.272 15.226 1.00 98.25 321 LEU A O 1
ATOM 2483 N N . ARG A 1 322 ? -13.689 -0.194 14.759 1.00 97.31 322 ARG A N 1
ATOM 2484 C CA . ARG A 1 322 ? -14.336 0.979 14.160 1.00 97.31 322 ARG A CA 1
ATOM 2485 C C . ARG A 1 322 ? -15.046 0.632 12.847 1.00 97.31 322 ARG A C 1
ATOM 2487 O O . ARG A 1 322 ? -16.134 1.127 12.594 1.00 97.31 322 ARG A O 1
ATOM 2494 N N . ALA A 1 323 ? -14.462 -0.246 12.033 1.00 95.19 323 ALA A N 1
ATOM 2495 C CA . ALA A 1 323 ? -15.047 -0.652 10.757 1.00 95.19 323 ALA A CA 1
ATOM 2496 C C . ALA A 1 323 ? -16.189 -1.672 10.928 1.00 95.19 323 ALA A C 1
ATOM 2498 O O . ALA A 1 323 ? -16.161 -2.510 11.833 1.00 95.19 323 ALA A O 1
ATOM 2499 N N . ARG A 1 324 ? -17.138 -1.681 9.982 1.00 93.19 324 ARG A N 1
ATOM 2500 C CA . ARG A 1 324 ? -18.080 -2.799 9.801 1.00 93.19 324 ARG A CA 1
ATOM 2501 C C . ARG A 1 324 ? -17.316 -4.083 9.501 1.00 93.19 324 ARG A C 1
ATOM 2503 O O . ARG A 1 324 ? -16.428 -4.089 8.653 1.00 93.19 324 ARG A O 1
ATOM 2510 N N . GLN A 1 325 ? -17.672 -5.176 10.166 1.00 91.31 325 GLN A N 1
ATOM 2511 C CA . GLN A 1 325 ? -16.981 -6.456 10.034 1.00 91.31 325 GLN A CA 1
ATOM 2512 C C . GLN A 1 325 ? -17.697 -7.360 9.034 1.00 91.31 325 GLN A C 1
ATOM 2514 O O . GLN A 1 325 ? -18.897 -7.614 9.162 1.00 91.31 325 GLN A O 1
ATOM 2519 N N . LEU A 1 326 ? -16.933 -7.898 8.083 1.00 82.88 326 LEU A N 1
ATOM 2520 C CA . LEU A 1 326 ? -17.361 -8.994 7.221 1.00 82.88 326 LEU A CA 1
ATOM 2521 C C . LEU A 1 326 ? -16.546 -10.234 7.581 1.00 82.88 326 LEU A C 1
ATOM 2523 O O . LEU A 1 326 ? -15.415 -10.410 7.123 1.00 82.88 326 LEU A O 1
ATOM 2527 N N . PHE A 1 327 ? -17.121 -11.112 8.399 1.00 85.00 327 PHE A N 1
ATOM 2528 C CA . PHE A 1 327 ? -16.407 -12.268 8.925 1.00 85.00 327 PHE A CA 1
ATOM 2529 C C . PHE A 1 327 ? -17.036 -13.590 8.476 1.00 85.00 327 PHE A C 1
ATOM 2531 O O . PHE A 1 327 ? -18.252 -13.775 8.491 1.00 85.00 327 PHE A O 1
ATOM 2538 N N . GLY A 1 328 ? -16.200 -14.512 7.989 1.00 75.44 328 GLY A N 1
ATOM 2539 C CA . GLY A 1 328 ? -16.642 -15.816 7.473 1.00 75.44 328 GLY A CA 1
ATOM 2540 C C . GLY A 1 328 ? -17.551 -15.768 6.234 1.00 75.44 328 GLY A C 1
ATOM 2541 O O . GLY A 1 328 ? -17.984 -16.816 5.775 1.00 75.44 328 GLY A O 1
ATOM 2542 N N . GLY A 1 329 ? -17.837 -14.583 5.679 1.00 71.00 329 GLY A N 1
ATOM 2543 C CA . GLY A 1 329 ? -18.825 -14.404 4.609 1.00 71.00 329 GLY A CA 1
ATOM 2544 C C . GLY A 1 329 ? -20.283 -14.546 5.065 1.00 71.00 329 GLY A C 1
ATOM 2545 O O . GLY A 1 329 ? -21.165 -14.582 4.211 1.00 71.00 329 GLY A O 1
ATOM 2546 N N . GLU A 1 330 ? -20.521 -14.626 6.377 1.00 71.06 330 GLU A N 1
ATOM 2547 C CA . GLU A 1 330 ? -21.837 -14.885 6.982 1.00 71.06 330 GLU A CA 1
ATOM 2548 C C . GLU A 1 330 ? -22.139 -13.934 8.148 1.00 71.06 330 GLU A C 1
ATOM 2550 O O . GLU A 1 330 ? -23.283 -13.519 8.331 1.00 71.06 330 GLU A O 1
ATOM 2555 N N . GLN A 1 331 ? -21.124 -13.571 8.940 1.00 75.44 331 GLN A N 1
ATOM 2556 C CA . GLN A 1 331 ? -21.280 -12.657 10.064 1.00 75.44 331 GLN A CA 1
ATOM 2557 C C . GLN A 1 331 ? -21.054 -11.218 9.608 1.00 75.44 331 GLN A C 1
ATOM 2559 O O . GLN A 1 331 ? -19.965 -10.854 9.156 1.00 75.44 331 GLN A O 1
ATOM 2564 N N . HIS A 1 332 ? -22.098 -10.412 9.777 1.00 86.44 332 HIS A N 1
ATOM 2565 C CA . HIS A 1 332 ? -22.080 -8.972 9.580 1.00 86.44 332 HIS A CA 1
ATOM 2566 C C . HIS A 1 332 ? -22.260 -8.304 10.940 1.00 86.44 332 HIS A C 1
ATOM 2568 O O . HIS A 1 332 ? -23.318 -8.440 11.556 1.00 86.44 332 HIS A O 1
ATOM 2574 N N . LEU A 1 333 ? -21.225 -7.613 11.411 1.00 91.94 333 LEU A N 1
ATOM 2575 C CA . LEU A 1 333 ? -21.300 -6.790 12.618 1.00 91.94 333 LEU A CA 1
ATOM 2576 C C . LEU A 1 333 ? -21.085 -5.324 12.231 1.00 91.94 333 LEU A C 1
ATOM 2578 O O . LEU A 1 333 ? -20.211 -5.053 11.400 1.00 91.94 333 LEU A O 1
ATOM 2582 N N . PRO A 1 334 ? -21.855 -4.383 12.803 1.00 94.88 334 PRO A N 1
ATOM 2583 C CA . PRO A 1 334 ? -21.576 -2.966 12.625 1.00 94.88 334 PRO A CA 1
ATOM 2584 C C . PRO A 1 334 ? -20.251 -2.592 13.304 1.00 94.88 334 PRO A C 1
ATOM 2586 O O . PRO A 1 334 ? -19.688 -3.374 14.080 1.00 94.88 334 PRO A O 1
ATOM 2589 N N . GLY A 1 335 ? -19.756 -1.392 13.012 1.00 96.69 335 GLY A N 1
ATOM 2590 C CA . GLY A 1 335 ? -18.667 -0.804 13.788 1.00 96.69 335 GLY A CA 1
ATOM 2591 C C . GLY A 1 335 ? -19.085 -0.578 15.245 1.00 96.69 335 GLY A C 1
ATOM 2592 O O . GLY A 1 335 ? -20.261 -0.369 15.546 1.00 96.69 335 GLY A O 1
ATOM 2593 N N . LEU A 1 336 ? -18.129 -0.589 16.175 1.00 98.06 336 LEU A N 1
ATOM 2594 C CA . LEU A 1 336 ? -18.406 -0.364 17.596 1.00 98.06 336 LEU A CA 1
ATOM 2595 C C . LEU A 1 336 ? -19.035 1.013 17.837 1.00 98.06 336 LEU A C 1
ATOM 2597 O O . LEU A 1 336 ? -19.963 1.124 18.630 1.00 98.06 336 LEU A O 1
ATOM 2601 N N . ARG A 1 337 ? -18.563 2.052 17.142 1.00 97.81 337 ARG A N 1
ATOM 2602 C CA . ARG A 1 337 ? -19.134 3.398 17.271 1.00 97.81 337 ARG A CA 1
ATOM 2603 C C . ARG A 1 337 ? -20.465 3.552 16.536 1.00 97.81 337 ARG A C 1
ATOM 2605 O O . ARG A 1 337 ? -21.326 4.269 17.032 1.00 97.81 337 ARG A O 1
ATOM 2612 N N . GLU A 1 338 ? -20.688 2.805 15.452 1.00 97.06 338 GLU A N 1
ATOM 2613 C CA . GLU A 1 338 ? -22.016 2.719 14.825 1.00 97.06 338 GLU A CA 1
ATOM 2614 C C . GLU A 1 338 ? -23.045 2.130 15.796 1.00 97.06 338 GLU A C 1
ATOM 2616 O O . GLU A 1 338 ? -24.136 2.665 15.970 1.00 97.06 338 GLU A O 1
ATOM 2621 N N . ALA A 1 339 ? -22.676 1.062 16.511 1.00 97.12 339 ALA A N 1
ATOM 2622 C CA . ALA A 1 339 ? -23.521 0.486 17.557 1.00 97.12 339 ALA A CA 1
ATOM 2623 C C . ALA A 1 339 ? -23.724 1.427 18.760 1.00 97.12 339 ALA A C 1
ATOM 2625 O O . ALA A 1 339 ? -24.696 1.272 19.495 1.00 97.12 339 ALA A O 1
ATOM 2626 N N . LEU A 1 340 ? -22.832 2.406 18.953 1.00 97.19 340 LEU A N 1
ATOM 2627 C CA . LEU A 1 340 ? -22.968 3.479 19.944 1.00 97.19 340 LEU A CA 1
ATOM 2628 C C . LEU A 1 340 ? -23.763 4.689 19.426 1.00 97.19 340 LEU A C 1
ATOM 2630 O O . LEU A 1 340 ? -23.989 5.623 20.194 1.00 97.19 340 LEU A O 1
ATOM 2634 N N . GLY A 1 341 ? -24.219 4.662 18.170 1.00 96.06 341 GLY A N 1
ATOM 2635 C CA . GLY A 1 341 ? -25.142 5.642 17.601 1.00 96.06 341 GLY A CA 1
ATOM 2636 C C . GLY A 1 341 ? -24.579 6.540 16.499 1.00 96.06 341 GLY A C 1
ATOM 2637 O O . GLY A 1 341 ? -25.335 7.379 16.019 1.00 96.06 341 GLY A O 1
ATOM 2638 N N . LEU A 1 342 ? -23.313 6.382 16.093 1.00 96.81 342 LEU A N 1
ATOM 2639 C CA . LEU A 1 342 ? -22.762 7.116 14.944 1.00 96.81 342 LEU A CA 1
ATOM 2640 C C . LEU A 1 342 ? -23.243 6.540 13.603 1.00 96.81 342 LEU A C 1
ATOM 2642 O O . LEU A 1 342 ? -23.537 5.347 13.493 1.00 96.81 342 LEU A O 1
ATOM 2646 N N . ALA A 1 343 ? -23.281 7.376 12.570 1.00 94.94 343 ALA A N 1
ATOM 2647 C CA . ALA A 1 343 ? -23.541 6.957 11.197 1.00 94.94 343 ALA A CA 1
ATOM 2648 C C . ALA A 1 343 ? -22.281 6.412 10.495 1.00 94.94 343 ALA A C 1
ATOM 2650 O O . ALA A 1 343 ? -22.384 5.475 9.700 1.00 94.94 343 ALA A O 1
ATOM 2651 N N . GLU A 1 344 ? -21.108 6.980 10.803 1.00 91.94 344 GLU A N 1
ATOM 2652 C CA . GLU A 1 344 ? -19.796 6.714 10.187 1.00 91.94 344 GLU A CA 1
ATOM 2653 C C . GLU A 1 344 ? -19.790 6.917 8.657 1.00 91.94 344 GLU A C 1
ATOM 2655 O O . GLU A 1 344 ? -19.043 6.269 7.919 1.00 91.94 344 GLU A O 1
ATOM 2660 N N . ASP A 1 345 ? -20.634 7.830 8.169 1.00 88.94 345 ASP A N 1
ATOM 2661 C CA . ASP A 1 345 ? -20.770 8.198 6.752 1.00 88.94 345 ASP A CA 1
ATOM 2662 C C . ASP A 1 345 ? -20.216 9.600 6.427 1.00 88.94 345 ASP A C 1
ATOM 2664 O O . ASP A 1 345 ? -20.346 10.076 5.298 1.00 88.94 345 ASP A O 1
ATOM 2668 N N . GLY A 1 346 ? -19.576 10.241 7.412 1.00 88.25 346 GLY A N 1
ATOM 2669 C CA . GLY A 1 346 ? -19.022 11.595 7.321 1.00 88.25 346 GLY A CA 1
ATOM 2670 C C . GLY A 1 346 ? -19.995 12.711 7.715 1.00 88.25 346 GLY A C 1
ATOM 2671 O O . GLY A 1 346 ? -19.626 13.878 7.626 1.00 88.25 346 GLY A O 1
ATOM 2672 N N . SER A 1 347 ? -21.220 12.382 8.143 1.00 90.56 347 SER A N 1
ATOM 2673 C CA . SER A 1 347 ? -22.219 13.371 8.582 1.00 90.56 347 SER A CA 1
ATOM 2674 C C . SER A 1 347 ? -22.309 13.570 10.100 1.00 90.56 347 SER A C 1
ATOM 2676 O O . SER A 1 347 ? -23.012 14.479 10.547 1.00 90.56 347 SER A O 1
ATOM 2678 N N . ASP A 1 348 ? -21.609 12.748 10.887 1.00 91.44 348 ASP A N 1
ATOM 2679 C CA . ASP A 1 348 ? -21.612 12.837 12.349 1.00 91.44 348 ASP A CA 1
ATOM 2680 C C . ASP A 1 348 ? -20.954 14.134 12.845 1.00 91.44 348 ASP A C 1
ATOM 2682 O O . ASP A 1 348 ? -19.935 14.585 12.316 1.00 91.44 348 ASP A O 1
ATOM 2686 N N . ASP A 1 349 ? -21.518 14.732 13.896 1.00 90.38 349 ASP A N 1
ATOM 2687 C CA . ASP A 1 349 ? -20.957 15.938 14.499 1.00 90.38 349 ASP A CA 1
ATOM 2688 C C . ASP A 1 349 ? -19.730 15.633 15.375 1.00 90.38 349 ASP A C 1
ATOM 2690 O O . ASP A 1 349 ? -19.631 14.594 16.030 1.00 90.38 349 ASP A O 1
ATOM 2694 N N . ARG A 1 350 ? -18.797 16.589 15.446 1.00 90.94 350 ARG A N 1
ATOM 2695 C CA . ARG A 1 350 ? -17.524 16.429 16.168 1.00 90.94 350 ARG A CA 1
ATOM 2696 C C . ARG A 1 350 ? -17.699 15.979 17.624 1.00 90.94 350 ARG A C 1
ATOM 2698 O O . ARG A 1 350 ? -16.960 15.117 18.101 1.00 90.94 350 ARG A O 1
ATOM 2705 N N . ALA A 1 351 ? -18.664 16.558 18.338 1.00 90.38 351 ALA A N 1
ATOM 2706 C CA . ALA A 1 351 ? -18.848 16.300 19.762 1.00 90.38 351 ALA A CA 1
ATOM 2707 C C . ALA A 1 351 ? -19.397 14.889 20.027 1.00 90.38 351 ALA A C 1
ATOM 2709 O O . ALA A 1 351 ? -18.963 14.229 20.979 1.00 90.38 351 ALA A O 1
ATOM 2710 N N . THR A 1 352 ? -20.320 14.398 19.194 1.00 94.94 352 THR A N 1
ATOM 2711 C CA . THR A 1 352 ? -20.816 13.018 19.302 1.00 94.94 352 THR A CA 1
ATOM 2712 C C . THR A 1 352 ? -19.760 11.995 18.907 1.00 94.94 352 THR A C 1
ATOM 2714 O O . THR A 1 352 ? -19.652 10.973 19.590 1.00 94.94 352 THR A O 1
ATOM 2717 N N . VAL A 1 353 ? -18.921 12.285 17.905 1.00 96.56 353 VAL A N 1
ATOM 2718 C CA . VAL A 1 353 ? -17.777 11.430 17.539 1.00 96.56 353 VAL A CA 1
ATOM 2719 C C . VAL A 1 353 ? -16.829 11.245 18.726 1.00 96.56 353 VAL A C 1
ATOM 2721 O O . VAL A 1 353 ? -16.491 10.111 19.078 1.00 96.56 353 VAL A O 1
ATOM 2724 N N . ASP A 1 354 ? -16.448 12.328 19.408 1.00 95.88 354 ASP A N 1
ATOM 2725 C CA . ASP A 1 354 ? -15.590 12.256 20.597 1.00 95.88 354 ASP A CA 1
ATOM 2726 C C . ASP A 1 354 ? -16.239 11.495 21.759 1.00 95.88 354 ASP A C 1
ATOM 2728 O O . ASP A 1 354 ? -15.580 10.691 22.429 1.00 95.88 354 ASP A O 1
ATOM 2732 N N . ALA A 1 355 ? -17.533 11.713 21.999 1.00 97.38 355 ALA A N 1
ATOM 2733 C CA . ALA A 1 355 ? -18.264 11.013 23.049 1.00 97.38 355 ALA A CA 1
ATOM 2734 C C . ALA A 1 355 ? -18.350 9.500 22.775 1.00 97.38 355 ALA A C 1
ATOM 2736 O O . ALA A 1 355 ? -18.127 8.690 23.683 1.00 97.38 355 ALA A O 1
ATOM 2737 N N . ALA A 1 356 ? -18.633 9.112 21.528 1.00 97.62 356 ALA A N 1
ATOM 2738 C CA . ALA A 1 356 ? -18.695 7.719 21.104 1.00 97.62 356 ALA A CA 1
ATOM 2739 C C . ALA A 1 356 ? -17.316 7.043 21.167 1.00 97.62 356 ALA A C 1
ATOM 2741 O O . ALA A 1 356 ? -17.214 5.928 21.679 1.00 97.62 356 ALA A O 1
ATOM 2742 N N . GLU A 1 357 ? -16.245 7.715 20.732 1.00 98.12 357 GLU A N 1
ATOM 2743 C CA . GLU A 1 357 ? -14.869 7.211 20.840 1.00 98.12 357 GLU A CA 1
ATOM 2744 C C . GLU A 1 357 ? -14.459 6.997 22.307 1.00 98.12 357 GLU A C 1
ATOM 2746 O O . GLU A 1 357 ? -13.973 5.923 22.672 1.00 98.12 357 GLU A O 1
ATOM 2751 N N . ALA A 1 358 ? -14.719 7.972 23.184 1.00 98.31 358 ALA A N 1
ATOM 2752 C CA . ALA A 1 358 ? -14.423 7.849 24.611 1.00 98.31 358 ALA A CA 1
ATOM 2753 C C . ALA A 1 358 ? -15.188 6.680 25.254 1.00 98.31 358 ALA A C 1
ATOM 2755 O O . ALA A 1 358 ? -14.630 5.928 26.064 1.00 98.31 358 ALA A O 1
ATOM 2756 N N . ARG A 1 359 ? -16.456 6.488 24.870 1.00 98.31 359 ARG A N 1
ATOM 2757 C CA . ARG A 1 359 ? -17.282 5.377 25.350 1.00 98.31 359 ARG A CA 1
ATOM 2758 C C . ARG A 1 359 ? -16.782 4.029 24.833 1.00 98.31 359 ARG A C 1
ATOM 2760 O O . ARG A 1 359 ? -16.632 3.106 25.634 1.00 98.31 359 ARG A O 1
ATOM 2767 N N . ALA A 1 360 ? -16.468 3.926 23.543 1.00 98.50 360 ALA A N 1
ATOM 2768 C CA . ALA A 1 360 ? -15.879 2.735 22.934 1.00 98.50 360 ALA A CA 1
ATOM 2769 C C . ALA A 1 360 ? -14.577 2.339 23.646 1.00 98.50 360 ALA A C 1
ATOM 2771 O O . ALA A 1 360 ? -14.416 1.187 24.064 1.00 98.50 360 ALA A O 1
ATOM 2772 N N . ARG A 1 361 ? -13.687 3.315 23.877 1.00 98.62 361 ARG A N 1
ATOM 2773 C CA . ARG A 1 361 ? -12.432 3.123 24.613 1.00 98.62 361 ARG A CA 1
ATOM 2774 C C . ARG A 1 361 ? -12.674 2.617 26.026 1.00 98.62 361 ARG A C 1
ATOM 2776 O O . ARG A 1 361 ? -12.019 1.668 26.446 1.00 98.62 361 ARG A O 1
ATOM 2783 N N . GLN A 1 362 ? -13.616 3.214 26.756 1.00 98.62 362 GLN A N 1
ATOM 2784 C CA . GLN A 1 362 ? -13.949 2.793 28.117 1.00 98.62 362 GLN A CA 1
ATOM 2785 C C . GLN A 1 362 ? -14.418 1.330 28.165 1.00 98.62 362 GLN A C 1
ATOM 2787 O O . GLN A 1 362 ? -13.988 0.578 29.041 1.00 98.62 362 GLN A O 1
ATOM 2792 N N . MET A 1 363 ? -15.278 0.919 27.231 1.00 98.62 363 MET A N 1
ATOM 2793 C CA . MET A 1 363 ? -15.822 -0.443 27.182 1.00 98.62 363 MET A CA 1
ATOM 2794 C C . MET A 1 363 ? -14.745 -1.477 26.840 1.00 98.62 363 MET A C 1
ATOM 2796 O O . MET A 1 363 ? -14.659 -2.512 27.500 1.00 98.62 363 MET A O 1
ATOM 2800 N N . LEU A 1 364 ? -13.881 -1.188 25.862 1.00 98.56 364 LEU A N 1
ATOM 2801 C CA . LEU A 1 364 ? -12.784 -2.088 25.500 1.00 98.56 364 LEU A CA 1
ATOM 2802 C C . LEU A 1 364 ? -11.683 -2.129 26.562 1.00 98.56 364 LEU A C 1
ATOM 2804 O O . LEU A 1 364 ? -11.150 -3.202 26.822 1.00 98.56 364 LEU A O 1
ATOM 2808 N N . ALA A 1 365 ? -11.392 -1.017 27.241 1.00 98.75 365 ALA A N 1
ATOM 2809 C CA . ALA A 1 365 ? -10.473 -1.009 28.378 1.00 98.75 365 ALA A CA 1
ATOM 2810 C C . ALA A 1 365 ? -11.008 -1.861 29.541 1.00 98.75 365 ALA A C 1
ATOM 2812 O O . ALA A 1 365 ? -10.252 -2.608 30.164 1.00 98.75 365 ALA A O 1
ATOM 2813 N N . ALA A 1 366 ? -12.318 -1.797 29.813 1.00 98.56 366 ALA A N 1
ATOM 2814 C CA . ALA A 1 366 ? -12.959 -2.664 30.799 1.00 98.56 366 ALA A CA 1
ATOM 2815 C C . ALA A 1 366 ? -12.846 -4.145 30.399 1.00 98.56 366 ALA A C 1
ATOM 2817 O O . ALA A 1 366 ? -12.498 -4.973 31.239 1.00 98.56 366 ALA A O 1
ATOM 2818 N N . LEU A 1 367 ? -13.052 -4.475 29.118 1.00 98.69 367 LEU A N 1
ATOM 2819 C CA . LEU A 1 367 ? -12.899 -5.840 28.609 1.00 98.69 367 LEU A CA 1
ATOM 2820 C C . LEU A 1 367 ? -11.445 -6.323 28.686 1.00 98.69 367 LEU A C 1
ATOM 2822 O O . LEU A 1 367 ? -11.194 -7.422 29.183 1.00 98.69 367 LEU A O 1
ATOM 2826 N N . GLN A 1 368 ? -10.479 -5.495 28.290 1.00 98.62 368 GLN A N 1
ATOM 2827 C CA . GLN A 1 368 ? -9.051 -5.786 28.418 1.00 98.62 368 GLN A CA 1
ATOM 2828 C C . GLN A 1 368 ? -8.662 -6.061 29.878 1.00 98.62 368 GLN A C 1
ATOM 2830 O O . GLN A 1 368 ? -7.932 -7.012 30.149 1.00 98.62 368 GLN A O 1
ATOM 2835 N N . ALA A 1 369 ? -9.201 -5.301 30.841 1.00 98.38 369 ALA A N 1
ATOM 2836 C CA . ALA A 1 369 ? -8.945 -5.503 32.271 1.00 98.38 369 ALA A CA 1
ATOM 2837 C C . ALA A 1 369 ? -9.466 -6.851 32.809 1.00 98.38 369 ALA A C 1
ATOM 2839 O O . ALA A 1 369 ? -8.992 -7.329 33.841 1.00 98.38 369 ALA A O 1
ATOM 2840 N N . THR A 1 370 ? -10.408 -7.494 32.110 1.00 98.12 370 THR A N 1
ATOM 2841 C CA . THR A 1 370 ? -10.837 -8.872 32.410 1.00 98.12 370 THR A CA 1
ATOM 2842 C C . THR A 1 370 ? -9.926 -9.945 31.807 1.00 98.12 370 THR A C 1
ATOM 2844 O O . THR A 1 370 ? -10.163 -11.128 32.035 1.00 98.12 370 THR A O 1
ATOM 2847 N N . GLY A 1 371 ? -8.890 -9.553 31.058 1.00 97.75 371 GLY A N 1
ATOM 2848 C CA . GLY A 1 371 ? -8.085 -10.461 30.243 1.00 97.75 371 GLY A CA 1
ATOM 2849 C C . GLY A 1 371 ? -8.777 -10.858 28.939 1.00 97.75 371 GLY A C 1
ATOM 2850 O O . GLY A 1 371 ? -8.549 -11.963 28.457 1.00 97.75 371 GLY A O 1
ATOM 2851 N N . TRP A 1 372 ? -9.631 -9.980 28.396 1.00 98.38 372 TRP A N 1
ATOM 2852 C CA . TRP A 1 372 ? -10.450 -10.243 27.208 1.00 98.38 372 TRP A CA 1
ATOM 2853 C C . TRP A 1 372 ? -11.386 -11.455 27.368 1.00 98.38 372 TRP A C 1
ATOM 2855 O O . TRP A 1 372 ? -11.563 -12.245 26.443 1.00 98.38 372 TRP A O 1
ATOM 2865 N N . ASP A 1 373 ? -12.000 -11.619 28.544 1.00 98.19 373 ASP A N 1
ATOM 2866 C CA . ASP A 1 373 ? -12.904 -12.738 28.817 1.00 98.19 373 ASP A CA 1
ATOM 2867 C C . ASP A 1 373 ? -14.301 -12.489 28.222 1.00 98.19 373 ASP A C 1
ATOM 2869 O O . ASP A 1 373 ? -15.084 -11.670 28.711 1.00 98.19 373 ASP A O 1
ATOM 2873 N N . ALA A 1 374 ? -14.644 -13.244 27.174 1.00 97.69 374 ALA A N 1
ATOM 2874 C CA . ALA A 1 374 ? -15.938 -13.153 26.501 1.00 97.69 374 ALA A CA 1
ATOM 2875 C C . ALA A 1 374 ? -17.135 -13.457 27.425 1.00 97.69 374 ALA A C 1
ATOM 2877 O O . ALA A 1 374 ? -18.235 -12.958 27.172 1.00 97.69 374 ALA A O 1
ATOM 2878 N N . ALA A 1 375 ? -16.947 -14.249 28.489 1.00 97.44 375 ALA A N 1
ATOM 2879 C CA . ALA A 1 375 ? -18.002 -14.549 29.458 1.00 97.44 375 ALA A CA 1
ATOM 2880 C C . ALA A 1 375 ? -18.338 -13.346 30.354 1.00 97.44 375 ALA A C 1
ATOM 2882 O O . ALA A 1 375 ? -19.420 -13.298 30.933 1.00 97.44 375 ALA A O 1
ATOM 2883 N N . ARG A 1 376 ? -17.439 -12.357 30.439 1.00 97.75 376 ARG A N 1
ATOM 2884 C CA . ARG A 1 376 ? -17.583 -11.162 31.284 1.00 97.75 376 ARG A CA 1
ATOM 2885 C C . ARG A 1 376 ? -18.083 -9.934 30.527 1.00 97.75 376 ARG A C 1
ATOM 2887 O O . ARG A 1 376 ? -18.194 -8.860 31.107 1.00 97.75 376 ARG A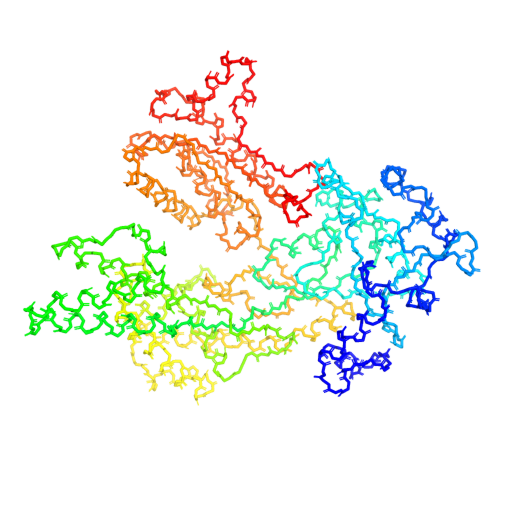 O 1
ATOM 2894 N N . VAL A 1 377 ? -18.446 -10.079 29.250 1.00 97.88 377 VAL A N 1
ATOM 2895 C CA . VAL A 1 377 ? -19.020 -8.984 28.445 1.00 97.88 377 VAL A CA 1
ATOM 2896 C C . VAL A 1 377 ? -20.312 -8.434 29.064 1.00 97.88 377 VAL A C 1
ATOM 2898 O O . VAL A 1 377 ? -20.526 -7.225 29.042 1.00 97.88 377 VAL A O 1
ATOM 2901 N N . GLU A 1 378 ? -21.128 -9.291 29.680 1.00 95.94 378 GLU A N 1
ATOM 2902 C CA . GLU A 1 378 ? -22.383 -8.892 30.341 1.00 95.94 378 GLU A CA 1
ATOM 2903 C C . GLU A 1 378 ? -22.160 -8.033 31.598 1.00 95.94 378 GLU A C 1
ATOM 2905 O O . GLU A 1 378 ? -23.065 -7.325 32.028 1.00 95.94 378 GLU A O 1
ATOM 2910 N N . GLU A 1 379 ? -20.948 -8.033 32.167 1.00 96.94 379 GLU A N 1
ATOM 2911 C CA . GLU A 1 379 ? -20.575 -7.113 33.252 1.00 96.94 379 GLU A CA 1
ATOM 2912 C C . GLU A 1 379 ? -20.306 -5.686 32.738 1.00 96.94 379 GLU A C 1
ATOM 2914 O O . GLU A 1 379 ? -20.315 -4.735 33.519 1.00 96.94 379 GLU A O 1
ATOM 2919 N N . ILE A 1 380 ? -20.046 -5.533 31.434 1.00 97.31 380 ILE A N 1
ATOM 2920 C CA . ILE A 1 380 ? -19.691 -4.262 30.784 1.00 97.31 380 ILE A CA 1
ATOM 2921 C C . ILE A 1 380 ? -20.920 -3.640 30.122 1.00 97.31 380 ILE A C 1
ATOM 2923 O O . ILE A 1 380 ? -21.115 -2.424 30.186 1.00 97.31 380 ILE A O 1
ATOM 2927 N N . THR A 1 381 ? -21.736 -4.461 29.458 1.00 96.88 381 THR A N 1
ATOM 2928 C CA . THR A 1 381 ? -22.954 -4.017 28.781 1.00 96.88 381 THR A CA 1
ATOM 2929 C C . THR A 1 381 ? -23.948 -5.157 28.597 1.00 96.88 381 THR A C 1
ATOM 2931 O O . THR A 1 381 ? -23.576 -6.281 28.262 1.00 96.88 381 THR A O 1
ATOM 2934 N N . ASP A 1 382 ? -25.225 -4.841 28.781 1.00 94.38 382 ASP A N 1
ATOM 2935 C CA . ASP A 1 382 ? -26.380 -5.676 28.454 1.00 94.38 382 ASP A CA 1
ATOM 2936 C C . ASP A 1 382 ? -27.013 -5.298 27.101 1.00 94.38 382 ASP A C 1
ATOM 2938 O O . ASP A 1 382 ? -28.011 -5.896 26.695 1.00 94.38 382 ASP A O 1
ATOM 2942 N N . ASP A 1 383 ? -26.423 -4.337 26.380 1.00 96.62 383 ASP A N 1
ATOM 2943 C CA . ASP A 1 383 ? -26.936 -3.861 25.101 1.00 96.62 383 ASP A CA 1
ATOM 2944 C C . ASP A 1 383 ? -26.763 -4.945 24.015 1.00 96.62 383 ASP A C 1
ATOM 2946 O O . ASP A 1 383 ? -25.629 -5.339 23.700 1.00 96.62 383 ASP A O 1
ATOM 2950 N N . PRO A 1 384 ? -27.862 -5.434 23.406 1.00 95.06 384 PRO A N 1
ATOM 2951 C CA . PRO A 1 384 ? -27.806 -6.482 22.394 1.00 95.06 384 PRO A CA 1
ATOM 2952 C C . PRO A 1 384 ? -27.119 -6.049 21.090 1.00 95.06 384 PRO A C 1
ATOM 2954 O O . PRO A 1 384 ? -26.722 -6.925 20.323 1.00 95.06 384 PRO A O 1
ATOM 2957 N N . ALA A 1 385 ? -26.955 -4.747 20.831 1.00 94.38 385 ALA A N 1
ATOM 2958 C CA . ALA A 1 385 ? -26.201 -4.232 19.689 1.00 94.38 385 ALA A CA 1
ATOM 2959 C C . ALA A 1 385 ? -24.685 -4.207 19.953 1.00 94.38 385 ALA A C 1
ATOM 2961 O O . ALA A 1 385 ? -23.899 -4.446 19.037 1.00 94.38 385 ALA A O 1
ATOM 2962 N N . ILE A 1 386 ? -24.262 -3.979 21.202 1.00 97.62 386 ILE A N 1
ATOM 2963 C CA . ILE A 1 386 ? -22.844 -3.790 21.557 1.00 97.62 386 ILE A CA 1
ATOM 2964 C C . ILE A 1 386 ? -22.197 -5.090 22.048 1.00 97.62 386 ILE A C 1
ATOM 2966 O O . ILE A 1 386 ? -21.063 -5.408 21.677 1.00 97.62 386 ILE A O 1
ATOM 2970 N N . ALA A 1 387 ? -22.905 -5.883 22.859 1.00 97.75 387 ALA A N 1
ATOM 2971 C CA . ALA A 1 387 ? -22.364 -7.111 23.440 1.00 97.75 387 ALA A CA 1
ATOM 2972 C C . ALA A 1 387 ? -21.806 -8.103 22.390 1.00 97.75 387 ALA A C 1
ATOM 2974 O O . ALA A 1 387 ? -20.742 -8.677 22.636 1.00 97.75 387 ALA A O 1
ATOM 2975 N N . PRO A 1 388 ? -22.430 -8.318 21.209 1.00 97.06 388 PRO A N 1
ATOM 2976 C CA . PRO A 1 388 ? -21.851 -9.167 20.165 1.00 97.06 388 PRO A CA 1
ATOM 2977 C C . PRO A 1 388 ? -20.495 -8.672 19.644 1.00 97.06 388 PRO A C 1
ATOM 2979 O O . PRO A 1 388 ? -19.620 -9.491 19.380 1.00 97.06 388 PRO A O 1
ATOM 2982 N N . ILE A 1 389 ? -20.293 -7.354 19.549 1.00 98.00 389 ILE A N 1
ATOM 2983 C CA . ILE A 1 389 ? -19.045 -6.744 19.062 1.00 98.00 389 ILE A CA 1
ATOM 2984 C C . ILE A 1 389 ? -17.923 -6.950 20.084 1.00 98.00 389 ILE A C 1
ATOM 2986 O O . ILE A 1 389 ? -16.817 -7.349 19.724 1.00 98.00 389 ILE A O 1
ATOM 2990 N N . LEU A 1 390 ? -18.216 -6.760 21.374 1.00 98.56 390 LEU A N 1
ATOM 2991 C CA . LEU A 1 390 ? -17.257 -7.031 22.450 1.00 98.56 390 LEU A CA 1
ATOM 2992 C C . LEU A 1 390 ? -16.909 -8.524 22.554 1.00 98.56 390 LEU A C 1
ATOM 2994 O O . LEU A 1 390 ? -15.742 -8.875 22.733 1.00 98.56 390 LEU A O 1
ATOM 2998 N N . ARG A 1 391 ? -17.890 -9.422 22.377 1.00 98.06 391 ARG A N 1
ATOM 2999 C CA . ARG A 1 391 ? -17.622 -10.869 22.291 1.00 98.06 391 ARG A CA 1
ATOM 3000 C C . ARG A 1 391 ? -16.760 -11.203 21.073 1.00 98.06 391 ARG A C 1
ATOM 3002 O O . ARG A 1 391 ? -15.815 -11.970 21.213 1.00 98.06 391 ARG A O 1
ATOM 3009 N N . PHE A 1 392 ? -17.026 -10.595 19.917 1.00 98.00 392 PHE A N 1
ATOM 3010 C CA . PHE A 1 392 ? -16.206 -10.757 18.714 1.00 98.00 392 PHE A CA 1
ATOM 3011 C C . PHE A 1 392 ? -14.761 -10.281 18.930 1.00 98.00 392 PHE A C 1
ATOM 3013 O O . PHE A 1 392 ? -13.820 -10.966 18.527 1.00 98.00 392 PHE A O 1
ATOM 3020 N N . ALA A 1 393 ? -14.560 -9.169 19.641 1.00 98.31 393 ALA A N 1
ATOM 3021 C CA . ALA A 1 393 ? -13.232 -8.703 20.035 1.00 98.31 393 ALA A CA 1
ATOM 3022 C C . ALA A 1 393 ? -12.467 -9.771 20.839 1.00 98.31 393 ALA A C 1
ATOM 3024 O O . ALA A 1 393 ? -11.343 -10.132 20.489 1.00 98.31 393 ALA A O 1
ATOM 3025 N N . ALA A 1 394 ? -13.110 -10.314 21.876 1.00 98.50 394 ALA A N 1
ATOM 3026 C CA . ALA A 1 394 ? -12.544 -11.320 22.773 1.00 98.50 394 ALA A CA 1
ATOM 3027 C C . ALA A 1 394 ? -12.324 -12.695 22.114 1.00 98.50 394 ALA A C 1
ATOM 3029 O O . ALA A 1 394 ? -11.369 -13.394 22.442 1.00 98.50 394 ALA A O 1
ATOM 3030 N N . GLN A 1 395 ? -13.208 -13.106 21.201 1.00 97.25 395 GLN A N 1
ATOM 3031 C CA . GLN A 1 395 ? -13.205 -14.452 20.616 1.00 97.25 395 GLN A CA 1
ATOM 3032 C C . GLN A 1 395 ? -12.419 -14.545 19.307 1.00 97.25 395 GLN A C 1
ATOM 3034 O O . GLN A 1 395 ? -11.850 -15.595 19.018 1.00 97.25 395 GLN A O 1
ATOM 3039 N N . GLU A 1 396 ? -12.370 -13.467 18.523 1.00 97.44 396 GLU A N 1
ATOM 3040 C CA . GLU A 1 396 ? -11.746 -13.469 17.198 1.00 97.44 396 GLU A CA 1
ATOM 3041 C C . GLU A 1 396 ? -10.571 -12.500 17.118 1.00 97.44 396 GLU A C 1
ATOM 3043 O O . GLU A 1 396 ? -9.461 -12.923 16.801 1.00 97.44 396 GLU A O 1
ATOM 3048 N N . VAL A 1 397 ? -10.771 -11.213 17.417 1.00 98.12 397 VAL A N 1
ATOM 3049 C CA . VAL A 1 397 ? -9.738 -10.188 17.177 1.00 98.12 397 VAL A CA 1
ATOM 3050 C C . VAL A 1 397 ? -8.500 -10.434 18.039 1.00 98.12 397 VAL A C 1
ATOM 3052 O O . VAL A 1 397 ? -7.402 -10.596 17.507 1.00 98.12 397 VAL A O 1
ATOM 3055 N N . VAL A 1 398 ? -8.668 -10.510 19.359 1.00 98.56 398 VAL A N 1
ATOM 3056 C CA . VAL A 1 398 ? -7.554 -10.624 20.312 1.00 98.56 398 VAL A CA 1
ATOM 3057 C C . VAL A 1 398 ? -6.805 -11.956 20.176 1.00 98.56 398 VAL A C 1
ATOM 3059 O O . VAL A 1 398 ? -5.578 -11.923 20.053 1.00 98.56 398 VAL A O 1
ATOM 3062 N N . PRO A 1 399 ? -7.465 -13.132 20.095 1.00 98.31 399 PRO A N 1
ATOM 3063 C CA . PRO A 1 399 ? -6.754 -14.396 19.895 1.00 98.31 399 PRO A CA 1
ATOM 3064 C C . PRO A 1 399 ? -5.970 -14.445 18.580 1.00 98.31 399 PRO A C 1
ATOM 3066 O O . PRO A 1 399 ? -4.887 -15.028 18.522 1.00 98.31 399 PRO A O 1
ATOM 3069 N N . ARG A 1 400 ? -6.481 -13.813 17.516 1.00 98.38 400 ARG A N 1
ATOM 3070 C CA . ARG A 1 400 ? -5.760 -13.718 16.241 1.00 98.38 400 ARG A CA 1
ATOM 3071 C C . ARG A 1 400 ? -4.598 -12.729 16.314 1.00 98.38 400 ARG A C 1
ATOM 3073 O O . ARG A 1 400 ? -3.540 -13.028 15.768 1.00 98.38 400 ARG A O 1
ATOM 3080 N N . LEU A 1 401 ? -4.750 -11.598 17.007 1.00 98.44 401 LEU A N 1
ATOM 3081 C CA . LEU A 1 401 ? -3.642 -10.675 17.278 1.00 98.44 401 LEU A CA 1
ATOM 3082 C C . LEU A 1 401 ? -2.524 -11.361 18.068 1.00 98.44 401 LEU A C 1
ATOM 3084 O O . LEU A 1 401 ? -1.359 -11.195 17.717 1.00 98.44 401 LEU A O 1
ATOM 3088 N N . ALA A 1 402 ? -2.855 -12.205 19.048 1.00 98.06 402 ALA A N 1
ATOM 3089 C CA . ALA A 1 402 ? -1.871 -12.977 19.808 1.00 98.06 402 ALA A CA 1
ATOM 3090 C C . ALA A 1 402 ? -1.017 -13.916 18.929 1.00 98.06 402 ALA A C 1
ATOM 3092 O O . ALA A 1 402 ? 0.124 -14.225 19.274 1.00 98.06 402 ALA A O 1
ATOM 3093 N N . GLY A 1 403 ? -1.518 -14.323 17.755 1.00 97.69 403 GLY A N 1
ATOM 3094 C CA . GLY A 1 403 ? -0.749 -15.093 16.772 1.00 97.69 403 GLY A CA 1
ATOM 3095 C C . GLY A 1 403 ? 0.475 -14.358 16.205 1.00 97.69 403 GLY A C 1
ATOM 3096 O O . GLY A 1 403 ? 1.394 -15.015 15.720 1.00 97.69 403 GLY A O 1
ATOM 3097 N N . THR A 1 404 ? 0.537 -13.028 16.343 1.00 98.31 404 THR A N 1
ATOM 3098 C CA . THR A 1 404 ? 1.698 -12.183 15.990 1.00 98.31 404 THR A CA 1
ATOM 3099 C C . THR A 1 404 ? 2.980 -12.653 16.679 1.00 98.31 404 THR A C 1
ATOM 3101 O O . THR A 1 404 ? 4.059 -12.593 16.092 1.00 98.31 404 THR A O 1
ATOM 3104 N N . ALA A 1 405 ? 2.881 -13.194 17.900 1.00 97.88 405 ALA A N 1
ATOM 3105 C CA . ALA A 1 405 ? 4.026 -13.752 18.620 1.00 97.88 405 ALA A CA 1
ATOM 3106 C C . ALA A 1 405 ? 4.748 -14.871 17.841 1.00 97.88 405 ALA A C 1
ATOM 3108 O O . ALA A 1 405 ? 5.947 -15.076 18.020 1.00 97.88 405 ALA A O 1
ATOM 3109 N N . GLY A 1 406 ? 4.035 -15.570 16.950 1.00 97.69 406 GLY A N 1
ATOM 3110 C CA . GLY A 1 406 ? 4.565 -16.673 16.152 1.00 97.69 406 GLY A CA 1
ATOM 3111 C C . GLY A 1 406 ? 5.275 -16.263 14.858 1.00 97.69 406 GLY A C 1
ATOM 3112 O O . GLY A 1 406 ? 5.762 -17.140 14.151 1.00 97.69 406 GLY A O 1
ATOM 3113 N N . GLU A 1 407 ? 5.353 -14.977 14.502 1.00 98.69 407 GLU A N 1
ATOM 3114 C CA . GLU A 1 407 ? 5.941 -14.542 13.220 1.00 98.69 407 GLU A CA 1
ATOM 3115 C C . GLU A 1 407 ? 7.390 -15.023 13.034 1.00 98.69 407 GLU A C 1
ATOM 3117 O O . GLU A 1 407 ? 7.736 -15.575 11.988 1.00 98.69 407 GLU A O 1
ATOM 3122 N N . ILE A 1 408 ? 8.244 -14.875 14.054 1.00 98.56 408 ILE A N 1
ATOM 3123 C CA . ILE A 1 408 ? 9.640 -15.339 13.977 1.00 98.56 408 ILE A CA 1
ATOM 3124 C C . ILE A 1 408 ? 9.709 -16.869 13.936 1.00 98.56 408 ILE A C 1
ATOM 3126 O O . ILE A 1 408 ? 10.514 -17.417 13.181 1.00 98.56 408 ILE A O 1
ATOM 3130 N N . ASP A 1 409 ? 8.844 -17.566 14.671 1.00 98.44 409 ASP A N 1
ATOM 3131 C CA . ASP A 1 409 ? 8.791 -19.029 14.634 1.00 98.44 409 ASP A CA 1
ATOM 3132 C C . ASP A 1 409 ? 8.465 -19.531 13.225 1.00 98.44 409 ASP A C 1
ATOM 3134 O O . ASP A 1 409 ? 9.005 -20.539 12.775 1.00 98.44 409 ASP A O 1
ATOM 3138 N N . GLN A 1 410 ? 7.631 -18.810 12.476 1.00 98.75 410 GLN A N 1
ATOM 3139 C CA . GLN A 1 410 ? 7.314 -19.151 11.089 1.00 98.75 410 GLN A CA 1
ATOM 3140 C C . GLN A 1 410 ? 8.501 -18.900 10.150 1.00 98.75 410 GLN A C 1
ATOM 3142 O O . GLN A 1 410 ? 8.715 -19.690 9.230 1.00 98.75 410 GLN A O 1
ATOM 3147 N N . VAL A 1 411 ? 9.338 -17.889 10.419 1.00 98.69 411 VAL A N 1
ATOM 3148 C CA . VAL A 1 411 ? 10.631 -17.721 9.727 1.00 98.69 411 VAL A CA 1
ATOM 3149 C C . VAL A 1 411 ? 11.554 -18.911 10.003 1.00 98.69 411 VAL A C 1
ATOM 3151 O O . VAL A 1 411 ? 12.120 -19.463 9.060 1.00 98.69 411 VAL A O 1
ATOM 3154 N N . LEU A 1 412 ? 11.665 -19.368 11.257 1.00 98.75 412 LEU A N 1
ATOM 3155 C CA . LEU A 1 412 ? 12.443 -20.567 11.600 1.00 98.75 412 LEU A CA 1
ATOM 3156 C C . LEU A 1 412 ? 11.898 -21.818 10.905 1.00 98.75 412 LEU A C 1
ATOM 3158 O O . LEU A 1 412 ? 12.656 -22.578 10.311 1.00 98.75 412 LEU A O 1
ATOM 3162 N N . ARG A 1 413 ? 10.573 -22.013 10.914 1.00 98.75 413 ARG A N 1
ATOM 3163 C CA . ARG A 1 413 ? 9.923 -23.129 10.212 1.00 98.75 413 ARG A CA 1
ATOM 3164 C C . ARG A 1 413 ? 10.217 -23.102 8.713 1.00 98.75 413 ARG A C 1
ATOM 3166 O O . ARG A 1 413 ? 10.394 -24.166 8.123 1.00 98.75 413 ARG A O 1
ATOM 3173 N N . ALA A 1 414 ? 10.276 -21.918 8.106 1.00 98.75 414 ALA A N 1
ATOM 3174 C CA . ALA A 1 414 ? 10.596 -21.763 6.693 1.00 98.75 414 ALA A CA 1
ATOM 3175 C C . ALA A 1 414 ? 12.070 -22.096 6.410 1.00 98.75 414 ALA A C 1
ATOM 3177 O O . ALA A 1 414 ? 12.353 -22.784 5.431 1.00 98.75 414 ALA A O 1
ATOM 3178 N N . LEU A 1 415 ? 12.995 -21.686 7.289 1.00 98.62 415 LEU A N 1
ATOM 3179 C CA . LEU A 1 415 ? 14.412 -22.074 7.214 1.00 98.62 415 LEU A CA 1
ATOM 3180 C C . LEU A 1 415 ? 14.610 -23.591 7.363 1.00 98.62 415 LEU A C 1
ATOM 3182 O O . LEU A 1 415 ? 15.493 -24.158 6.728 1.00 98.62 415 LEU A O 1
ATOM 3186 N N . ASP A 1 416 ? 13.753 -24.245 8.147 1.00 98.44 416 ASP A N 1
ATOM 3187 C CA . ASP A 1 416 ? 13.661 -25.703 8.307 1.00 98.44 416 ASP A CA 1
ATOM 3188 C C . ASP A 1 416 ? 13.021 -26.421 7.094 1.00 98.44 416 ASP A C 1
ATOM 3190 O O . ASP A 1 416 ? 12.832 -27.640 7.118 1.00 98.44 416 ASP A O 1
ATOM 3194 N N . GLY A 1 417 ? 12.613 -25.691 6.049 1.00 98.38 417 GLY A N 1
ATOM 3195 C CA . GLY A 1 417 ? 11.950 -26.253 4.869 1.00 98.38 417 GLY A CA 1
ATOM 3196 C C . GLY A 1 417 ? 10.532 -26.775 5.132 1.00 98.38 417 GLY A C 1
ATOM 3197 O O . GLY A 1 417 ? 10.034 -27.628 4.394 1.00 98.38 417 GLY A O 1
ATOM 3198 N N . ARG A 1 418 ? 9.862 -26.307 6.193 1.00 98.75 418 ARG A N 1
ATOM 3199 C CA . ARG A 1 418 ? 8.496 -26.730 6.537 1.00 98.75 418 ARG A CA 1
ATOM 3200 C C . ARG A 1 418 ? 7.455 -25.924 5.770 1.00 98.75 418 ARG A C 1
ATOM 3202 O O . ARG A 1 418 ? 7.667 -24.781 5.379 1.00 98.75 418 ARG A O 1
ATOM 3209 N N . TYR A 1 419 ? 6.268 -26.512 5.636 1.00 98.69 419 TYR A N 1
ATOM 3210 C CA . TYR A 1 419 ? 5.108 -25.815 5.093 1.00 98.69 419 TYR A CA 1
ATOM 3211 C C . TYR A 1 419 ? 4.680 -24.644 5.993 1.00 98.69 419 TYR A C 1
ATOM 3213 O O . TYR A 1 419 ? 4.357 -24.837 7.175 1.00 98.69 419 TYR A O 1
ATOM 3221 N N . ILE A 1 420 ? 4.625 -23.454 5.393 1.00 98.75 420 ILE A N 1
ATOM 3222 C CA . ILE A 1 420 ? 4.068 -22.237 5.987 1.00 98.75 420 ILE A CA 1
ATOM 3223 C C . ILE A 1 420 ? 2.625 -22.091 5.521 1.00 98.75 420 ILE A C 1
ATOM 3225 O O . ILE A 1 420 ? 2.349 -22.064 4.321 1.00 98.75 420 ILE A O 1
ATOM 3229 N N . ALA A 1 421 ? 1.703 -22.020 6.481 1.00 98.31 421 ALA A N 1
ATOM 3230 C CA . ALA A 1 421 ? 0.280 -21.934 6.193 1.00 98.31 421 ALA A CA 1
ATOM 3231 C C . ALA A 1 421 ? -0.042 -20.646 5.430 1.00 98.31 421 ALA A C 1
ATOM 3233 O O . ALA A 1 421 ? 0.454 -19.574 5.769 1.00 98.31 421 ALA A O 1
ATOM 3234 N N . ALA A 1 422 ? -0.884 -20.756 4.406 1.00 98.31 422 ALA A N 1
ATOM 3235 C CA . ALA A 1 422 ? -1.403 -19.597 3.697 1.00 98.31 422 ALA A CA 1
ATOM 3236 C C . ALA A 1 422 ? -2.587 -18.967 4.453 1.00 98.31 422 ALA A C 1
ATOM 3238 O O . ALA A 1 422 ? -3.247 -19.615 5.267 1.00 98.31 422 ALA A O 1
ATOM 3239 N N . GLY A 1 423 ? -2.870 -17.704 4.154 1.00 97.00 423 GLY A N 1
ATOM 3240 C CA . GLY A 1 423 ? -4.006 -16.952 4.682 1.00 97.00 423 GLY A CA 1
ATOM 3241 C C . GLY A 1 423 ? -4.356 -15.775 3.772 1.00 97.00 423 GLY A C 1
ATOM 3242 O O . GLY A 1 423 ? -3.572 -15.469 2.877 1.00 97.00 423 GLY A O 1
ATOM 3243 N N . PRO A 1 424 ? -5.519 -15.135 3.940 1.00 95.44 424 PRO A N 1
ATOM 3244 C CA . PRO A 1 424 ? -5.838 -13.933 3.185 1.00 95.44 424 PRO A CA 1
ATOM 3245 C C . PRO A 1 424 ? -4.958 -12.762 3.639 1.00 95.44 424 PRO A C 1
ATOM 3247 O O . PRO A 1 424 ? -4.565 -12.678 4.800 1.00 95.44 424 PRO A O 1
ATOM 3250 N N . SER A 1 425 ? -4.697 -11.847 2.717 1.00 95.81 425 SER A N 1
ATOM 3251 C CA . SER A 1 425 ? -4.009 -10.571 2.945 1.00 95.81 425 SER A CA 1
ATOM 3252 C C . SER A 1 425 ? -4.978 -9.390 2.887 1.00 95.81 425 SER A C 1
ATOM 3254 O O . SER A 1 425 ? -5.988 -9.464 2.189 1.00 95.81 425 SER A O 1
ATOM 3256 N N . GLY A 1 426 ? -4.639 -8.271 3.522 1.00 93.94 426 GLY A N 1
ATOM 3257 C CA . GLY A 1 426 ? -5.462 -7.062 3.516 1.00 93.94 426 GLY A CA 1
ATOM 3258 C C . GLY A 1 426 ? -5.283 -6.232 4.781 1.00 93.94 426 GLY A C 1
ATOM 3259 O O . GLY A 1 426 ? -4.476 -6.561 5.648 1.00 93.94 426 GLY A O 1
ATOM 3260 N N . SER A 1 427 ? -6.025 -5.128 4.880 1.00 94.62 427 SER A N 1
ATOM 3261 C CA . SER A 1 427 ? -5.996 -4.299 6.087 1.00 94.62 427 SER A CA 1
ATOM 3262 C C . SER A 1 427 ? -6.957 -4.856 7.140 1.00 94.62 427 SER A C 1
ATOM 3264 O O . SER A 1 427 ? -8.162 -4.876 6.872 1.00 94.62 427 SER A O 1
ATOM 3266 N N . PRO A 1 428 ? -6.489 -5.223 8.350 1.00 95.81 428 PRO A N 1
ATOM 3267 C CA . PRO A 1 428 ? -7.390 -5.603 9.440 1.00 95.81 428 PRO A CA 1
ATOM 3268 C C . PRO A 1 428 ? -8.275 -4.428 9.897 1.00 95.81 428 PRO A C 1
ATOM 3270 O O . PRO A 1 428 ? -9.304 -4.653 10.519 1.00 95.81 428 PRO A O 1
ATOM 3273 N N . LEU A 1 429 ? -7.927 -3.188 9.526 1.00 95.94 429 LEU A N 1
ATOM 3274 C CA . LEU A 1 429 ? -8.699 -1.972 9.819 1.00 95.94 429 LEU A CA 1
ATOM 3275 C C . LEU A 1 429 ? -9.866 -1.731 8.845 1.00 95.94 429 LEU A C 1
ATOM 3277 O O . LEU A 1 429 ? -10.579 -0.746 8.973 1.00 95.94 429 LEU A O 1
ATOM 3281 N N . ARG A 1 430 ? -10.039 -2.584 7.825 1.00 91.62 430 ARG A N 1
ATOM 3282 C CA . ARG A 1 430 ? -11.135 -2.488 6.841 1.00 91.62 430 ARG A CA 1
ATOM 3283 C C . ARG A 1 430 ? -12.166 -3.606 7.011 1.00 91.62 430 ARG A C 1
ATOM 3285 O O . ARG A 1 430 ? -12.693 -4.114 6.028 1.00 91.62 430 ARG A O 1
ATOM 3292 N N . GLY A 1 431 ? -12.396 -4.044 8.249 1.00 90.75 431 GLY A N 1
ATOM 3293 C CA . GLY A 1 431 ? -13.385 -5.087 8.541 1.00 90.75 431 GLY A CA 1
ATOM 3294 C C . GLY A 1 431 ? -12.973 -6.503 8.125 1.00 90.75 431 GLY A C 1
ATOM 3295 O O . GLY A 1 431 ? -13.827 -7.382 8.016 1.00 90.75 431 GLY A O 1
ATOM 3296 N N . LEU A 1 432 ? -11.678 -6.729 7.863 1.00 91.62 432 LEU A N 1
ATOM 3297 C CA . LEU A 1 432 ? -11.120 -7.995 7.375 1.00 91.62 432 LEU A CA 1
ATOM 3298 C C . LEU A 1 432 ? -10.293 -8.705 8.455 1.00 91.62 432 LEU A C 1
ATOM 3300 O O . LEU A 1 432 ? -9.107 -8.968 8.283 1.00 91.62 432 LEU A O 1
ATOM 3304 N N . VAL A 1 433 ? -10.907 -9.050 9.587 1.00 95.75 433 VAL A N 1
ATOM 3305 C CA . VAL A 1 433 ? -10.210 -9.703 10.720 1.00 95.75 433 VAL A CA 1
ATOM 3306 C C . VAL A 1 433 ? -9.619 -11.076 10.363 1.00 95.75 433 VAL A C 1
ATOM 3308 O O . VAL A 1 433 ? -8.660 -11.530 10.985 1.00 95.75 433 VAL A O 1
ATOM 3311 N N . ASN A 1 434 ? -10.114 -11.735 9.312 1.00 93.56 434 ASN A N 1
ATOM 3312 C CA . ASN A 1 434 ? -9.579 -13.013 8.824 1.00 93.56 434 ASN A CA 1
ATOM 3313 C C . ASN A 1 434 ? -8.141 -12.925 8.256 1.00 93.56 434 ASN A C 1
ATOM 3315 O O . ASN A 1 434 ? -7.482 -13.964 8.097 1.00 93.56 434 ASN A O 1
ATOM 3319 N N . VAL A 1 435 ? -7.628 -11.715 7.986 1.00 95.94 435 VAL A N 1
ATOM 3320 C CA . VAL A 1 435 ? -6.206 -11.477 7.654 1.00 95.94 435 VAL A CA 1
ATOM 3321 C C . VAL A 1 435 ? -5.285 -11.657 8.863 1.00 95.94 435 VAL A C 1
ATOM 3323 O O . VAL A 1 435 ? -4.074 -11.762 8.697 1.00 95.94 435 VAL A O 1
ATOM 3326 N N . LEU A 1 436 ? -5.849 -11.805 10.062 1.00 97.38 436 LEU A N 1
ATOM 3327 C CA . LEU A 1 436 ? -5.152 -12.247 11.263 1.00 97.38 436 LEU A CA 1
ATOM 3328 C C . LEU A 1 436 ? -5.442 -13.744 11.534 1.00 97.38 436 LEU A C 1
ATOM 3330 O O . LEU A 1 436 ? -6.523 -14.243 11.186 1.00 97.38 436 LEU A O 1
ATOM 3334 N N . PRO A 1 437 ? -4.525 -14.495 12.172 1.00 98.12 437 PRO A N 1
ATOM 3335 C CA . PRO A 1 437 ? -3.207 -14.073 12.661 1.00 98.12 437 PRO A CA 1
ATOM 3336 C C . PRO A 1 437 ? -2.200 -13.833 11.528 1.00 98.12 437 PRO A C 1
ATOM 3338 O O . PRO A 1 437 ? -2.408 -14.291 10.405 1.00 98.12 437 PRO A O 1
ATOM 3341 N N . THR A 1 438 ? -1.105 -13.143 11.832 1.00 98.44 438 THR A N 1
ATOM 3342 C CA . THR A 1 438 ? 0.066 -13.030 10.949 1.00 98.44 438 THR A CA 1
ATOM 3343 C C . THR A 1 438 ? 0.996 -14.245 11.109 1.00 98.44 438 THR A C 1
ATOM 3345 O O . THR A 1 438 ? 0.652 -15.223 11.781 1.00 98.44 438 THR A O 1
ATOM 3348 N N . GLY A 1 439 ? 2.149 -14.253 10.441 1.00 98.31 439 GLY A N 1
ATOM 3349 C CA . GLY A 1 439 ? 3.047 -15.403 10.336 1.00 98.31 439 GLY A CA 1
ATOM 3350 C C . GLY A 1 439 ? 2.662 -16.374 9.211 1.00 98.31 439 GLY A C 1
ATOM 3351 O O . GLY A 1 439 ? 2.987 -17.562 9.266 1.00 98.31 439 GLY A O 1
ATOM 3352 N N . ARG A 1 440 ? 1.935 -15.909 8.192 1.00 98.69 440 ARG A N 1
ATOM 3353 C CA . ARG A 1 440 ? 1.394 -16.736 7.105 1.00 98.69 440 ARG A CA 1
ATOM 3354 C C . ARG A 1 440 ? 1.989 -16.380 5.750 1.00 98.69 440 ARG A C 1
ATOM 3356 O O . ARG A 1 440 ? 2.408 -15.259 5.486 1.00 98.69 440 ARG A O 1
ATOM 3363 N N . ASN A 1 441 ? 1.975 -17.346 4.840 1.00 98.62 441 ASN A N 1
ATOM 3364 C CA . ASN A 1 441 ? 2.374 -17.140 3.454 1.00 98.62 441 ASN A CA 1
ATOM 3365 C C . ASN A 1 441 ? 1.166 -16.686 2.627 1.00 98.62 441 ASN A C 1
ATOM 3367 O O . ASN A 1 441 ? 0.593 -17.488 1.881 1.00 98.62 441 ASN A O 1
ATOM 3371 N N . PHE A 1 442 ? 0.742 -15.429 2.798 1.00 98.25 442 PHE A N 1
ATOM 3372 C CA . PHE A 1 442 ? -0.572 -14.980 2.334 1.00 98.25 442 PHE A CA 1
ATOM 3373 C C . PHE A 1 442 ? -0.851 -15.213 0.839 1.00 98.25 442 PHE A C 1
ATOM 3375 O O . PHE A 1 442 ? 0.057 -15.284 0.001 1.00 98.25 442 PHE A O 1
ATOM 3382 N N . TYR A 1 443 ? -2.132 -15.292 0.494 1.00 96.75 443 TYR A N 1
ATOM 3383 C CA . TYR A 1 443 ? -2.669 -15.163 -0.858 1.00 96.75 443 TYR A CA 1
ATOM 3384 C C . TYR A 1 443 ? -3.518 -13.889 -0.958 1.00 96.75 443 TYR A C 1
ATOM 3386 O O . TYR A 1 443 ? -3.972 -13.364 0.054 1.00 96.75 443 TYR A O 1
ATOM 3394 N N . SER A 1 444 ? -3.745 -13.414 -2.184 1.00 92.31 444 SER A N 1
ATOM 3395 C CA . SER A 1 444 ? -4.550 -12.221 -2.459 1.00 92.31 444 SER A CA 1
ATOM 3396 C C . SER A 1 444 ? -6.002 -12.566 -2.812 1.00 92.31 444 SER A C 1
ATOM 3398 O O . SER A 1 444 ? -6.762 -12.978 -1.942 1.00 92.31 444 SER A O 1
ATOM 3400 N N . VAL A 1 445 ? -6.407 -12.421 -4.075 1.00 91.19 445 VAL A N 1
ATOM 3401 C CA . VAL A 1 445 ? -7.808 -12.553 -4.522 1.00 91.19 445 VAL A CA 1
ATOM 3402 C C . VAL A 1 445 ? -7.905 -13.340 -5.830 1.00 91.19 445 VAL A C 1
ATOM 3404 O O . VAL A 1 445 ? -6.906 -13.480 -6.540 1.00 91.19 445 VAL A O 1
ATOM 3407 N N . ASP A 1 446 ? -9.101 -13.837 -6.178 1.00 91.94 446 ASP A N 1
ATOM 3408 C CA . ASP A 1 446 ? -9.366 -14.325 -7.540 1.00 91.94 446 ASP A CA 1
ATOM 3409 C C . ASP A 1 446 ? -9.421 -13.115 -8.495 1.00 91.94 446 ASP A C 1
ATOM 3411 O O . ASP A 1 446 ? -10.368 -12.327 -8.422 1.00 91.94 446 ASP A O 1
ATOM 3415 N N . PRO A 1 447 ? -8.454 -12.950 -9.420 1.00 92.19 447 PRO A N 1
ATOM 3416 C CA . PRO A 1 447 ? -8.416 -11.797 -10.316 1.00 92.19 447 PRO A CA 1
ATOM 3417 C C . PRO A 1 447 ? -9.598 -11.739 -11.297 1.00 92.19 447 PRO A C 1
ATOM 3419 O O . PRO A 1 447 ? -9.785 -10.711 -11.942 1.00 92.19 447 PRO A O 1
ATOM 3422 N N . LYS A 1 448 ? -10.379 -12.820 -11.449 1.00 92.75 448 LYS A N 1
ATOM 3423 C CA . LYS A 1 448 ? -11.588 -12.855 -12.289 1.00 92.75 448 LYS A CA 1
ATOM 3424 C C . LYS A 1 448 ? -12.862 -12.441 -11.547 1.00 92.75 448 LYS A C 1
ATOM 3426 O O . LYS A 1 448 ? -13.907 -12.317 -12.176 1.00 92.75 448 LYS A O 1
ATOM 3431 N N . ALA A 1 449 ? -12.796 -12.253 -10.232 1.00 92.69 449 ALA A N 1
ATOM 3432 C CA . ALA A 1 449 ? -13.927 -11.845 -9.398 1.00 92.69 449 ALA A CA 1
ATOM 3433 C C . ALA A 1 449 ? -13.915 -10.344 -9.063 1.00 92.69 449 ALA A C 1
ATOM 3435 O O . ALA A 1 449 ? -14.549 -9.925 -8.099 1.00 92.69 449 ALA A O 1
ATOM 3436 N N . MET A 1 450 ? -13.184 -9.538 -9.845 1.00 93.94 450 MET A N 1
ATOM 3437 C CA . MET A 1 450 ? -13.065 -8.096 -9.638 1.00 93.94 450 MET A CA 1
ATOM 3438 C C . MET A 1 450 ? -13.667 -7.291 -10.805 1.00 93.94 450 MET A C 1
ATOM 3440 O O . MET A 1 450 ? -13.400 -7.645 -11.956 1.00 93.94 450 MET A O 1
ATOM 3444 N N . PRO A 1 451 ? -14.387 -6.187 -10.530 1.00 96.94 451 PRO A N 1
ATOM 3445 C CA . PRO A 1 451 ? -14.762 -5.732 -9.191 1.00 96.94 451 PRO A CA 1
ATOM 3446 C C . PRO A 1 451 ? -15.789 -6.672 -8.542 1.00 96.94 451 PRO A C 1
ATOM 3448 O O . PRO A 1 451 ? -16.601 -7.292 -9.230 1.00 96.94 451 PRO A O 1
ATOM 3451 N N . SER A 1 452 ? -15.751 -6.799 -7.216 1.00 93.94 452 SER A N 1
ATOM 3452 C CA . SER A 1 452 ? -16.833 -7.458 -6.471 1.00 93.94 452 SER A CA 1
ATOM 3453 C C . SER A 1 452 ? -18.111 -6.600 -6.487 1.00 93.94 452 SER A C 1
ATOM 3455 O O . SER A 1 452 ? -18.062 -5.422 -6.830 1.00 93.94 452 SER A O 1
ATOM 3457 N N . ARG A 1 453 ? -19.261 -7.157 -6.081 1.00 92.94 453 ARG A N 1
ATOM 3458 C CA . ARG A 1 453 ? -20.513 -6.380 -5.963 1.00 92.94 453 ARG A CA 1
ATOM 3459 C C . ARG A 1 453 ? -20.405 -5.237 -4.940 1.00 92.94 453 ARG A C 1
ATOM 3461 O O . ARG A 1 453 ? -20.864 -4.142 -5.224 1.00 92.94 453 ARG A O 1
ATOM 3468 N N . LEU A 1 454 ? -19.738 -5.472 -3.807 1.00 89.88 454 LEU A N 1
ATOM 3469 C CA . LEU A 1 454 ? -19.490 -4.427 -2.803 1.00 89.88 454 LEU A CA 1
ATOM 3470 C C . LEU A 1 454 ? -18.551 -3.343 -3.348 1.00 89.88 454 LEU A C 1
ATOM 3472 O O . LEU A 1 454 ? -18.838 -2.160 -3.226 1.00 89.88 454 LEU A O 1
ATOM 3476 N N . ALA A 1 455 ? -17.478 -3.749 -4.033 1.00 93.88 455 ALA A N 1
ATOM 3477 C CA . ALA A 1 455 ? -16.565 -2.808 -4.681 1.00 93.88 455 ALA A CA 1
ATOM 3478 C C . ALA A 1 455 ? -17.263 -1.983 -5.776 1.00 93.88 455 ALA A C 1
ATOM 3480 O O . ALA A 1 455 ? -16.917 -0.827 -5.993 1.00 93.88 455 ALA A O 1
ATOM 3481 N N . TRP A 1 456 ? -18.262 -2.556 -6.460 1.00 97.75 456 TRP A N 1
ATOM 3482 C CA . TRP A 1 456 ? -19.101 -1.823 -7.408 1.00 97.75 456 TRP A CA 1
ATOM 3483 C C . TRP A 1 456 ? -19.895 -0.702 -6.735 1.00 97.75 456 TRP A C 1
ATOM 3485 O O . TRP A 1 456 ? -19.866 0.424 -7.221 1.00 97.75 456 TRP A O 1
ATOM 3495 N N . GLU A 1 457 ? -20.554 -0.980 -5.609 1.00 95.25 457 GLU A N 1
ATOM 3496 C CA . GLU A 1 457 ? -21.285 0.038 -4.840 1.00 95.25 457 GLU A CA 1
ATOM 3497 C C . GLU A 1 457 ? -20.351 1.165 -4.377 1.00 95.25 457 GLU A C 1
ATOM 3499 O O . GLU A 1 457 ? -20.651 2.342 -4.583 1.00 95.25 457 GLU A O 1
ATOM 3504 N N . THR A 1 458 ? -19.179 0.814 -3.837 1.00 94.44 458 THR A N 1
ATOM 3505 C CA . THR A 1 458 ? -18.161 1.791 -3.427 1.00 94.44 458 THR A CA 1
ATOM 3506 C C . THR A 1 458 ? -17.633 2.605 -4.608 1.00 94.44 458 THR A C 1
ATOM 3508 O O . THR A 1 458 ? -17.577 3.828 -4.522 1.00 94.44 458 THR A O 1
ATOM 3511 N N . GLY A 1 459 ? -17.299 1.969 -5.733 1.00 97.75 459 GLY A N 1
ATOM 3512 C CA . GLY A 1 459 ? -16.799 2.665 -6.921 1.00 97.75 459 GLY A CA 1
ATOM 3513 C C . GLY A 1 459 ? -17.825 3.613 -7.549 1.00 97.75 459 GLY A C 1
ATOM 3514 O O . GLY A 1 459 ? -17.452 4.685 -8.021 1.00 97.75 459 GLY A O 1
ATOM 3515 N N . VAL A 1 460 ? -19.119 3.272 -7.509 1.00 98.38 460 VAL A N 1
ATOM 3516 C CA . VAL A 1 460 ? -20.199 4.188 -7.917 1.00 98.38 460 VAL A CA 1
ATOM 3517 C C . VAL A 1 460 ? -20.246 5.406 -6.995 1.00 98.38 460 VAL A C 1
ATOM 3519 O O . VAL A 1 460 ? -20.236 6.531 -7.487 1.00 98.38 460 VAL A O 1
ATOM 3522 N N . ALA A 1 461 ? -20.209 5.201 -5.675 1.00 97.06 461 ALA A N 1
ATOM 3523 C CA . ALA A 1 461 ? -20.196 6.301 -4.711 1.00 97.06 461 ALA A CA 1
ATOM 3524 C C . ALA A 1 461 ? -18.966 7.215 -4.877 1.00 97.06 461 ALA A C 1
ATOM 3526 O O . ALA A 1 461 ? -19.089 8.437 -4.797 1.00 97.06 461 ALA A O 1
ATOM 3527 N N . MET A 1 462 ? -17.791 6.642 -5.165 1.00 97.81 462 MET A N 1
ATOM 3528 C CA . MET A 1 462 ? -16.572 7.400 -5.471 1.00 97.81 462 MET A CA 1
ATOM 3529 C C . MET A 1 462 ? -16.735 8.251 -6.735 1.00 97.81 462 MET A C 1
ATOM 3531 O O . MET A 1 462 ? -16.453 9.449 -6.702 1.00 97.81 462 MET A O 1
ATOM 3535 N N . ALA A 1 463 ? -17.250 7.662 -7.821 1.00 98.38 463 ALA A N 1
ATOM 3536 C CA . ALA A 1 463 ? -17.491 8.377 -9.070 1.00 98.38 463 ALA A CA 1
ATOM 3537 C C . ALA A 1 463 ? -18.492 9.527 -8.878 1.00 98.38 463 ALA A C 1
ATOM 3539 O O . ALA A 1 463 ? -18.239 10.646 -9.323 1.00 98.38 463 ALA A O 1
ATOM 3540 N N . ASP A 1 464 ? -19.604 9.283 -8.186 1.00 98.06 464 ASP A N 1
ATOM 3541 C CA . ASP A 1 464 ? -20.622 10.305 -7.941 1.00 98.06 464 ASP A CA 1
ATOM 3542 C C . ASP A 1 464 ? -20.089 11.435 -7.050 1.00 98.06 464 ASP A C 1
ATOM 3544 O O . ASP A 1 464 ? -20.319 12.606 -7.355 1.00 98.06 464 ASP A O 1
ATOM 3548 N N . SER A 1 465 ? -19.312 11.109 -6.011 1.00 97.12 465 SER A N 1
ATOM 3549 C CA . SER A 1 465 ? -18.660 12.095 -5.138 1.00 97.12 465 SER A CA 1
ATOM 3550 C C . SER A 1 465 ? -17.666 12.976 -5.905 1.00 97.12 465 SER A C 1
ATOM 3552 O O . SER A 1 465 ? -17.733 14.207 -5.827 1.00 97.12 465 SER A O 1
ATOM 3554 N N . LEU A 1 466 ? -16.805 12.371 -6.735 1.00 98.25 466 LEU A N 1
ATOM 3555 C CA . LEU A 1 466 ? -15.856 13.094 -7.588 1.00 98.25 466 LEU A CA 1
ATOM 3556 C C . LEU A 1 466 ? -16.579 14.059 -8.533 1.00 98.25 466 LEU A C 1
ATOM 3558 O O . LEU A 1 466 ? -16.196 15.225 -8.661 1.00 98.25 466 LEU A O 1
ATOM 3562 N N . LEU A 1 467 ? -17.633 13.584 -9.199 1.00 98.25 467 LEU A N 1
ATOM 3563 C CA . LEU A 1 467 ? -18.385 14.382 -10.162 1.00 98.25 467 LEU A CA 1
ATOM 3564 C C . LEU A 1 467 ? -19.195 15.494 -9.488 1.00 98.25 467 LEU A C 1
ATOM 3566 O O . LEU A 1 467 ? -19.249 16.605 -10.019 1.00 98.25 467 LEU A O 1
ATOM 3570 N N . ALA A 1 468 ? -19.794 15.222 -8.327 1.00 97.56 468 ALA A N 1
ATOM 3571 C CA . ALA A 1 468 ? -20.495 16.222 -7.530 1.00 97.56 468 ALA A CA 1
ATOM 3572 C C . ALA A 1 468 ? -19.540 17.336 -7.089 1.00 97.56 468 ALA A C 1
ATOM 3574 O O . ALA A 1 468 ? -19.856 18.513 -7.273 1.00 97.56 468 ALA A O 1
ATOM 3575 N N . ARG A 1 469 ? -18.346 16.974 -6.601 1.00 94.81 469 ARG A N 1
ATOM 3576 C CA . ARG A 1 469 ? -17.313 17.937 -6.214 1.00 94.81 469 ARG A CA 1
ATOM 3577 C C . ARG A 1 469 ? -16.871 18.804 -7.392 1.00 94.81 469 ARG A C 1
ATOM 3579 O O . ARG A 1 469 ? -16.921 20.024 -7.296 1.00 94.81 469 ARG A O 1
ATOM 3586 N N . TYR A 1 470 ? -16.512 18.197 -8.524 1.00 97.56 470 TYR A N 1
ATOM 3587 C CA . TYR A 1 470 ? -16.09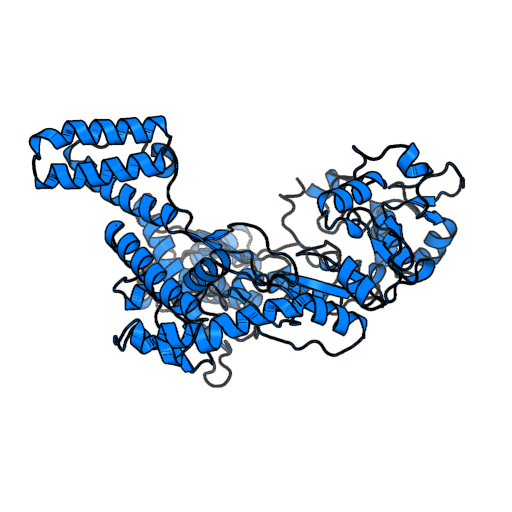7 18.956 -9.709 1.00 97.56 470 TYR A CA 1
ATOM 3588 C C . TYR A 1 470 ? -17.198 19.914 -10.185 1.00 97.56 470 TYR A C 1
ATOM 3590 O O . TYR A 1 470 ? -16.936 21.064 -10.531 1.00 97.56 470 TYR A O 1
ATOM 3598 N N . ARG A 1 471 ? -18.454 19.461 -10.182 1.00 96.31 471 ARG A N 1
ATOM 3599 C CA . ARG A 1 471 ? -19.580 20.288 -10.615 1.00 96.31 471 ARG A CA 1
ATOM 3600 C C . ARG A 1 471 ? -19.877 21.431 -9.644 1.00 96.31 471 ARG A C 1
ATOM 3602 O O . ARG A 1 471 ? -20.286 22.493 -10.104 1.00 96.31 471 ARG A O 1
ATOM 3609 N N . ALA A 1 472 ? -19.675 21.235 -8.342 1.00 95.25 472 ALA A N 1
ATOM 3610 C CA . ALA A 1 472 ? -19.767 22.312 -7.360 1.00 95.25 472 ALA A CA 1
ATOM 3611 C C . ALA A 1 472 ? -18.700 23.391 -7.613 1.00 95.25 472 ALA A C 1
ATOM 3613 O O . ALA A 1 472 ? -19.022 24.576 -7.593 1.00 95.25 472 ALA A O 1
ATOM 3614 N N . ASP A 1 473 ? -17.473 22.975 -7.939 1.00 93.25 473 ASP A N 1
ATOM 3615 C CA . ASP A 1 473 ? -16.339 23.883 -8.139 1.00 93.25 473 ASP A CA 1
ATOM 3616 C C . ASP A 1 473 ? -16.383 24.615 -9.503 1.00 93.25 473 ASP A C 1
ATOM 3618 O O . ASP A 1 473 ? -15.981 25.774 -9.599 1.00 93.25 473 ASP A O 1
ATOM 3622 N N . TYR A 1 474 ? -16.885 23.968 -10.567 1.00 95.56 474 TYR A N 1
ATOM 3623 C CA . TYR A 1 474 ? -16.784 24.475 -11.951 1.00 95.56 474 TYR A CA 1
ATOM 3624 C C . TYR A 1 474 ? -18.121 24.645 -12.695 1.00 95.56 474 TYR A C 1
ATOM 3626 O O . TYR A 1 474 ? -18.143 25.180 -13.804 1.00 95.56 474 TYR A O 1
ATOM 3634 N N . GLY A 1 475 ? -19.243 24.195 -12.128 1.00 96.44 475 GLY A N 1
ATOM 3635 C CA . GLY A 1 475 ? -20.591 24.356 -12.694 1.00 96.44 475 GLY A CA 1
ATOM 3636 C C . GLY A 1 475 ? -20.965 23.418 -13.854 1.00 96.44 475 GLY A C 1
ATOM 3637 O O . GLY A 1 475 ? -22.133 23.387 -14.247 1.00 96.44 475 GLY A O 1
ATOM 3638 N N . ASP A 1 476 ? -20.028 22.626 -14.382 1.00 96.69 476 ASP A N 1
ATOM 3639 C CA . ASP A 1 476 ? -20.239 21.655 -15.472 1.00 96.69 476 ASP A CA 1
ATOM 3640 C C . ASP A 1 476 ? -19.583 20.302 -15.135 1.00 96.69 476 ASP A C 1
ATOM 3642 O O . ASP A 1 476 ? -18.848 20.175 -14.157 1.00 96.69 476 ASP A O 1
ATOM 3646 N N . TRP A 1 477 ? -19.858 19.271 -15.933 1.00 98.00 477 TRP A N 1
ATOM 3647 C CA . TRP A 1 477 ? -19.221 17.962 -15.808 1.00 98.00 477 TRP A CA 1
ATOM 3648 C C . TRP A 1 477 ? -17.783 17.977 -16.347 1.00 98.00 477 TRP A C 1
ATOM 3650 O O . TRP A 1 477 ? -17.529 18.583 -17.397 1.00 98.00 477 TRP A O 1
ATOM 3660 N N . PRO A 1 478 ? -16.846 17.242 -15.720 1.00 98.38 478 PRO A N 1
ATOM 3661 C CA . PRO A 1 478 ? -15.513 17.086 -16.280 1.00 98.38 478 PRO A CA 1
ATOM 3662 C C . PRO A 1 478 ? -15.600 16.325 -17.605 1.00 98.38 478 PRO A C 1
ATOM 3664 O O . PRO A 1 478 ? -16.301 15.320 -17.724 1.00 98.38 478 PRO A O 1
ATOM 3667 N N . ARG A 1 479 ? -14.866 16.793 -18.618 1.00 98.38 479 ARG A N 1
ATOM 3668 C CA . ARG A 1 479 ? -14.840 16.133 -19.935 1.00 98.38 479 ARG A CA 1
ATOM 3669 C C . ARG A 1 479 ? -14.065 14.816 -19.898 1.00 98.38 479 ARG A C 1
ATOM 3671 O O . ARG A 1 479 ? -14.436 13.874 -20.591 1.00 98.38 479 ARG A O 1
ATOM 3678 N N . SER A 1 480 ? -13.020 14.747 -19.074 1.00 98.69 480 SER A N 1
ATOM 3679 C CA . SER A 1 480 ? -12.237 13.536 -18.833 1.00 98.69 480 SER A CA 1
ATOM 3680 C C . SER A 1 480 ? -11.704 13.505 -17.400 1.00 98.69 480 SER A C 1
ATOM 3682 O O . SER A 1 480 ? -11.354 14.549 -16.853 1.00 98.69 480 SER A O 1
ATOM 3684 N N . VAL A 1 481 ? -11.566 12.305 -16.834 1.00 98.75 481 VAL A N 1
ATOM 3685 C CA . VAL A 1 481 ? -10.913 12.044 -15.540 1.00 98.75 481 VAL A CA 1
ATOM 3686 C C . VAL A 1 481 ? -9.643 11.215 -15.755 1.00 98.75 481 VAL A C 1
ATOM 3688 O O . VAL A 1 481 ? -9.629 10.287 -16.563 1.00 98.75 481 VAL A O 1
ATOM 3691 N N . GLY A 1 482 ? -8.557 11.557 -15.059 1.00 98.44 482 GLY A N 1
ATOM 3692 C CA . GLY A 1 482 ? -7.320 10.772 -15.037 1.00 98.44 482 GLY A CA 1
ATOM 3693 C C . GLY A 1 482 ? -7.209 9.973 -13.741 1.00 98.44 482 GLY A C 1
ATOM 3694 O O . GLY A 1 482 ? -7.196 10.576 -12.673 1.00 98.44 482 GLY A O 1
ATOM 3695 N N . LEU A 1 483 ? -7.097 8.644 -13.820 1.00 97.69 483 LEU A N 1
ATOM 3696 C CA . LEU A 1 483 ? -7.068 7.764 -12.644 1.00 97.69 483 LEU A CA 1
ATOM 3697 C C . LEU A 1 483 ? -5.842 6.844 -12.654 1.00 97.69 483 LEU A C 1
ATOM 3699 O O . LEU A 1 483 ? -5.502 6.248 -13.677 1.00 97.69 483 LEU A O 1
ATOM 3703 N N . SER A 1 484 ? -5.171 6.710 -11.506 1.00 96.56 484 SER A N 1
ATOM 3704 C CA . SER A 1 484 ? -4.040 5.788 -11.335 1.00 96.56 484 SER A CA 1
ATOM 3705 C C . SER A 1 484 ? -4.479 4.514 -10.618 1.00 96.56 484 SER A C 1
ATOM 3707 O O . SER A 1 484 ? -4.790 4.559 -9.435 1.00 96.56 484 SER A O 1
ATOM 3709 N N . ALA A 1 485 ? -4.445 3.374 -11.308 1.00 93.81 485 ALA A N 1
ATOM 3710 C CA . ALA A 1 485 ? -4.892 2.089 -10.775 1.00 93.81 485 ALA A CA 1
ATOM 3711 C C . ALA A 1 485 ? -3.707 1.208 -10.342 1.00 93.81 485 ALA A C 1
ATOM 3713 O O . ALA A 1 485 ? -2.801 0.889 -11.128 1.00 93.81 485 ALA A O 1
ATOM 3714 N N . TRP A 1 486 ? -3.728 0.776 -9.079 1.00 92.81 486 TRP A N 1
ATOM 3715 C CA . TRP A 1 486 ? -2.661 -0.013 -8.461 1.00 92.81 486 TRP A CA 1
ATOM 3716 C C . TRP A 1 486 ? -3.148 -1.412 -8.100 1.00 92.81 486 TRP A C 1
ATOM 3718 O O . TRP A 1 486 ? -4.206 -1.585 -7.503 1.00 92.81 486 TRP A O 1
ATOM 3728 N N . GLY A 1 487 ? -2.341 -2.438 -8.395 1.00 90.44 487 GLY A N 1
ATOM 3729 C CA . GLY A 1 487 ? -2.733 -3.814 -8.078 1.00 90.44 487 GLY A CA 1
ATOM 3730 C C . GLY A 1 487 ? -2.906 -4.064 -6.574 1.00 90.44 487 GLY A C 1
ATOM 3731 O O . GLY A 1 487 ? -3.782 -4.827 -6.187 1.00 90.44 487 GLY A O 1
ATOM 3732 N N . THR A 1 488 ? -2.133 -3.381 -5.722 1.00 88.94 488 THR A N 1
ATOM 3733 C CA . THR A 1 488 ? -2.277 -3.487 -4.259 1.00 88.94 488 THR A CA 1
ATOM 3734 C C . THR A 1 488 ? -3.612 -2.905 -3.771 1.00 88.94 488 THR A C 1
ATOM 3736 O O . THR A 1 488 ? -4.270 -3.507 -2.928 1.00 88.94 488 THR A O 1
ATOM 3739 N N . SER A 1 489 ? -4.088 -1.799 -4.361 1.00 89.94 489 SER A N 1
ATOM 3740 C CA . SER A 1 489 ? -5.416 -1.237 -4.072 1.00 89.94 489 SER A CA 1
ATOM 3741 C C . SER A 1 489 ? -6.518 -2.214 -4.465 1.00 89.94 489 SER A C 1
ATOM 3743 O O . SER A 1 489 ? -7.308 -2.597 -3.607 1.00 89.94 489 SER A O 1
ATOM 3745 N N . ALA A 1 490 ? -6.484 -2.731 -5.697 1.00 92.75 490 ALA A N 1
ATOM 3746 C CA . ALA A 1 490 ? -7.468 -3.702 -6.173 1.00 92.75 490 ALA A CA 1
ATOM 3747 C C . ALA A 1 490 ? -7.531 -4.976 -5.306 1.00 92.75 490 ALA A C 1
ATOM 3749 O O . ALA A 1 490 ? -8.614 -5.489 -5.047 1.00 92.75 490 ALA A O 1
ATOM 3750 N N . MET A 1 491 ? -6.392 -5.467 -4.803 1.00 92.81 491 MET A N 1
ATOM 3751 C CA . MET A 1 491 ? -6.358 -6.618 -3.887 1.00 92.81 491 MET A CA 1
ATOM 3752 C C . MET A 1 491 ? -6.925 -6.306 -2.499 1.00 92.81 491 MET A C 1
ATOM 3754 O O . MET A 1 491 ? -7.521 -7.186 -1.888 1.00 92.81 491 MET A O 1
ATOM 3758 N N . ARG A 1 492 ? -6.741 -5.081 -1.990 1.00 89.38 492 ARG A N 1
ATOM 3759 C CA . ARG A 1 492 ? -7.255 -4.670 -0.672 1.00 89.38 492 ARG A CA 1
ATOM 3760 C C . ARG A 1 492 ? -8.758 -4.420 -0.678 1.00 89.38 492 ARG A C 1
ATOM 3762 O O . ARG A 1 492 ? -9.396 -4.631 0.347 1.00 89.38 492 ARG A O 1
ATOM 3769 N N . THR A 1 493 ? -9.300 -3.953 -1.798 1.00 89.75 493 THR A N 1
ATOM 3770 C CA . THR A 1 493 ? -10.698 -3.512 -1.892 1.00 89.75 493 THR A CA 1
ATOM 3771 C C . THR A 1 493 ? -11.573 -4.420 -2.746 1.00 89.75 493 THR A C 1
ATOM 3773 O O . THR A 1 493 ? -12.781 -4.253 -2.811 1.00 89.75 493 THR A O 1
ATOM 3776 N N . SER A 1 494 ? -10.987 -5.427 -3.396 1.00 92.06 494 SER A N 1
ATOM 3777 C CA . SER A 1 494 ? -11.663 -6.229 -4.423 1.00 92.06 494 SER A CA 1
ATOM 3778 C C . SER A 1 494 ? -12.142 -5.412 -5.633 1.00 92.06 494 SER A C 1
ATOM 3780 O O . SER A 1 494 ? -13.030 -5.870 -6.356 1.00 92.06 494 SER A O 1
ATOM 3782 N N . GLY A 1 495 ? -11.536 -4.244 -5.884 1.00 95.62 495 GLY A N 1
ATOM 3783 C CA . GLY A 1 495 ? -11.629 -3.532 -7.158 1.00 95.62 495 GLY A CA 1
ATOM 3784 C C . GLY A 1 495 ? -12.351 -2.181 -7.172 1.00 95.62 495 GLY A C 1
ATOM 3785 O O . GLY A 1 495 ? -12.903 -1.860 -8.219 1.00 95.62 495 GLY A O 1
ATOM 3786 N N . ASP A 1 496 ? -12.331 -1.394 -6.092 1.00 96.75 496 ASP A N 1
ATOM 3787 C CA . ASP A 1 496 ? -12.972 -0.058 -6.044 1.00 96.75 496 ASP A CA 1
ATOM 3788 C C . ASP A 1 496 ? -12.552 0.848 -7.220 1.00 96.75 496 ASP A C 1
ATOM 3790 O O . ASP A 1 496 ? -13.407 1.282 -7.985 1.00 96.75 496 ASP A O 1
ATOM 3794 N N . ASP A 1 497 ? -11.242 1.026 -7.455 1.00 97.19 497 ASP A N 1
ATOM 3795 C CA . ASP A 1 497 ? -10.708 1.826 -8.577 1.00 97.19 497 ASP A CA 1
ATOM 3796 C C . ASP A 1 497 ? -11.241 1.353 -9.948 1.00 97.19 497 ASP A C 1
ATOM 3798 O O . ASP A 1 497 ? -11.432 2.134 -10.876 1.00 97.19 497 ASP A O 1
ATOM 3802 N N . ILE A 1 498 ? -11.460 0.041 -10.104 1.00 98.31 498 ILE A N 1
ATOM 3803 C CA . ILE A 1 498 ? -11.958 -0.558 -11.352 1.00 98.31 498 ILE A CA 1
ATOM 3804 C C . ILE A 1 498 ? -13.439 -0.223 -11.519 1.00 98.31 498 ILE A C 1
ATOM 3806 O O . ILE A 1 498 ? -13.875 0.134 -12.613 1.00 98.31 498 ILE A O 1
ATOM 3810 N N . ALA A 1 499 ? -14.205 -0.342 -10.435 1.00 98.62 499 ALA A N 1
ATOM 3811 C CA . ALA A 1 499 ? -15.610 0.018 -10.407 1.00 98.62 499 ALA A CA 1
ATOM 3812 C C . ALA A 1 499 ? -15.829 1.516 -10.648 1.00 98.62 499 ALA A C 1
ATOM 3814 O O . ALA A 1 499 ? -16.733 1.858 -11.401 1.00 98.62 499 ALA A O 1
ATOM 3815 N N . GLU A 1 500 ? -14.984 2.391 -10.097 1.00 98.75 500 GLU A N 1
ATOM 3816 C CA . GLU A 1 500 ? -15.048 3.839 -10.328 1.00 98.75 500 GLU A CA 1
ATOM 3817 C C . GLU A 1 500 ? -14.884 4.178 -11.817 1.00 98.75 500 GLU A C 1
ATOM 3819 O O . GLU A 1 500 ? -15.702 4.903 -12.385 1.00 98.75 500 GLU A O 1
ATOM 3824 N N . VAL A 1 501 ? -13.892 3.584 -12.496 1.00 98.81 501 VAL A N 1
ATOM 3825 C CA . VAL A 1 501 ? -13.712 3.757 -13.950 1.00 98.81 501 VAL A CA 1
ATOM 3826 C C . VAL A 1 501 ? -14.959 3.305 -14.715 1.00 98.81 501 VAL A C 1
ATOM 3828 O O . VAL A 1 501 ? -15.455 4.028 -15.580 1.00 98.81 501 VAL A O 1
ATOM 3831 N N . LEU A 1 502 ? -15.486 2.120 -14.400 1.00 98.88 502 LEU A N 1
ATOM 3832 C CA . LEU A 1 502 ? -16.688 1.587 -15.043 1.00 98.88 502 LEU A CA 1
ATOM 3833 C C . LEU A 1 502 ? -17.918 2.483 -14.791 1.00 98.88 502 LEU A C 1
ATOM 3835 O O . LEU A 1 502 ? -18.678 2.757 -15.722 1.00 98.88 502 LEU A O 1
ATOM 3839 N N . ALA A 1 503 ? -18.080 3.008 -13.576 1.00 98.81 503 ALA A N 1
ATOM 3840 C CA . ALA A 1 503 ? -19.163 3.913 -13.206 1.00 98.81 503 ALA A CA 1
ATOM 3841 C C . ALA A 1 503 ? -19.074 5.257 -13.947 1.00 98.81 503 ALA A C 1
ATOM 3843 O O . ALA A 1 503 ? -20.083 5.733 -14.474 1.00 98.81 503 ALA A O 1
ATOM 3844 N N . LEU A 1 504 ? -17.882 5.852 -14.072 1.00 98.88 504 LEU A N 1
ATOM 3845 C CA . LEU A 1 504 ? -17.662 7.085 -14.843 1.00 98.88 504 LEU A CA 1
ATOM 3846 C C . LEU A 1 504 ? -18.079 6.919 -16.315 1.00 98.88 504 LEU A C 1
ATOM 3848 O O . LEU A 1 504 ? -18.819 7.758 -16.845 1.00 98.88 504 LEU A O 1
ATOM 3852 N N . LEU A 1 505 ? -17.703 5.790 -16.928 1.00 98.88 505 LEU A N 1
ATOM 3853 C CA . LEU A 1 505 ? -18.091 5.403 -18.293 1.00 98.88 505 LEU A CA 1
ATOM 3854 C C . LEU A 1 505 ? -19.591 5.064 -18.426 1.00 98.88 505 LEU A C 1
ATOM 3856 O O . LEU A 1 505 ? -20.143 5.055 -19.531 1.00 98.88 505 LEU A O 1
ATOM 3860 N N . GLY A 1 506 ? -20.268 4.772 -17.314 1.00 98.75 506 GLY A N 1
ATOM 3861 C CA . GLY A 1 506 ? -21.652 4.304 -17.300 1.00 98.75 506 GLY A CA 1
ATOM 3862 C C . GLY A 1 506 ? -21.788 2.859 -17.786 1.00 98.75 506 GLY A C 1
ATOM 3863 O O . GLY A 1 506 ? -22.688 2.553 -18.569 1.00 98.75 506 GLY A O 1
ATOM 3864 N N . VAL A 1 507 ? -20.877 1.980 -17.370 1.00 98.88 507 VAL A N 1
ATOM 3865 C CA . VAL A 1 507 ? -20.859 0.551 -17.711 1.00 98.88 507 VAL A CA 1
ATOM 3866 C C . VAL A 1 507 ? -20.970 -0.272 -16.434 1.00 98.88 507 VAL A C 1
ATOM 3868 O O . VAL A 1 507 ? -20.198 -0.087 -15.502 1.00 98.88 507 VAL A O 1
ATOM 3871 N N . ARG A 1 508 ? -21.916 -1.207 -16.394 1.00 98.50 508 ARG A N 1
ATOM 3872 C CA . ARG A 1 508 ? -22.151 -2.115 -15.273 1.00 98.50 508 ARG A CA 1
ATOM 3873 C C . ARG A 1 508 ? -21.446 -3.457 -15.523 1.00 98.50 508 ARG A C 1
ATOM 3875 O O . ARG A 1 508 ? -21.642 -4.045 -16.590 1.00 98.50 508 ARG A O 1
ATOM 3882 N N . PRO A 1 509 ? -20.652 -3.981 -14.573 1.00 98.06 509 PRO A N 1
ATOM 3883 C CA . PRO A 1 509 ? -20.160 -5.350 -14.647 1.00 98.06 509 PRO A CA 1
ATOM 3884 C C . PRO A 1 509 ? -21.295 -6.363 -14.455 1.00 98.06 509 PRO A C 1
ATOM 3886 O O . PRO A 1 509 ? -22.242 -6.132 -13.706 1.00 98.06 509 PRO A O 1
ATOM 3889 N N . VAL A 1 510 ? -21.191 -7.505 -15.133 1.00 97.75 510 VAL A N 1
ATOM 3890 C CA . VAL A 1 510 ? -22.130 -8.629 -15.020 1.00 97.75 510 VAL A CA 1
ATOM 3891 C C . VAL A 1 510 ? -21.418 -9.785 -14.335 1.00 97.75 510 VAL A C 1
ATOM 3893 O O . VAL A 1 510 ? -20.345 -10.196 -14.779 1.00 97.75 510 VAL A O 1
ATOM 3896 N N . TRP A 1 511 ? -22.014 -10.324 -13.272 1.00 97.62 511 TRP A N 1
ATOM 3897 C CA . TRP A 1 511 ? -21.440 -11.421 -12.491 1.00 97.62 511 TRP A CA 1
ATOM 3898 C C . TRP A 1 511 ? -22.150 -12.746 -12.751 1.00 97.62 511 TRP A C 1
ATOM 3900 O O . TRP A 1 511 ? -23.370 -12.789 -12.882 1.00 97.62 511 TRP A O 1
ATOM 3910 N N . ASP A 1 512 ? -21.381 -13.833 -12.745 1.00 95.44 512 ASP A N 1
ATOM 3911 C CA . ASP A 1 512 ? -21.912 -15.172 -12.500 1.00 95.44 512 ASP A CA 1
ATOM 3912 C C . ASP A 1 512 ? -22.144 -15.351 -10.995 1.00 95.44 512 ASP A C 1
ATOM 3914 O O . ASP A 1 512 ? -21.211 -15.196 -10.205 1.00 95.44 512 ASP A O 1
ATOM 3918 N N . ASP A 1 513 ? -23.371 -15.672 -10.583 1.00 89.62 513 ASP A N 1
ATOM 3919 C CA . ASP A 1 513 ? -23.730 -15.733 -9.160 1.00 89.62 513 ASP A CA 1
ATOM 3920 C C . ASP A 1 513 ? -23.051 -16.887 -8.413 1.00 89.62 513 ASP A C 1
ATOM 3922 O O . ASP A 1 513 ? -22.752 -16.759 -7.223 1.00 89.62 513 ASP A O 1
ATOM 3926 N N . ALA A 1 514 ? -22.763 -17.997 -9.099 1.00 89.62 514 ALA A N 1
ATOM 3927 C CA . ALA A 1 514 ? -22.161 -19.169 -8.476 1.00 89.62 514 ALA A CA 1
ATOM 3928 C C . ALA A 1 514 ? -20.670 -18.951 -8.191 1.00 89.62 514 ALA A C 1
ATOM 3930 O O . ALA A 1 514 ? -20.204 -19.181 -7.075 1.00 89.62 514 ALA A O 1
ATOM 3931 N N . SER A 1 515 ? -19.907 -18.489 -9.185 1.00 90.31 515 SER A N 1
ATOM 3932 C CA . SER A 1 515 ? -18.469 -18.263 -9.043 1.00 90.31 515 SER A CA 1
ATOM 3933 C C . SER A 1 515 ? -18.116 -16.852 -8.575 1.00 90.31 515 SER A C 1
ATOM 3935 O O . SER A 1 515 ? -16.945 -16.587 -8.313 1.00 90.31 515 SER A O 1
ATOM 3937 N N . ARG A 1 516 ? -19.090 -15.930 -8.531 1.00 91.81 516 ARG A N 1
ATOM 3938 C CA . ARG A 1 516 ? -18.912 -14.485 -8.281 1.00 91.81 516 ARG A CA 1
ATOM 3939 C C . ARG A 1 516 ? -17.955 -13.794 -9.259 1.00 91.81 516 ARG A C 1
ATOM 3941 O O . ARG A 1 516 ? -17.421 -12.728 -8.963 1.00 91.81 516 ARG A O 1
ATOM 3948 N N . ARG A 1 517 ? -17.705 -14.401 -10.423 1.00 95.19 517 ARG A N 1
ATOM 3949 C CA . ARG A 1 517 ? -16.761 -13.866 -11.416 1.00 95.19 517 ARG A CA 1
ATOM 3950 C C . ARG A 1 517 ? -17.455 -12.865 -12.310 1.00 95.19 517 ARG A C 1
ATOM 3952 O O . ARG A 1 517 ? -18.622 -13.056 -12.631 1.00 95.19 517 ARG A O 1
ATOM 3959 N N . VAL A 1 518 ? -16.721 -11.854 -12.755 1.00 96.00 518 VAL A N 1
ATOM 3960 C CA . VAL A 1 518 ? -17.203 -10.951 -13.799 1.00 96.00 518 VAL A CA 1
ATOM 3961 C C . VAL A 1 518 ? -17.143 -11.691 -15.134 1.00 96.00 518 VAL A C 1
ATOM 3963 O O . VAL A 1 518 ? -16.091 -12.200 -15.527 1.00 96.00 518 VAL A O 1
ATOM 3966 N N . VAL A 1 519 ? -18.287 -11.788 -15.806 1.00 96.44 519 VAL A N 1
ATOM 3967 C CA . VAL A 1 519 ? -18.479 -12.546 -17.054 1.00 96.44 519 VAL A CA 1
ATOM 3968 C C . VAL A 1 519 ? -18.898 -11.671 -18.232 1.00 96.44 519 VAL A C 1
ATOM 3970 O O . VAL A 1 519 ? -18.869 -12.137 -19.368 1.00 96.44 519 VAL A O 1
ATOM 3973 N N . GLY A 1 520 ? -19.259 -10.412 -17.986 1.00 96.38 520 GLY A N 1
ATOM 3974 C CA . GLY A 1 520 ? -19.676 -9.488 -19.032 1.00 96.38 520 GLY A CA 1
ATOM 3975 C C . GLY A 1 520 ? -19.745 -8.041 -18.563 1.00 96.38 520 GLY A C 1
ATOM 3976 O O . GLY A 1 520 ? -19.479 -7.732 -17.401 1.00 96.38 520 GLY A O 1
ATOM 3977 N N . LEU A 1 521 ? -20.109 -7.169 -19.498 1.00 98.50 521 LEU A N 1
ATOM 3978 C CA . LEU A 1 521 ? -20.293 -5.736 -19.304 1.00 98.50 521 LEU A CA 1
ATOM 3979 C C . LEU A 1 521 ? -21.586 -5.308 -19.995 1.00 98.50 521 LEU A C 1
ATOM 3981 O O . LEU A 1 521 ? -21.891 -5.789 -21.087 1.00 98.50 521 LEU A O 1
ATOM 3985 N N . GLU A 1 522 ? -22.308 -4.381 -19.383 1.00 98.31 522 GLU A N 1
ATOM 3986 C CA . GLU A 1 522 ? -23.535 -3.807 -19.926 1.00 98.31 522 GLU A CA 1
ATOM 3987 C C . GLU A 1 522 ? -23.473 -2.281 -19.844 1.00 98.31 522 GLU A C 1
ATOM 3989 O O . GLU A 1 522 ? -23.179 -1.718 -18.790 1.00 98.31 522 GLU A O 1
ATOM 3994 N N . ALA A 1 523 ? -23.734 -1.587 -20.952 1.00 98.56 523 ALA A N 1
ATOM 3995 C CA . ALA A 1 523 ? -23.824 -0.132 -20.931 1.00 98.56 523 ALA A CA 1
ATOM 3996 C C . ALA A 1 523 ? -25.135 0.294 -20.255 1.00 98.56 523 ALA A C 1
ATOM 3998 O O . ALA A 1 523 ? -26.218 -0.067 -20.710 1.00 98.56 523 ALA A O 1
ATOM 3999 N N . ILE A 1 524 ? -25.035 1.098 -19.197 1.00 98.62 524 ILE A N 1
ATOM 4000 C CA . ILE A 1 524 ? -26.187 1.684 -18.506 1.00 98.62 524 ILE A CA 1
ATOM 4001 C C . ILE A 1 524 ? -26.840 2.713 -19.445 1.00 98.62 524 ILE A C 1
ATOM 4003 O O . ILE A 1 524 ? -26.127 3.601 -19.929 1.00 98.62 524 ILE A O 1
ATOM 4007 N N . PRO A 1 525 ? -28.153 2.636 -19.734 1.00 98.38 525 PRO A N 1
ATOM 4008 C CA . PRO A 1 525 ? -28.828 3.615 -20.586 1.00 98.38 525 PRO A CA 1
ATOM 4009 C C . PRO A 1 525 ? -28.710 5.044 -20.035 1.00 98.38 525 PRO A C 1
ATOM 4011 O O . PRO A 1 525 ? -28.824 5.245 -18.830 1.00 98.38 525 PRO A O 1
ATOM 4014 N N . LEU A 1 526 ? -28.565 6.060 -20.897 1.00 97.94 526 LEU A N 1
ATOM 4015 C CA . LEU A 1 526 ? -28.402 7.463 -20.461 1.00 97.94 526 LEU A CA 1
ATOM 4016 C C . LEU A 1 526 ? -29.525 7.960 -19.536 1.00 97.94 526 LEU A C 1
ATOM 4018 O O . LEU A 1 526 ? -29.268 8.735 -18.619 1.00 97.94 526 LEU A O 1
ATOM 4022 N N . GLY A 1 527 ? -30.762 7.500 -19.754 1.00 97.38 527 GLY A N 1
ATOM 4023 C CA . GLY A 1 527 ? -31.896 7.848 -18.894 1.00 97.38 527 GLY A CA 1
ATOM 4024 C C . GLY A 1 527 ? -31.779 7.297 -17.469 1.00 97.38 527 GLY A C 1
ATOM 4025 O O . GLY A 1 527 ? -32.245 7.945 -16.540 1.00 97.38 527 GLY A O 1
ATOM 4026 N N . GLU A 1 528 ? -31.138 6.136 -17.298 1.00 97.94 528 GLU A N 1
ATOM 4027 C CA . GLU A 1 528 ? -30.807 5.569 -15.984 1.00 97.94 528 GLU A CA 1
ATOM 4028 C C . GLU A 1 528 ? -29.545 6.223 -15.406 1.00 97.94 528 GLU A C 1
ATOM 4030 O O . GLU A 1 528 ? -29.508 6.529 -14.220 1.00 97.94 528 GLU A O 1
ATOM 4035 N N . LEU A 1 529 ? -28.533 6.488 -16.244 1.00 98.00 529 LEU A N 1
ATOM 4036 C CA . LEU A 1 529 ? -27.274 7.109 -15.823 1.00 98.00 529 LEU A CA 1
ATOM 4037 C C . LEU A 1 529 ? -27.472 8.549 -15.318 1.00 98.00 529 LEU A C 1
ATOM 4039 O O . LEU A 1 529 ? -26.735 8.996 -14.446 1.00 98.00 529 LEU A O 1
ATOM 4043 N N . GLY A 1 530 ? -28.437 9.292 -15.872 1.00 97.81 530 GLY A N 1
ATOM 4044 C CA . GLY A 1 530 ? -28.820 10.632 -15.403 1.00 97.81 530 GLY A CA 1
ATOM 4045 C C . GLY A 1 530 ? -27.790 11.743 -15.661 1.00 97.81 530 GLY A C 1
ATOM 4046 O O . GLY A 1 530 ? -27.987 12.881 -15.235 1.00 97.81 530 GLY A O 1
ATOM 4047 N N . ARG A 1 531 ? -26.697 11.434 -16.366 1.00 98.31 531 ARG A N 1
ATOM 4048 C CA . ARG A 1 531 ? -25.595 12.342 -16.715 1.00 98.31 531 ARG A CA 1
ATOM 4049 C C . ARG A 1 531 ? -24.873 11.861 -17.984 1.00 98.31 531 ARG A C 1
ATOM 4051 O O . ARG A 1 531 ? -25.072 10.710 -18.383 1.00 98.31 531 ARG A O 1
ATOM 4058 N N . PRO A 1 532 ? -23.993 12.685 -18.581 1.00 98.69 532 PRO A N 1
ATOM 4059 C CA . PRO A 1 532 ? -23.109 12.232 -19.644 1.00 98.69 532 PRO A CA 1
ATOM 4060 C C . PRO A 1 532 ? -22.176 11.095 -19.198 1.00 98.69 532 PRO A C 1
ATOM 4062 O O . PRO A 1 532 ? -21.778 11.009 -18.028 1.00 98.69 532 PRO A O 1
ATOM 4065 N N . ARG A 1 533 ? -21.765 10.254 -20.154 1.00 98.81 533 ARG A N 1
ATOM 4066 C CA . ARG A 1 533 ? -20.631 9.337 -19.974 1.00 98.81 533 ARG A CA 1
ATOM 4067 C C . ARG A 1 533 ? -19.340 10.145 -19.950 1.00 98.81 533 ARG A C 1
ATOM 4069 O O . ARG A 1 533 ? -19.055 10.878 -20.900 1.00 98.81 533 ARG A O 1
ATOM 4076 N N . ILE A 1 534 ? -18.574 10.000 -18.877 1.00 98.88 534 ILE A N 1
ATOM 4077 C CA . ILE A 1 534 ? -17.339 10.749 -18.647 1.00 98.88 534 ILE A CA 1
ATOM 4078 C C . ILE A 1 534 ? -16.176 9.972 -19.259 1.00 98.88 534 ILE A C 1
ATOM 4080 O O . ILE A 1 534 ? -16.073 8.765 -19.048 1.00 98.88 534 ILE A O 1
ATOM 4084 N N . ASP A 1 535 ? -15.312 10.642 -20.028 1.00 98.88 535 ASP A N 1
ATOM 4085 C CA . ASP A 1 535 ? -14.114 9.991 -20.564 1.00 98.88 535 ASP A CA 1
ATOM 4086 C C . ASP A 1 535 ? -13.100 9.720 -19.447 1.00 98.88 535 ASP A C 1
ATOM 4088 O O . ASP A 1 535 ? -13.003 10.472 -18.475 1.00 98.88 535 ASP A O 1
ATOM 4092 N N . VAL A 1 536 ? -12.345 8.631 -19.557 1.00 98.81 536 VAL A N 1
ATOM 4093 C CA . VAL A 1 536 ? -11.415 8.214 -18.506 1.00 98.81 536 VAL A CA 1
ATOM 4094 C C . VAL A 1 536 ? -10.090 7.809 -19.119 1.00 98.81 536 VAL A C 1
ATOM 4096 O O . VAL A 1 536 ? -10.039 6.933 -19.974 1.00 98.81 536 VAL A O 1
ATOM 4099 N N . THR A 1 537 ? -8.999 8.404 -18.641 1.00 98.81 537 THR A N 1
ATOM 4100 C CA . THR A 1 537 ? -7.635 7.951 -18.931 1.00 98.81 537 THR A CA 1
ATOM 4101 C C . THR A 1 537 ? -7.079 7.229 -17.711 1.00 98.81 537 THR A C 1
ATOM 4103 O O . THR A 1 537 ? -6.952 7.814 -16.637 1.00 98.81 537 THR A O 1
ATOM 4106 N N . VAL A 1 538 ? -6.721 5.956 -17.874 1.00 98.56 538 VAL A N 1
ATOM 4107 C CA . VAL A 1 538 ? -6.264 5.097 -16.777 1.00 98.56 538 VAL A CA 1
ATOM 4108 C C . VAL A 1 538 ? -4.765 4.853 -16.886 1.00 98.56 538 VAL A C 1
ATOM 4110 O O . VAL A 1 538 ? -4.281 4.280 -17.865 1.00 98.56 538 VAL A O 1
ATOM 4113 N N . ARG A 1 539 ? -4.020 5.220 -15.840 1.00 98.25 539 ARG A N 1
ATOM 4114 C CA . ARG A 1 539 ? -2.626 4.815 -15.649 1.00 98.25 539 ARG A CA 1
ATOM 4115 C C . ARG A 1 539 ? -2.566 3.581 -14.750 1.00 98.25 539 ARG A C 1
ATOM 4117 O O . ARG A 1 539 ? -2.673 3.688 -13.534 1.00 98.25 539 ARG A O 1
ATOM 4124 N N . ILE A 1 540 ? -2.331 2.408 -15.329 1.00 97.94 540 ILE A N 1
ATOM 4125 C CA . ILE A 1 540 ? -2.093 1.173 -14.574 1.00 97.94 540 ILE A CA 1
ATOM 4126 C C . ILE A 1 540 ? -0.620 1.061 -14.151 1.00 97.94 540 ILE A C 1
ATOM 4128 O O . ILE A 1 540 ? 0.302 1.407 -14.902 1.00 97.94 540 ILE A O 1
ATOM 4132 N N . SER A 1 541 ? -0.366 0.546 -12.948 1.00 97.06 541 SER A N 1
ATOM 4133 C CA . SER A 1 541 ? 0.996 0.176 -12.546 1.00 97.06 541 SER A CA 1
ATOM 4134 C C . SER A 1 541 ? 1.475 -1.089 -13.277 1.00 97.06 541 SER A C 1
ATOM 4136 O O . SER A 1 541 ? 0.672 -1.902 -13.742 1.00 97.06 541 SER A O 1
ATOM 4138 N N . GLY A 1 542 ? 2.796 -1.298 -13.363 1.00 96.19 542 GLY A N 1
ATOM 4139 C CA . GLY A 1 542 ? 3.354 -2.530 -13.941 1.00 96.19 542 GLY A CA 1
ATOM 4140 C C . GLY A 1 542 ? 2.855 -3.796 -13.231 1.00 96.19 542 GLY A C 1
ATOM 4141 O O . GLY A 1 542 ? 2.542 -4.782 -13.885 1.00 96.19 542 GLY A O 1
ATOM 4142 N N . PHE A 1 543 ? 2.674 -3.747 -11.908 1.00 96.75 543 PHE A N 1
ATOM 4143 C CA . PHE A 1 543 ? 2.103 -4.870 -11.164 1.00 96.75 543 PHE A CA 1
ATOM 4144 C C . PHE A 1 543 ? 0.610 -5.086 -11.459 1.00 96.75 543 PHE A C 1
ATOM 4146 O O . PHE A 1 543 ? 0.167 -6.228 -11.546 1.00 96.75 543 PHE A O 1
ATOM 4153 N N . PHE A 1 544 ? -0.174 -4.018 -11.657 1.00 97.50 544 PHE A N 1
ATOM 4154 C CA . PHE A 1 544 ? -1.583 -4.154 -12.045 1.00 97.50 544 PHE A CA 1
ATOM 4155 C C . PHE A 1 544 ? -1.720 -4.915 -13.373 1.00 97.50 544 PHE A C 1
ATOM 4157 O O . PHE A 1 544 ? -2.505 -5.857 -13.457 1.00 97.50 544 PHE A O 1
ATOM 4164 N N . ARG A 1 545 ? -0.893 -4.573 -14.375 1.00 97.69 545 ARG A N 1
ATOM 4165 C CA . ARG A 1 545 ? -0.802 -5.304 -15.655 1.00 97.69 545 ARG A CA 1
ATOM 4166 C C . ARG A 1 545 ? -0.536 -6.796 -15.437 1.00 97.69 545 ARG A C 1
ATOM 4168 O O . ARG A 1 545 ? -1.156 -7.634 -16.085 1.00 97.69 545 ARG A O 1
ATOM 4175 N N . ASP A 1 546 ? 0.387 -7.119 -14.540 1.00 97.19 546 ASP A N 1
ATOM 4176 C CA . ASP A 1 546 ? 0.855 -8.488 -14.324 1.00 97.19 546 ASP A CA 1
ATOM 4177 C C . ASP A 1 546 ? -0.152 -9.342 -13.543 1.00 97.19 546 ASP A C 1
ATOM 4179 O O . ASP A 1 546 ? -0.311 -10.534 -13.811 1.00 97.19 546 ASP A O 1
ATOM 4183 N N . ALA A 1 547 ? -0.838 -8.744 -12.567 1.00 95.75 547 ALA A N 1
ATOM 4184 C CA . ALA A 1 547 ? -1.778 -9.445 -11.702 1.00 95.75 547 ALA A CA 1
ATOM 4185 C C . ALA A 1 547 ? -3.200 -9.512 -12.271 1.00 95.75 547 ALA A C 1
ATOM 4187 O O . ALA A 1 547 ? -3.895 -10.503 -12.031 1.00 95.75 547 ALA A O 1
ATOM 4188 N N . PHE A 1 548 ? -3.612 -8.502 -13.041 1.00 96.94 548 PHE A N 1
ATOM 4189 C CA . PHE A 1 548 ? -4.993 -8.317 -13.487 1.00 96.94 548 PHE A CA 1
ATOM 4190 C C . PHE A 1 548 ? -5.131 -8.117 -15.005 1.00 96.94 548 PHE A C 1
ATOM 4192 O O . PHE A 1 548 ? -5.834 -7.204 -15.441 1.00 96.94 548 PHE A O 1
ATOM 4199 N N . PRO A 1 549 ? -4.544 -8.988 -15.852 1.00 96.88 549 PRO A N 1
ATOM 4200 C CA . PRO A 1 549 ? -4.645 -8.834 -17.304 1.00 96.88 549 PRO A CA 1
ATOM 4201 C C . PRO A 1 549 ? -6.099 -8.874 -17.803 1.00 96.88 549 PRO A C 1
ATOM 4203 O O . PRO A 1 549 ? -6.453 -8.144 -18.723 1.00 96.88 549 PRO A O 1
ATOM 4206 N N . HIS A 1 550 ? -6.965 -9.666 -17.161 1.00 95.88 550 HIS A N 1
ATOM 4207 C CA . HIS A 1 550 ? -8.396 -9.729 -17.481 1.00 95.88 550 HIS A CA 1
ATOM 4208 C C . HIS A 1 550 ? -9.102 -8.385 -17.261 1.00 95.88 550 HIS A C 1
ATOM 4210 O O . HIS A 1 550 ? -9.959 -8.013 -18.051 1.00 95.88 550 HIS A O 1
ATOM 4216 N N . VAL A 1 551 ? -8.718 -7.646 -16.216 1.00 97.62 551 VAL A N 1
ATOM 4217 C CA . VAL A 1 551 ? -9.289 -6.329 -15.916 1.00 97.62 551 VAL A CA 1
ATOM 4218 C C . VAL A 1 551 ? -8.800 -5.286 -16.916 1.00 97.62 551 VAL A C 1
ATOM 4220 O O . VAL A 1 551 ? -9.583 -4.455 -17.353 1.00 97.62 551 VAL A O 1
ATOM 4223 N N . VAL A 1 552 ? -7.530 -5.346 -17.331 1.00 98.25 552 VAL A N 1
ATOM 4224 C CA . VAL A 1 552 ? -7.009 -4.458 -18.386 1.00 98.25 552 VAL A CA 1
ATOM 4225 C C . VAL A 1 552 ? -7.825 -4.612 -19.672 1.00 98.25 552 VAL A C 1
ATOM 4227 O O . VAL A 1 552 ? -8.223 -3.614 -20.265 1.00 98.25 552 VAL A O 1
ATOM 4230 N N . VAL A 1 553 ? -8.119 -5.853 -20.072 1.00 98.00 553 VAL A N 1
ATOM 4231 C CA . VAL A 1 553 ? -8.975 -6.133 -21.236 1.00 98.00 553 VAL A CA 1
ATOM 4232 C C . VAL A 1 553 ? -10.409 -5.654 -20.998 1.00 98.00 553 VAL A C 1
ATOM 4234 O O . VAL A 1 553 ? -10.959 -4.973 -21.852 1.00 98.00 553 VAL A O 1
ATOM 4237 N N . MET A 1 554 ? -10.982 -5.931 -19.824 1.00 98.50 554 MET A N 1
ATOM 4238 C CA . MET A 1 554 ? -12.338 -5.509 -19.454 1.00 98.50 554 MET A CA 1
ATOM 4239 C C . MET A 1 554 ? -12.525 -3.987 -19.528 1.00 98.50 554 MET A C 1
ATOM 4241 O O . MET A 1 554 ? -13.511 -3.514 -20.081 1.00 98.50 554 MET A O 1
ATOM 4245 N N . LEU A 1 555 ? -11.582 -3.206 -18.998 1.00 98.62 555 LEU A N 1
ATOM 4246 C CA . LEU A 1 555 ? -11.647 -1.746 -19.063 1.00 98.62 555 LEU A CA 1
ATOM 4247 C C . LEU A 1 555 ? -11.530 -1.241 -20.512 1.00 98.62 555 LEU A C 1
ATOM 4249 O O . LEU A 1 555 ? -12.215 -0.294 -20.889 1.00 98.62 555 LEU A O 1
ATOM 4253 N N . ASP A 1 556 ? -10.707 -1.888 -21.344 1.00 98.75 556 ASP A N 1
ATOM 4254 C CA . ASP A 1 556 ? -10.585 -1.545 -22.765 1.00 98.75 556 ASP A CA 1
ATOM 4255 C C . ASP A 1 556 ? -11.864 -1.884 -23.547 1.00 98.75 556 ASP A C 1
ATOM 4257 O O . ASP A 1 556 ? -12.298 -1.108 -24.401 1.00 98.75 556 ASP A O 1
ATOM 4261 N N . ASP A 1 557 ? -12.494 -3.019 -23.230 1.00 98.69 557 ASP A N 1
ATOM 4262 C CA . ASP A 1 557 ? -13.805 -3.403 -23.753 1.00 98.69 557 ASP A CA 1
ATOM 4263 C C . ASP A 1 557 ? -14.880 -2.389 -23.347 1.00 98.69 557 ASP A C 1
ATOM 4265 O O . ASP A 1 557 ? -15.665 -1.982 -24.199 1.00 98.69 557 ASP A O 1
ATOM 4269 N N . ALA A 1 558 ? -14.890 -1.925 -22.092 1.00 98.81 558 ALA A N 1
ATOM 4270 C CA . ALA A 1 558 ? -15.837 -0.919 -21.608 1.00 98.81 558 ALA A CA 1
ATOM 4271 C C . ALA A 1 558 ? -15.705 0.416 -22.361 1.00 98.81 558 ALA A C 1
ATOM 4273 O O . ALA A 1 558 ? -16.711 0.976 -22.794 1.00 98.81 558 ALA A O 1
ATOM 4274 N N . VAL A 1 559 ? -14.474 0.900 -22.569 1.00 98.88 559 VAL A N 1
ATOM 4275 C CA . VAL A 1 559 ? -14.206 2.134 -23.330 1.00 98.88 559 VAL A CA 1
ATOM 4276 C C . VAL A 1 559 ? -14.687 2.000 -24.774 1.00 98.88 559 VAL A C 1
ATOM 4278 O O . VAL A 1 559 ? -15.409 2.865 -25.270 1.00 98.88 559 VAL A O 1
ATOM 4281 N N . ARG A 1 560 ? -14.333 0.901 -25.454 1.00 98.75 560 ARG A N 1
ATOM 4282 C CA . ARG A 1 560 ? -14.772 0.656 -26.837 1.00 98.75 560 ARG A CA 1
ATOM 4283 C C . ARG A 1 560 ? -16.284 0.491 -26.945 1.00 98.75 560 ARG A C 1
ATOM 4285 O O . ARG A 1 560 ? -16.871 1.007 -27.893 1.00 98.75 560 ARG A O 1
ATOM 4292 N N . LEU A 1 561 ? -16.903 -0.188 -25.978 1.00 98.75 561 LEU A N 1
ATOM 4293 C CA . LEU A 1 561 ? -18.350 -0.371 -25.906 1.00 98.75 561 LEU A CA 1
ATOM 4294 C C . LEU A 1 561 ? -19.054 0.985 -25.936 1.00 98.75 561 LEU A C 1
ATOM 4296 O O . LEU A 1 561 ? -19.892 1.204 -26.805 1.00 98.75 561 LEU A O 1
ATOM 4300 N N . VAL A 1 562 ? -18.687 1.907 -25.040 1.00 98.75 562 VAL A N 1
ATOM 4301 C CA . VAL A 1 562 ? -19.368 3.206 -24.947 1.00 98.75 562 VAL A CA 1
ATOM 4302 C C . VAL A 1 562 ? -18.984 4.175 -26.062 1.00 98.75 562 VAL A C 1
ATOM 4304 O O . VAL A 1 562 ? -19.828 4.962 -26.477 1.00 98.75 562 VAL A O 1
ATOM 4307 N N . ALA A 1 563 ? -17.768 4.100 -26.612 1.00 98.56 563 ALA A N 1
ATOM 4308 C CA . ALA A 1 563 ? -17.379 4.906 -27.774 1.00 98.56 563 ALA A CA 1
ATOM 4309 C C . ALA A 1 563 ? -18.224 4.574 -29.024 1.00 98.56 563 ALA A C 1
ATOM 4311 O O . ALA A 1 563 ? -18.531 5.455 -29.835 1.00 98.56 563 ALA A O 1
ATOM 4312 N N . ALA A 1 564 ? -18.615 3.304 -29.171 1.00 98.12 564 ALA A N 1
ATOM 4313 C CA . ALA A 1 564 ? -19.364 2.804 -30.319 1.00 98.12 564 ALA A CA 1
ATOM 4314 C C . ALA A 1 564 ? -20.878 3.075 -30.253 1.00 98.12 564 ALA A C 1
ATOM 4316 O O . ALA A 1 564 ? -21.531 3.041 -31.298 1.00 98.12 564 ALA A O 1
ATOM 4317 N N . LEU A 1 565 ? -21.438 3.359 -29.069 1.00 98.38 565 LEU A N 1
ATOM 4318 C CA . LEU A 1 565 ? -22.872 3.630 -28.901 1.00 98.38 565 LEU A CA 1
ATOM 4319 C C . LEU A 1 565 ? -23.317 4.822 -29.752 1.00 98.38 565 LEU A C 1
ATOM 4321 O O . LEU A 1 565 ? -22.627 5.838 -29.821 1.00 98.38 565 LEU A O 1
ATOM 4325 N N . ASP A 1 566 ? -24.485 4.716 -30.384 1.00 97.50 566 ASP A N 1
ATOM 4326 C CA . ASP A 1 566 ? -25.072 5.814 -31.155 1.00 97.50 566 ASP A CA 1
ATOM 4327 C C . ASP A 1 566 ? -25.779 6.813 -30.229 1.00 97.50 566 ASP A C 1
ATOM 4329 O O . ASP A 1 566 ? -27.002 6.866 -30.126 1.00 97.50 566 ASP A O 1
ATOM 4333 N N . GLU A 1 567 ? -24.968 7.559 -29.483 1.00 98.12 567 GLU A N 1
ATOM 4334 C CA . GLU A 1 567 ? -25.398 8.582 -28.535 1.00 98.12 567 GLU A CA 1
ATOM 4335 C C . GLU A 1 567 ? -24.902 9.970 -28.981 1.00 98.12 567 GLU A C 1
ATOM 4337 O O . GLU A 1 567 ? -23.850 10.071 -29.630 1.00 98.12 567 GLU A O 1
ATOM 4342 N N . PRO A 1 568 ? -25.619 11.053 -28.629 1.00 98.06 568 PRO A N 1
ATOM 4343 C CA . PRO A 1 568 ? -25.150 12.413 -28.874 1.00 98.06 568 PRO A CA 1
ATOM 4344 C C . PRO A 1 568 ? -23.822 12.699 -28.156 1.00 98.06 568 PRO A C 1
ATOM 4346 O O . PRO A 1 568 ? -23.610 12.266 -27.020 1.00 98.06 568 PRO A O 1
ATOM 4349 N N . THR A 1 569 ? -22.921 13.448 -28.794 1.00 97.00 569 THR A N 1
ATOM 4350 C CA . THR A 1 569 ? -21.561 13.696 -28.278 1.00 97.00 569 THR A CA 1
ATOM 4351 C C . THR A 1 569 ? -21.554 14.533 -26.997 1.00 97.00 569 THR A C 1
ATOM 4353 O O . THR A 1 569 ? -20.661 14.389 -26.166 1.00 97.00 569 THR A O 1
ATOM 4356 N N . GLU A 1 570 ? -22.580 15.351 -26.772 1.00 97.06 570 GLU A N 1
ATOM 4357 C CA . GLU A 1 570 ? -22.792 16.100 -25.535 1.00 97.06 570 GLU A CA 1
ATOM 4358 C C . GLU A 1 570 ? -23.226 15.227 -24.344 1.00 97.06 570 GLU A C 1
ATOM 4360 O O . GLU A 1 570 ? -23.123 15.671 -23.203 1.00 97.06 570 GLU A O 1
ATOM 4365 N N . GLN A 1 571 ? -23.674 13.991 -24.592 1.00 98.31 571 GLN A N 1
ATOM 4366 C CA . GLN A 1 571 ? -24.025 13.003 -23.562 1.00 98.31 571 GLN A CA 1
ATOM 4367 C C . GLN A 1 571 ? -23.007 11.856 -23.466 1.00 98.31 571 GLN A C 1
ATOM 4369 O O . GLN A 1 571 ? -23.107 11.005 -22.583 1.00 98.31 571 GLN A O 1
ATOM 4374 N N . ASN A 1 572 ? -22.012 11.815 -24.352 1.00 98.81 572 ASN A N 1
ATOM 4375 C CA . ASN A 1 572 ? -20.998 10.770 -24.376 1.00 98.81 572 ASN A CA 1
ATOM 4376 C C . ASN A 1 572 ? -19.639 11.358 -24.769 1.00 98.81 572 ASN A C 1
ATOM 4378 O O . ASN A 1 572 ? -19.280 11.436 -25.949 1.00 98.81 572 ASN A O 1
ATOM 4382 N N . TYR A 1 573 ? -18.874 11.771 -23.756 1.00 98.88 573 TYR A N 1
ATOM 4383 C CA . TYR A 1 573 ? -17.584 12.430 -23.958 1.00 98.88 573 TYR A CA 1
ATOM 4384 C C . TYR A 1 573 ? -16.525 11.470 -24.507 1.00 98.88 573 TYR A C 1
ATOM 4386 O O . TYR A 1 573 ? -15.677 11.889 -25.290 1.00 98.88 573 TYR A O 1
ATOM 4394 N N . VAL A 1 574 ? -16.628 10.172 -24.200 1.00 98.81 574 VAL A N 1
ATOM 4395 C CA . VAL A 1 574 ? -15.754 9.132 -24.770 1.00 98.81 574 VAL A CA 1
ATOM 4396 C C . VAL A 1 574 ? -15.900 9.095 -26.293 1.00 98.81 574 VAL A C 1
ATOM 4398 O O . VAL A 1 574 ? -14.910 9.180 -27.021 1.00 98.81 574 VAL A O 1
ATOM 4401 N N . ARG A 1 575 ? -17.143 9.018 -26.790 1.00 98.69 575 ARG A N 1
ATOM 4402 C CA . ARG A 1 575 ? -17.453 9.048 -28.226 1.00 98.69 575 ARG A CA 1
ATOM 4403 C C . ARG A 1 575 ? -17.034 10.369 -28.859 1.00 98.69 575 ARG A C 1
ATOM 4405 O O . ARG A 1 575 ? -16.452 10.351 -29.940 1.00 98.69 575 ARG A O 1
ATOM 4412 N N . ALA A 1 576 ? -17.304 11.494 -28.195 1.00 98.75 576 ALA A N 1
ATOM 4413 C CA . ALA A 1 576 ? -16.933 12.817 -28.687 1.00 98.75 576 ALA A CA 1
ATOM 4414 C C . ALA A 1 576 ? -15.420 12.928 -28.939 1.00 98.75 576 ALA A C 1
ATOM 4416 O O . ALA A 1 576 ? -15.002 13.308 -30.034 1.00 98.75 576 ALA A O 1
ATOM 4417 N N . HIS A 1 577 ? -14.600 12.542 -27.957 1.00 98.81 577 HIS A N 1
ATOM 4418 C CA . HIS A 1 577 ? -13.145 12.573 -28.084 1.00 98.81 577 HIS A CA 1
ATOM 4419 C C . HIS A 1 577 ? -12.639 11.557 -29.113 1.00 98.81 577 HIS A C 1
ATOM 4421 O O . HIS A 1 577 ? -11.840 11.913 -29.974 1.00 98.81 577 HIS A O 1
ATOM 4427 N N . ALA A 1 578 ? -13.152 10.321 -29.096 1.00 98.62 578 ALA A N 1
ATOM 4428 C CA . ALA A 1 578 ? -12.748 9.299 -30.060 1.00 98.62 578 ALA A CA 1
ATOM 4429 C C . ALA A 1 578 ? -13.068 9.702 -31.513 1.00 98.62 578 ALA A C 1
ATOM 4431 O O . ALA A 1 578 ? -12.260 9.468 -32.408 1.00 98.62 578 ALA A O 1
ATOM 4432 N N . GLN A 1 579 ? -14.209 10.346 -31.778 1.00 98.38 579 GLN A N 1
ATOM 4433 C CA . GLN A 1 579 ? -14.533 10.847 -33.119 1.00 98.38 579 GLN A CA 1
ATOM 4434 C C . GLN A 1 579 ? -13.611 11.990 -33.556 1.00 98.38 579 GLN A C 1
ATOM 4436 O O . GLN A 1 579 ? -13.210 12.030 -34.720 1.00 98.38 579 GLN A O 1
ATOM 4441 N N . ALA A 1 580 ? -13.256 12.897 -32.641 1.00 98.50 580 ALA A N 1
ATOM 4442 C CA . ALA A 1 580 ? -12.309 13.972 -32.923 1.00 98.50 580 ALA A CA 1
ATOM 4443 C C . ALA A 1 580 ? -10.911 13.419 -33.260 1.00 98.50 580 ALA A C 1
ATOM 4445 O O . ALA A 1 580 ? -10.327 13.797 -34.278 1.00 98.50 580 ALA A O 1
ATOM 4446 N N . ASP A 1 581 ? -10.418 12.466 -32.468 1.00 98.50 581 ASP A N 1
ATOM 4447 C CA . ASP A 1 581 ? -9.144 11.776 -32.695 1.00 98.50 581 ASP A CA 1
ATOM 4448 C C . ASP A 1 581 ? -9.156 10.993 -34.018 1.00 98.50 581 ASP A C 1
ATOM 4450 O O . ASP A 1 581 ? -8.241 11.099 -34.842 1.00 98.50 581 ASP A O 1
ATOM 4454 N N . LEU A 1 582 ? -10.244 10.265 -34.285 1.00 98.19 582 LEU A N 1
ATOM 4455 C CA . LEU A 1 582 ? -10.429 9.534 -35.535 1.00 98.19 582 LEU A CA 1
ATOM 4456 C C . LEU A 1 582 ? -10.433 10.472 -36.748 1.00 98.19 582 LEU A C 1
ATOM 4458 O O . LEU A 1 582 ? -9.825 10.144 -37.764 1.00 98.19 582 LEU A O 1
ATOM 4462 N N . ALA A 1 583 ? -11.058 11.646 -36.654 1.00 98.31 583 ALA A N 1
ATOM 4463 C CA . ALA A 1 583 ? -11.012 12.648 -37.716 1.00 98.31 583 ALA A CA 1
ATOM 4464 C C . ALA A 1 583 ? -9.597 13.222 -37.919 1.00 98.31 583 ALA A C 1
ATOM 4466 O O . ALA A 1 583 ? -9.225 13.549 -39.047 1.00 98.31 583 ALA A O 1
ATOM 4467 N N . ALA A 1 584 ? -8.802 13.325 -36.850 1.00 98.31 584 ALA A N 1
ATOM 4468 C CA . ALA A 1 584 ? -7.447 13.863 -36.901 1.00 98.31 584 ALA A CA 1
ATOM 4469 C C . ALA A 1 584 ? -6.427 12.892 -37.519 1.00 98.31 584 ALA A C 1
ATOM 4471 O O . ALA A 1 584 ? -5.551 13.328 -38.267 1.00 98.31 584 ALA A O 1
ATOM 4472 N N . HIS A 1 585 ? -6.506 11.591 -37.213 1.00 97.94 585 HIS A N 1
ATOM 4473 C CA . HIS A 1 585 ? -5.484 10.621 -37.636 1.00 97.94 585 HIS A CA 1
ATOM 4474 C C . HIS A 1 585 ? -6.005 9.340 -38.308 1.00 97.94 585 HIS A C 1
ATOM 4476 O O . HIS A 1 585 ? -5.193 8.543 -38.773 1.00 97.94 585 HIS A O 1
ATOM 4482 N N . GLY A 1 586 ? -7.319 9.118 -38.385 1.00 97.69 586 GLY A N 1
ATOM 4483 C CA . GLY A 1 586 ? -7.922 8.020 -39.154 1.00 97.69 586 GLY A CA 1
ATOM 4484 C C . GLY A 1 586 ? -7.726 6.609 -38.583 1.00 97.69 586 GLY A C 1
ATOM 4485 O O . GLY A 1 586 ? -7.927 5.637 -39.303 1.00 97.69 586 GLY A O 1
ATOM 4486 N N . ASP A 1 587 ? -7.337 6.480 -37.311 1.00 98.25 587 ASP A N 1
ATOM 4487 C CA . ASP A 1 587 ? -7.032 5.194 -36.663 1.00 98.25 587 ASP A CA 1
ATOM 4488 C C . ASP A 1 587 ? -7.968 4.967 -35.471 1.00 98.25 587 ASP A C 1
ATOM 4490 O O . ASP A 1 587 ? -7.836 5.609 -34.428 1.00 98.25 587 ASP A O 1
ATOM 4494 N N . GLU A 1 588 ? -8.920 4.050 -35.637 1.00 96.50 588 GLU A N 1
ATOM 4495 C CA . GLU A 1 588 ? -9.949 3.740 -34.641 1.00 96.50 588 GLU A CA 1
ATOM 4496 C C . GLU A 1 588 ? -9.356 3.194 -33.337 1.00 96.50 588 GLU A C 1
ATOM 4498 O O . GLU A 1 588 ? -9.743 3.616 -32.247 1.00 96.50 588 GLU A O 1
ATOM 4503 N N . ARG A 1 589 ? -8.355 2.310 -33.425 1.00 98.12 589 ARG A N 1
ATOM 4504 C CA . ARG A 1 589 ? -7.728 1.707 -32.243 1.00 98.12 589 ARG A CA 1
ATOM 4505 C C . ARG A 1 589 ? -6.989 2.757 -31.425 1.00 98.12 589 ARG A C 1
ATOM 4507 O O . ARG A 1 589 ? -7.015 2.711 -30.193 1.00 98.12 589 ARG A O 1
ATOM 4514 N N . ARG A 1 590 ? -6.318 3.701 -32.087 1.00 98.12 590 ARG A N 1
ATOM 4515 C CA . ARG A 1 590 ? -5.665 4.825 -31.404 1.00 98.12 590 ARG A CA 1
ATOM 4516 C C . ARG A 1 590 ? -6.683 5.768 -30.770 1.00 98.12 590 ARG A C 1
ATOM 4518 O O . ARG A 1 590 ? -6.484 6.135 -29.616 1.00 98.12 590 ARG A O 1
ATOM 4525 N N . ALA A 1 591 ? -7.777 6.071 -31.466 1.00 98.44 591 ALA A N 1
ATOM 4526 C CA . ALA A 1 591 ? -8.823 6.969 -30.981 1.00 98.44 591 ALA A CA 1
ATOM 4527 C C . ALA A 1 591 ? -9.496 6.473 -29.686 1.00 98.44 591 ALA A C 1
ATOM 4529 O O . ALA A 1 591 ? -9.836 7.272 -28.815 1.00 98.44 591 ALA A O 1
ATOM 4530 N N . THR A 1 592 ? -9.633 5.154 -29.509 1.00 98.56 592 THR A N 1
ATOM 4531 C CA . THR A 1 592 ? -10.226 4.557 -28.296 1.00 98.56 592 THR A CA 1
ATOM 4532 C C . THR A 1 592 ? -9.197 4.096 -27.260 1.00 98.56 592 THR A C 1
ATOM 4534 O O . THR A 1 592 ? -9.535 3.348 -26.345 1.00 98.56 592 THR A O 1
ATOM 4537 N N . THR A 1 593 ? -7.919 4.460 -27.390 1.00 98.75 593 THR A N 1
ATOM 4538 C CA . THR A 1 593 ? -6.901 4.036 -26.418 1.00 98.75 593 THR A CA 1
ATOM 4539 C C . THR A 1 593 ? -6.936 4.931 -25.181 1.00 98.75 593 THR A C 1
ATOM 4541 O O . THR A 1 593 ? -6.765 6.145 -25.277 1.00 98.75 593 THR A O 1
ATOM 4544 N N . ARG A 1 594 ? -7.159 4.316 -24.013 1.00 98.69 594 ARG A N 1
ATOM 4545 C CA . ARG A 1 594 ? -7.286 5.008 -22.718 1.00 98.69 594 ARG A CA 1
ATOM 4546 C C . ARG A 1 594 ? -6.478 4.399 -21.573 1.00 98.69 594 ARG A C 1
ATOM 4548 O O . ARG A 1 594 ? -6.340 5.032 -20.532 1.00 98.69 594 ARG A O 1
ATOM 4555 N N . ILE A 1 595 ? -5.934 3.195 -21.750 1.00 98.62 595 ILE A N 1
ATOM 4556 C CA . ILE A 1 595 ? -5.217 2.467 -20.697 1.00 98.62 595 ILE A CA 1
ATOM 4557 C C . ILE A 1 595 ? -3.724 2.469 -21.001 1.00 98.62 595 ILE A C 1
ATOM 4559 O O . ILE A 1 595 ? -3.276 1.895 -21.994 1.00 98.62 595 ILE A O 1
ATOM 4563 N N . PHE A 1 596 ? -2.950 3.083 -20.112 1.00 98.50 596 PHE A N 1
ATOM 4564 C CA . PHE A 1 596 ? -1.504 3.237 -20.234 1.00 98.50 596 PHE A CA 1
ATOM 4565 C C . PHE A 1 596 ? -0.809 2.648 -19.012 1.00 98.50 596 PHE A C 1
ATOM 4567 O O . PHE A 1 596 ? -1.332 2.715 -17.906 1.00 98.50 596 PHE A O 1
ATOM 4574 N N . GLY A 1 597 ? 0.392 2.097 -19.174 1.00 97.44 597 GLY A N 1
ATOM 4575 C CA . GLY A 1 597 ? 1.136 1.504 -18.064 1.00 97.44 597 GLY A CA 1
ATOM 4576 C C . GLY A 1 597 ? 2.644 1.574 -18.243 1.00 97.44 597 GLY A C 1
ATOM 4577 O O . GLY A 1 597 ? 3.143 2.143 -19.212 1.00 97.44 597 GLY A O 1
ATOM 4578 N N . SER A 1 598 ? 3.380 0.992 -17.293 1.00 95.94 598 SER A N 1
ATOM 4579 C CA . SER A 1 598 ? 4.837 0.847 -17.409 1.00 95.94 598 SER A CA 1
ATOM 4580 C C . SER A 1 598 ? 5.207 0.052 -18.670 1.00 95.94 598 SER A C 1
ATOM 4582 O O . SER A 1 598 ? 4.457 -0.841 -19.090 1.00 95.94 598 SER A O 1
ATOM 4584 N N . LYS A 1 599 ? 6.383 0.346 -19.246 1.00 96.94 599 LYS A N 1
ATOM 4585 C CA . LYS A 1 599 ? 6.940 -0.376 -20.402 1.00 96.94 599 LYS A CA 1
ATOM 4586 C C . LYS A 1 599 ? 6.848 -1.900 -20.165 1.00 96.94 599 LYS A C 1
ATOM 4588 O O . LYS A 1 599 ? 7.041 -2.362 -19.033 1.00 96.94 599 LYS A O 1
ATOM 4593 N N . PRO A 1 600 ? 6.501 -2.710 -21.183 1.00 97.12 600 PRO A N 1
ATOM 4594 C CA . PRO A 1 600 ? 6.456 -4.162 -21.038 1.00 97.12 600 PRO A CA 1
ATOM 4595 C C . PRO A 1 600 ? 7.753 -4.716 -20.442 1.00 97.12 600 PRO A C 1
ATOM 4597 O O . PRO A 1 600 ? 8.844 -4.388 -20.899 1.00 97.12 600 PRO A O 1
ATOM 4600 N N . GLY A 1 601 ? 7.620 -5.541 -19.405 1.00 94.38 601 GLY A N 1
ATOM 4601 C CA . GLY A 1 601 ? 8.750 -6.116 -18.674 1.00 94.38 601 GLY A CA 1
ATOM 4602 C C . GLY A 1 601 ? 9.434 -5.191 -17.659 1.00 94.38 601 GLY A C 1
ATOM 4603 O O . GLY A 1 601 ? 10.418 -5.610 -17.054 1.00 94.38 601 GLY A O 1
ATOM 4604 N N . THR A 1 602 ? 8.915 -3.977 -17.438 1.00 94.94 602 THR A N 1
ATOM 4605 C CA . THR A 1 602 ? 9.415 -3.014 -16.440 1.00 94.94 602 THR A CA 1
ATOM 4606 C C . THR A 1 602 ? 8.327 -2.556 -15.463 1.00 94.94 602 THR A C 1
ATOM 4608 O O . THR A 1 602 ? 7.144 -2.896 -15.614 1.00 94.94 602 THR A O 1
ATOM 4611 N N . TYR A 1 603 ? 8.748 -1.784 -14.453 1.00 94.81 603 TYR A N 1
ATOM 4612 C CA . TYR A 1 603 ? 7.943 -1.325 -13.320 1.00 94.81 603 TYR A CA 1
ATOM 4613 C C . TYR A 1 603 ? 8.329 0.098 -12.905 1.00 94.81 603 TYR A C 1
ATOM 4615 O O . TYR A 1 603 ? 9.372 0.609 -13.305 1.00 94.81 603 TYR A O 1
ATOM 4623 N N . GLY A 1 604 ? 7.490 0.725 -12.079 1.00 90.06 604 GLY A N 1
ATOM 4624 C CA . GLY A 1 604 ? 7.706 2.084 -11.582 1.00 90.06 604 GLY A CA 1
ATOM 4625 C C . GLY A 1 604 ? 7.201 3.181 -12.523 1.00 90.06 604 GLY A C 1
ATOM 4626 O O . GLY A 1 604 ? 6.668 2.918 -13.610 1.00 90.06 604 GLY A O 1
ATOM 4627 N N . ALA A 1 605 ? 7.335 4.421 -12.051 1.00 90.00 605 ALA A N 1
ATOM 4628 C CA . ALA A 1 605 ? 6.939 5.640 -12.758 1.00 90.00 605 ALA A CA 1
ATOM 4629 C C . ALA A 1 605 ? 8.118 6.577 -13.078 1.00 90.00 605 ALA A C 1
ATOM 4631 O O . ALA A 1 605 ? 7.901 7.579 -13.748 1.00 90.00 605 ALA A O 1
ATOM 4632 N N . GLY A 1 606 ? 9.333 6.273 -12.604 1.00 86.38 606 GLY A N 1
ATOM 4633 C CA . GLY A 1 606 ? 10.549 7.067 -12.836 1.00 86.38 606 GLY A CA 1
ATOM 4634 C C . GLY A 1 606 ? 10.686 8.321 -11.963 1.00 86.38 606 GLY A C 1
ATOM 4635 O O . GLY A 1 606 ? 11.801 8.741 -11.695 1.00 86.38 606 GLY A O 1
ATOM 4636 N N . LEU A 1 607 ? 9.580 8.881 -11.457 1.00 86.50 607 LEU A N 1
ATOM 4637 C CA . LEU A 1 607 ? 9.584 10.147 -10.704 1.00 86.50 607 LEU A CA 1
ATOM 4638 C C . LEU A 1 607 ? 10.286 10.102 -9.339 1.00 86.50 607 LEU A C 1
ATOM 4640 O O . LEU A 1 607 ? 10.687 11.146 -8.860 1.00 86.50 607 LEU A O 1
ATOM 4644 N N . LEU A 1 608 ? 10.398 8.935 -8.695 1.00 79.62 608 LEU A N 1
ATOM 4645 C CA . LEU A 1 608 ? 11.151 8.809 -7.436 1.00 79.62 608 LEU A CA 1
ATOM 4646 C C . LEU A 1 608 ? 12.665 8.790 -7.687 1.00 79.62 608 LEU A C 1
ATOM 4648 O O . LEU A 1 608 ? 13.446 9.121 -6.805 1.00 79.62 608 LEU A O 1
ATOM 4652 N N . GLN A 1 609 ? 13.069 8.302 -8.860 1.00 75.50 609 GLN A N 1
ATOM 4653 C CA . GLN A 1 609 ? 14.469 8.230 -9.250 1.00 75.50 609 GLN A CA 1
ATOM 4654 C C . GLN A 1 609 ? 14.984 9.583 -9.748 1.00 75.50 609 GLN A C 1
ATOM 4656 O O . GLN A 1 609 ? 16.158 9.870 -9.533 1.00 75.50 609 GLN A O 1
ATOM 4661 N N . LEU A 1 610 ? 14.120 10.348 -10.430 1.00 71.38 610 LEU A N 1
ATOM 4662 C CA . LEU A 1 610 ? 14.368 11.704 -10.927 1.00 71.38 610 LEU A CA 1
ATOM 4663 C C . LEU A 1 610 ? 14.523 12.703 -9.779 1.00 71.38 610 LEU A C 1
ATOM 4665 O O . LEU A 1 610 ? 15.453 13.534 -9.879 1.00 71.38 610 LEU A O 1
#

pLDDT: mean 94.48, std 6.2, range [49.91, 98.88]

Radius of gyration: 28.59 Å; chains: 1; bounding box: 77×67×72 Å

Foldseek 3Di:
DLLLVCVVVPHQQADAFCNVVVRPVRNVVVLVQCAAQDPVSGDPCSLVVRPQKAQQVRLLVLLVPFDPLQSVLQCVQQNHPPGDRSWDPPVPVSTIRGFRWDGGTLDIDGDQHDQCCVVPVVCLVPPLLRARYSSNQVVLVCCCPVSNAQADEDEEPDDCLLFHFAALFDGDSSTRNCSRNPPHAYEYAYAQAQQLSLVSCCGRNVYQYQYAYFAQKAFQADDDLLVVLVVLLVVLVVCVVPPVVCNVVSLVVNVVSCVVVVVCVVLVNPDQDDPVCSVVSVQVVQLVSLPNRGDMDHPDGDDQLDFDDDVSNLRRLLLLQQAFACPPVPDTAHRLLVLVPDPPPSPDTSVSSVVSSVLSSVLSVVCVVVVLDLVCLVVSDPRPNNSVSSSCSSPQQVVQSNLSNCSSVLVVCVSVVHDFAEFEGADSSNNCSRSTDTRGSYHFDDLQLPPFPQLLVLLLVVLVVVQVVVCVVPVDGALEDEEEDEPSVCRHNVYNSLSVLCLLQQKDFDADPVVSGGDDIDRHDLVRNVAARHHYAYEYWSSCCSSRVVSVVVSLCSLLVQLPDPDDCRRYSSVVQLVVVCVVPVDNSVSSDRYHYDDRSRGDDSVVSD